Protein AF-A0A8S2FCI3-F1 (afdb_monomer_lite)

Structure (mmCIF, N/CA/C/O backbone):
data_AF-A0A8S2FCI3-F1
#
_entry.id   AF-A0A8S2FCI3-F1
#
loop_
_atom_site.group_PDB
_atom_site.id
_atom_site.type_symbol
_atom_site.label_atom_id
_atom_site.label_alt_id
_atom_site.label_comp_id
_atom_site.label_asym_id
_atom_site.label_entity_id
_atom_site.label_seq_id
_atom_site.pdbx_PDB_ins_code
_atom_site.Cartn_x
_atom_site.Cartn_y
_atom_site.Cartn_z
_atom_site.occupancy
_atom_site.B_iso_or_equiv
_atom_site.auth_seq_id
_atom_site.auth_comp_id
_atom_site.auth_asym_id
_atom_site.auth_atom_id
_atom_site.pdbx_PDB_model_num
ATOM 1 N N . MET A 1 1 ? 33.480 -2.433 -14.432 1.00 41.38 1 MET A N 1
ATOM 2 C CA . MET A 1 1 ? 32.435 -1.520 -13.928 1.00 41.38 1 MET A CA 1
ATOM 3 C C . MET A 1 1 ? 31.635 -1.046 -15.121 1.00 41.38 1 MET A C 1
ATOM 5 O O . MET A 1 1 ? 32.225 -0.446 -16.011 1.00 41.38 1 MET A O 1
ATOM 9 N N . LEU A 1 2 ? 30.346 -1.376 -15.198 1.00 46.91 2 LEU A N 1
ATOM 10 C CA . LEU A 1 2 ? 29.477 -0.756 -16.199 1.00 46.91 2 LEU A CA 1
ATOM 11 C C . LEU A 1 2 ? 29.403 0.754 -15.908 1.00 46.91 2 LEU A C 1
ATOM 13 O O . LEU A 1 2 ? 29.392 1.119 -14.729 1.00 46.91 2 LEU A O 1
ATOM 17 N N . PRO A 1 3 ? 29.380 1.620 -16.936 1.00 57.66 3 PRO A N 1
ATOM 18 C CA . PRO A 1 3 ? 29.309 3.066 -16.758 1.00 57.66 3 PRO A CA 1
ATOM 19 C C . PRO A 1 3 ? 28.140 3.471 -15.849 1.00 57.66 3 PRO A C 1
ATOM 21 O O . PRO A 1 3 ? 27.171 2.726 -15.655 1.00 57.66 3 PRO A O 1
ATOM 24 N N . ASN A 1 4 ? 28.243 4.662 -15.262 1.00 70.62 4 ASN A N 1
ATOM 25 C CA . ASN A 1 4 ? 27.159 5.270 -14.502 1.00 70.62 4 ASN A CA 1
ATOM 26 C C . ASN A 1 4 ? 26.074 5.731 -15.497 1.00 70.62 4 ASN A C 1
ATOM 28 O O . ASN A 1 4 ? 26.032 6.890 -15.895 1.00 70.62 4 ASN A O 1
ATOM 32 N N . ILE A 1 5 ? 25.298 4.774 -16.018 1.00 80.00 5 ILE A N 1
ATOM 33 C CA . ILE A 1 5 ? 24.186 5.017 -16.939 1.00 80.00 5 ILE A CA 1
ATOM 34 C C . ILE A 1 5 ? 23.138 5.829 -16.178 1.00 80.00 5 ILE A C 1
ATOM 36 O O . ILE A 1 5 ? 22.731 5.435 -15.085 1.00 80.00 5 ILE A O 1
ATOM 40 N N . ALA A 1 6 ? 22.733 6.966 -16.744 1.00 84.75 6 ALA A N 1
ATOM 41 C CA . ALA A 1 6 ? 21.693 7.801 -16.160 1.00 84.75 6 ALA A CA 1
ATOM 42 C C . ALA A 1 6 ? 20.358 7.044 -16.112 1.00 84.75 6 ALA A C 1
ATOM 44 O O . ALA A 1 6 ? 20.049 6.268 -17.016 1.00 84.75 6 ALA A O 1
ATOM 45 N N . TYR A 1 7 ? 19.541 7.315 -15.094 1.00 85.56 7 TYR A N 1
ATOM 46 C CA . TYR A 1 7 ? 18.232 6.680 -14.918 1.00 85.56 7 TYR A CA 1
ATOM 47 C C . TYR A 1 7 ? 17.320 6.815 -16.152 1.00 85.56 7 TYR A C 1
ATOM 49 O O . TYR A 1 7 ? 16.641 5.867 -16.544 1.00 85.56 7 TYR A O 1
ATOM 57 N N . SER A 1 8 ? 17.341 7.977 -16.810 1.00 85.56 8 SER A N 1
ATOM 58 C CA . SER A 1 8 ? 16.585 8.222 -18.044 1.00 85.56 8 SER A CA 1
ATOM 59 C C . SER A 1 8 ? 17.063 7.371 -19.223 1.00 85.56 8 SER A C 1
ATOM 61 O O . SER A 1 8 ? 16.242 6.926 -20.019 1.00 85.56 8 SER A O 1
ATOM 63 N N . GLU A 1 9 ? 18.368 7.111 -19.327 1.00 87.88 9 GLU A N 1
ATOM 64 C CA . GLU A 1 9 ? 18.928 6.260 -20.382 1.00 87.88 9 GLU A CA 1
ATOM 65 C C . GLU A 1 9 ? 18.662 4.776 -20.093 1.00 87.88 9 GLU A C 1
ATOM 67 O O . GLU A 1 9 ? 18.377 4.009 -21.006 1.00 87.88 9 GLU A O 1
ATOM 72 N N . LEU A 1 10 ? 18.680 4.374 -18.817 1.00 88.88 10 LEU A N 1
ATOM 73 C CA . LEU A 1 10 ? 18.365 3.009 -18.382 1.00 88.88 10 LEU A CA 1
ATOM 74 C C . LEU A 1 10 ? 16.957 2.568 -18.815 1.00 88.88 10 LEU A C 1
ATOM 76 O O . LEU A 1 10 ? 16.760 1.424 -19.233 1.00 88.88 10 LEU A O 1
ATOM 80 N N . ASN A 1 11 ? 16.000 3.494 -18.711 1.00 90.81 11 ASN A N 1
ATOM 81 C CA . ASN A 1 11 ? 14.581 3.286 -19.005 1.00 90.81 11 ASN A CA 1
ATOM 82 C C . ASN A 1 11 ? 14.173 3.809 -20.387 1.00 90.81 11 ASN A C 1
ATOM 84 O O . ASN A 1 11 ? 12.985 3.956 -20.674 1.00 90.81 11 ASN A O 1
ATOM 88 N N . ARG A 1 12 ? 15.149 4.102 -21.250 1.00 91.50 12 ARG A N 1
ATOM 89 C CA . ARG A 1 12 ? 14.889 4.562 -22.607 1.00 91.50 12 ARG A CA 1
ATOM 90 C C . ARG A 1 12 ? 14.108 3.508 -23.393 1.00 91.50 12 ARG A C 1
ATOM 92 O O . ARG A 1 12 ? 14.390 2.313 -23.310 1.00 91.50 12 ARG A O 1
ATOM 99 N N . LEU A 1 13 ? 13.134 3.988 -24.161 1.00 92.94 13 LEU A N 1
ATOM 100 C CA . LEU A 1 13 ? 12.348 3.173 -25.077 1.00 92.94 13 LEU A CA 1
ATOM 101 C C . LEU A 1 13 ? 13.070 3.044 -26.418 1.00 92.94 13 LEU A C 1
ATOM 103 O O . LEU A 1 13 ? 13.502 4.040 -27.007 1.00 92.94 13 LEU A O 1
ATOM 107 N N . GLU A 1 14 ? 13.181 1.809 -26.887 1.00 89.38 14 GLU A N 1
ATOM 108 C CA . GLU A 1 14 ? 13.618 1.467 -28.234 1.00 89.38 14 GLU A CA 1
ATOM 109 C C . GLU A 1 14 ? 12.481 1.670 -29.250 1.00 89.38 14 GLU A C 1
ATOM 111 O O . GLU A 1 14 ? 11.346 1.979 -28.900 1.00 89.38 14 GLU A O 1
ATOM 116 N N . SER A 1 15 ? 12.764 1.476 -30.541 1.00 88.88 15 SER A N 1
ATOM 117 C CA . SER A 1 15 ? 11.773 1.663 -31.625 1.00 88.88 15 SER A CA 1
ATOM 118 C C . SER A 1 15 ? 10.496 0.808 -31.513 1.00 88.88 15 SER A C 1
ATOM 120 O O . SER A 1 15 ? 9.487 1.116 -32.146 1.00 88.88 15 SER A O 1
ATOM 122 N N . ASN A 1 16 ? 10.533 -0.270 -30.728 1.00 86.00 16 ASN A N 1
ATOM 123 C CA . ASN A 1 16 ? 9.405 -1.152 -30.421 1.00 86.00 16 ASN A CA 1
ATOM 124 C C . ASN A 1 16 ? 8.749 -0.844 -29.053 1.00 86.00 16 ASN A C 1
ATOM 126 O O . ASN A 1 16 ? 8.009 -1.681 -28.529 1.00 86.00 16 ASN A O 1
ATOM 130 N N . ASP A 1 17 ? 9.052 0.312 -28.463 1.00 91.69 17 ASP A N 1
ATOM 131 C CA . ASP A 1 17 ? 8.736 0.709 -27.087 1.00 91.69 17 ASP A CA 1
ATOM 132 C C . ASP A 1 17 ? 9.229 -0.293 -26.016 1.00 91.69 17 ASP A C 1
ATOM 134 O O . ASP A 1 17 ? 8.821 -0.230 -24.857 1.00 91.69 17 ASP A O 1
ATOM 138 N N . SER A 1 18 ? 10.124 -1.229 -26.355 1.00 92.56 18 SER A N 1
ATOM 139 C CA . SER A 1 18 ? 10.790 -2.072 -25.359 1.00 92.56 18 SER A CA 1
ATOM 140 C C . SER A 1 18 ? 11.865 -1.279 -24.624 1.00 92.56 18 SER A C 1
ATOM 142 O O . SER A 1 18 ? 12.515 -0.397 -25.180 1.00 92.56 18 SER A O 1
ATOM 144 N N . THR A 1 19 ? 12.100 -1.650 -23.370 1.00 94.31 19 THR A N 1
ATOM 145 C CA . THR A 1 19 ? 13.268 -1.204 -22.597 1.00 94.31 19 THR A CA 1
ATOM 146 C C . THR A 1 19 ? 14.355 -2.275 -22.602 1.00 94.31 19 THR A C 1
ATOM 148 O O . THR A 1 19 ? 14.102 -3.440 -22.921 1.00 94.31 19 THR A O 1
ATOM 151 N N . SER A 1 20 ? 15.551 -1.911 -22.138 1.00 94.12 20 SER A N 1
ATOM 152 C CA . SER A 1 20 ? 16.642 -2.858 -21.864 1.00 94.12 20 SER A CA 1
ATOM 153 C C . SER A 1 20 ? 16.197 -4.058 -21.006 1.00 94.12 20 SER A C 1
ATOM 155 O O . SER A 1 20 ? 16.598 -5.194 -21.266 1.00 94.12 20 SER A O 1
ATOM 157 N N . LEU A 1 21 ? 15.302 -3.827 -20.038 1.00 95.62 21 LEU A N 1
ATOM 158 C CA . LEU A 1 21 ? 14.726 -4.869 -19.188 1.00 95.62 21 LEU A CA 1
ATOM 159 C C . LEU A 1 21 ? 13.860 -5.863 -19.979 1.00 95.62 21 LEU A C 1
ATOM 161 O O . LEU A 1 21 ? 13.947 -7.066 -19.730 1.00 95.62 21 LEU A O 1
ATOM 165 N N . HIS A 1 22 ? 13.061 -5.398 -20.947 1.00 96.12 22 HIS A N 1
ATOM 166 C CA . HIS A 1 22 ? 12.251 -6.281 -21.796 1.00 96.12 22 HIS A CA 1
ATOM 167 C C . HIS A 1 22 ? 13.135 -7.214 -22.624 1.00 96.12 22 HIS A C 1
ATOM 169 O O . HIS A 1 22 ? 12.920 -8.425 -22.620 1.00 96.12 22 HIS A O 1
ATOM 175 N N . GLU A 1 23 ? 14.148 -6.665 -23.296 1.00 95.00 23 GLU A N 1
ATOM 176 C CA . GLU A 1 23 ? 15.023 -7.433 -24.187 1.00 95.00 23 GLU A CA 1
ATOM 177 C C . GLU A 1 23 ? 15.883 -8.442 -23.413 1.00 95.00 23 GLU A C 1
ATOM 179 O O . GLU A 1 23 ? 16.000 -9.604 -23.817 1.00 95.00 23 GLU A O 1
ATOM 184 N N . ALA A 1 24 ? 16.416 -8.049 -22.249 1.00 95.44 24 ALA A N 1
ATOM 185 C CA . ALA A 1 24 ? 17.148 -8.955 -21.364 1.00 95.44 24 ALA A CA 1
ATOM 186 C C . ALA A 1 24 ? 16.257 -10.109 -20.869 1.00 95.44 24 ALA A C 1
ATOM 188 O O . ALA A 1 24 ? 16.680 -11.269 -20.857 1.00 95.44 24 ALA A O 1
ATOM 189 N N . THR A 1 25 ? 15.003 -9.802 -20.527 1.00 96.81 25 THR A N 1
ATOM 190 C CA . THR A 1 25 ? 14.018 -10.788 -20.065 1.00 96.81 25 THR A CA 1
ATOM 191 C C . THR A 1 25 ? 13.616 -11.753 -21.181 1.00 96.81 25 THR A C 1
ATOM 193 O O . THR A 1 25 ? 13.634 -12.971 -20.987 1.00 96.81 25 THR A O 1
ATOM 196 N N . LEU A 1 26 ? 13.320 -11.236 -22.379 1.00 94.94 26 LEU A N 1
ATOM 197 C CA . LEU A 1 26 ? 12.923 -12.027 -23.548 1.00 94.94 26 LEU A CA 1
ATOM 198 C C . LEU A 1 26 ? 14.035 -12.975 -24.026 1.00 94.94 26 LEU A C 1
ATOM 200 O O . LEU A 1 26 ? 13.745 -14.091 -24.487 1.00 94.94 26 LEU A O 1
ATOM 204 N N . SER A 1 27 ? 15.285 -12.519 -23.908 1.00 94.88 27 SER A N 1
ATOM 205 C CA . SER A 1 27 ? 16.502 -13.242 -24.297 1.00 94.88 27 SER A CA 1
ATOM 206 C C . SER A 1 27 ? 16.989 -14.233 -23.236 1.00 94.88 27 SER A C 1
ATOM 208 O O . SER A 1 27 ? 17.870 -15.042 -23.516 1.00 94.88 27 SER A O 1
ATOM 210 N N . GLY A 1 28 ? 16.415 -14.214 -22.027 1.00 95.38 28 GLY A N 1
ATOM 211 C CA . GLY A 1 28 ? 16.790 -15.140 -20.958 1.00 95.38 28 GLY A CA 1
ATOM 212 C C . GLY A 1 28 ? 18.063 -14.752 -20.194 1.00 95.38 28 GLY A C 1
ATOM 213 O O . GLY A 1 28 ? 18.654 -15.608 -19.541 1.00 95.38 28 GLY A O 1
ATOM 214 N N . HIS A 1 29 ? 18.508 -13.494 -20.264 1.00 96.19 29 HIS A N 1
ATOM 215 C CA . HIS A 1 29 ? 19.749 -13.022 -19.636 1.00 96.19 29 HIS A CA 1
ATOM 216 C C . HIS A 1 29 ? 19.550 -12.703 -18.150 1.00 96.19 29 HIS A C 1
ATOM 218 O O . HIS A 1 29 ? 19.449 -11.541 -17.754 1.00 96.19 29 HIS A O 1
ATOM 224 N N . LYS A 1 30 ? 19.488 -13.755 -17.330 1.00 95.25 30 LYS A N 1
ATOM 225 C CA . LYS A 1 30 ? 19.170 -13.693 -15.895 1.00 95.25 30 LYS A CA 1
ATOM 226 C C . LYS A 1 30 ? 20.050 -12.707 -15.124 1.00 95.25 30 LYS A C 1
ATOM 228 O O . LYS A 1 30 ? 19.537 -11.920 -14.339 1.00 95.25 30 LYS A O 1
ATOM 233 N N . GLU A 1 31 ? 21.354 -12.702 -15.379 1.00 93.38 31 GLU A N 1
ATOM 234 C CA . GLU A 1 31 ? 22.322 -11.841 -14.691 1.00 93.38 31 GLU A CA 1
ATOM 235 C C . GLU A 1 31 ? 22.095 -10.360 -15.018 1.00 93.38 31 GLU A C 1
ATOM 237 O O . GLU A 1 31 ? 22.193 -9.506 -14.140 1.00 93.38 31 GLU A O 1
ATOM 242 N N . ILE A 1 32 ? 21.743 -10.054 -16.272 1.00 94.12 32 ILE A N 1
ATOM 243 C CA . ILE A 1 32 ? 21.430 -8.687 -16.705 1.00 94.12 32 ILE A CA 1
ATOM 244 C C . ILE A 1 32 ? 20.108 -8.237 -16.084 1.00 94.12 32 ILE A C 1
ATOM 246 O O . ILE A 1 32 ? 20.032 -7.134 -15.553 1.00 94.12 32 ILE A O 1
ATOM 250 N N . VAL A 1 33 ? 19.082 -9.092 -16.102 1.00 94.75 33 VAL A N 1
ATOM 251 C CA . VAL A 1 33 ? 17.790 -8.802 -15.462 1.00 94.75 33 VAL A CA 1
ATOM 252 C C . VAL A 1 33 ? 17.979 -8.535 -13.968 1.00 94.75 33 VAL A C 1
ATOM 254 O O . VAL A 1 33 ? 17.481 -7.533 -13.461 1.00 94.75 33 VAL A O 1
ATOM 257 N N . TRP A 1 34 ? 18.758 -9.371 -13.279 1.00 91.19 34 TRP A N 1
ATOM 258 C CA . TRP A 1 34 ? 19.060 -9.189 -11.861 1.00 91.19 34 TRP A CA 1
ATOM 259 C C . TRP A 1 34 ? 19.777 -7.856 -11.593 1.00 91.19 34 TRP A C 1
ATOM 261 O O . TRP A 1 34 ? 19.354 -7.101 -10.721 1.00 91.19 34 TRP A O 1
ATOM 271 N N . LEU A 1 35 ? 20.794 -7.518 -12.393 1.00 90.25 35 LEU A N 1
ATOM 272 C CA . LEU A 1 35 ? 21.515 -6.245 -12.299 1.00 90.25 35 LEU A CA 1
ATOM 273 C C . LEU A 1 35 ? 20.580 -5.034 -12.481 1.00 90.25 35 LEU A C 1
ATOM 275 O O . LEU A 1 35 ? 20.631 -4.077 -11.709 1.00 90.25 35 LEU A O 1
ATOM 279 N N . LEU A 1 36 ? 19.722 -5.065 -13.505 1.00 91.62 36 LEU A N 1
ATOM 280 C CA . LEU A 1 36 ? 18.801 -3.970 -13.819 1.00 91.62 36 LEU A CA 1
ATOM 281 C C . LEU A 1 36 ? 17.766 -3.757 -12.707 1.00 91.62 36 LEU A C 1
ATOM 283 O O . LEU A 1 36 ? 17.480 -2.614 -12.342 1.00 91.62 36 LEU A O 1
ATOM 287 N N . LEU A 1 37 ? 17.212 -4.848 -12.172 1.00 89.56 37 LEU A N 1
ATOM 288 C CA . LEU A 1 37 ? 16.172 -4.807 -11.146 1.00 89.56 37 LEU A CA 1
ATOM 289 C C . LEU A 1 37 ? 16.716 -4.431 -9.766 1.00 89.56 37 LEU A C 1
ATOM 291 O O . LEU A 1 37 ? 16.064 -3.661 -9.071 1.00 89.56 37 LEU A O 1
ATOM 295 N N . HIS A 1 38 ? 17.874 -4.963 -9.366 1.00 83.31 38 HIS A N 1
ATOM 296 C CA . HIS A 1 38 ? 18.334 -4.886 -7.972 1.00 83.31 38 HIS A CA 1
ATOM 297 C C . HIS A 1 38 ? 19.482 -3.900 -7.747 1.00 83.31 38 HIS A C 1
ATOM 299 O O . HIS A 1 38 ? 19.592 -3.344 -6.658 1.00 83.31 38 HIS A O 1
ATOM 305 N N . GLU A 1 39 ? 20.319 -3.630 -8.755 1.00 82.62 39 GLU A N 1
ATOM 306 C CA . GLU A 1 39 ? 21.444 -2.691 -8.603 1.00 82.62 39 GLU A CA 1
ATOM 307 C C . GLU A 1 39 ? 21.180 -1.304 -9.199 1.00 82.62 39 GLU A C 1
ATOM 309 O O . GLU A 1 39 ? 21.888 -0.352 -8.870 1.00 82.62 39 GLU A O 1
ATOM 314 N N . ARG A 1 40 ? 20.196 -1.167 -10.098 1.00 83.12 40 ARG A N 1
ATOM 315 C CA . ARG A 1 40 ? 19.986 0.067 -10.879 1.00 83.12 40 ARG A CA 1
ATOM 316 C C . ARG A 1 40 ? 18.602 0.710 -10.736 1.00 83.12 40 ARG A C 1
ATOM 318 O O . ARG A 1 40 ? 18.425 1.812 -11.242 1.00 83.12 40 ARG A O 1
ATOM 325 N N . GLY A 1 41 ? 17.645 0.051 -10.078 1.00 81.56 41 GLY A N 1
ATOM 326 C CA . GLY A 1 41 ? 16.311 0.603 -9.796 1.00 81.56 41 GLY A CA 1
ATOM 327 C C . GLY A 1 41 ? 15.451 0.894 -11.033 1.00 81.56 41 GLY A C 1
ATOM 328 O O . GLY A 1 41 ? 14.697 1.866 -11.055 1.00 81.56 41 GLY A O 1
ATOM 329 N N . CYS A 1 42 ? 15.573 0.100 -12.104 1.00 89.06 42 CYS A N 1
ATOM 330 C CA . CYS A 1 42 ? 14.845 0.351 -13.356 1.00 89.06 42 CYS A CA 1
ATOM 331 C C . CYS A 1 42 ? 13.304 0.341 -13.205 1.00 89.06 42 CYS A C 1
ATOM 333 O O . CYS A 1 42 ? 12.727 -0.129 -12.217 1.00 89.06 42 CYS A O 1
ATOM 335 N N . GLN A 1 43 ? 12.603 0.877 -14.206 1.00 90.19 43 GLN A N 1
ATOM 336 C CA . GLN A 1 43 ? 11.143 0.874 -14.265 1.00 90.19 43 GLN A CA 1
ATOM 337 C C . GLN A 1 43 ? 10.620 -0.517 -14.634 1.00 90.19 43 GLN A C 1
ATOM 339 O O . GLN A 1 43 ? 10.732 -0.967 -15.775 1.00 90.19 43 GLN A O 1
ATOM 344 N N . ARG A 1 44 ? 9.983 -1.183 -13.668 1.00 92.62 44 ARG A N 1
ATOM 345 C CA . ARG A 1 44 ? 9.414 -2.526 -13.845 1.00 92.62 44 ARG A CA 1
ATOM 346 C C . ARG A 1 44 ? 8.124 -2.554 -14.660 1.00 92.62 44 ARG A C 1
ATOM 348 O O . ARG A 1 44 ? 7.889 -3.499 -15.406 1.00 92.62 44 ARG A O 1
ATOM 355 N N . HIS A 1 45 ? 7.304 -1.513 -14.523 1.00 91.12 45 HIS A N 1
ATOM 356 C CA . HIS A 1 45 ? 5.961 -1.455 -15.114 1.00 91.12 45 HIS A CA 1
ATOM 357 C C . HIS A 1 45 ? 5.905 -0.743 -16.465 1.00 91.12 45 HIS A C 1
ATOM 359 O O . HIS A 1 45 ? 4.810 -0.489 -16.976 1.00 91.12 45 HIS A O 1
ATOM 365 N N . GLN A 1 46 ? 7.057 -0.394 -17.045 1.00 91.19 46 GLN A N 1
ATOM 366 C CA . GLN A 1 46 ? 7.083 0.143 -18.397 1.00 91.19 46 GLN A CA 1
ATOM 367 C C . GLN A 1 46 ? 6.505 -0.908 -19.347 1.00 91.19 46 GLN A C 1
ATOM 369 O O . GLN A 1 46 ? 6.851 -2.084 -19.254 1.00 91.19 46 GLN A O 1
ATOM 374 N N . ARG A 1 47 ? 5.596 -0.486 -20.230 1.00 91.25 47 ARG A N 1
ATOM 375 C CA . ARG A 1 47 ? 4.956 -1.366 -21.210 1.00 91.25 47 ARG A CA 1
ATOM 376 C C . ARG A 1 47 ? 5.555 -1.143 -22.587 1.00 91.25 47 ARG A C 1
ATOM 378 O O . ARG A 1 47 ? 5.787 0.005 -22.960 1.00 91.25 47 ARG A O 1
ATOM 385 N N . ASN A 1 48 ? 5.745 -2.232 -23.323 1.00 92.94 48 ASN A N 1
ATOM 386 C CA . ASN A 1 48 ? 6.159 -2.193 -24.723 1.00 92.94 48 ASN A CA 1
ATOM 387 C C . ASN A 1 48 ? 4.983 -1.950 -25.687 1.00 92.94 48 ASN A C 1
ATOM 389 O O . ASN A 1 48 ? 3.831 -1.823 -25.264 1.00 92.94 48 ASN A O 1
ATOM 393 N N . ASN A 1 49 ? 5.252 -1.972 -26.999 1.00 92.62 49 ASN A N 1
ATOM 394 C CA . ASN A 1 49 ? 4.235 -1.814 -28.052 1.00 92.62 49 ASN A CA 1
ATOM 395 C C . ASN A 1 49 ? 3.115 -2.867 -28.030 1.00 92.62 49 ASN A C 1
ATOM 397 O O . ASN A 1 49 ? 2.075 -2.679 -28.662 1.00 92.62 49 ASN A O 1
ATOM 401 N N . HIS A 1 50 ? 3.300 -3.976 -27.312 1.00 89.69 50 HIS A N 1
ATOM 402 C CA . HIS A 1 50 ? 2.275 -4.999 -27.107 1.00 89.69 50 HIS A CA 1
ATOM 403 C C . HIS A 1 50 ? 1.450 -4.771 -25.831 1.00 89.69 50 HIS A C 1
ATOM 405 O O . HIS A 1 50 ? 0.564 -5.567 -25.523 1.00 89.69 50 HIS A O 1
ATOM 411 N N . GLY A 1 51 ? 1.724 -3.699 -25.084 1.00 90.06 51 GLY A N 1
ATOM 412 C CA . GLY A 1 51 ? 1.079 -3.403 -23.810 1.00 90.06 51 GLY A CA 1
ATOM 413 C C . GLY A 1 51 ? 1.521 -4.320 -22.667 1.00 90.06 51 GLY A C 1
ATOM 414 O O . GLY A 1 51 ? 0.825 -4.362 -21.651 1.00 90.06 51 GLY A O 1
ATOM 415 N N . LEU A 1 52 ? 2.637 -5.041 -22.832 1.00 91.19 52 LEU A N 1
ATOM 416 C CA . LEU A 1 52 ? 3.165 -6.000 -21.862 1.00 91.19 52 LEU A CA 1
ATOM 417 C C . LEU A 1 52 ? 4.306 -5.387 -21.054 1.00 91.19 52 LEU A C 1
ATOM 419 O O . LEU A 1 52 ? 5.107 -4.642 -21.616 1.00 91.19 52 LEU A O 1
ATOM 423 N N . THR A 1 53 ? 4.390 -5.722 -19.767 1.00 93.50 53 THR A N 1
ATOM 424 C CA . THR A 1 53 ? 5.569 -5.427 -18.934 1.00 93.50 53 THR A CA 1
ATOM 425 C C . THR A 1 53 ? 6.668 -6.467 -19.155 1.00 93.50 53 THR A C 1
ATOM 427 O O . THR A 1 53 ? 6.424 -7.553 -19.688 1.00 93.50 53 THR A O 1
ATOM 430 N N . ALA A 1 54 ? 7.892 -6.183 -18.703 1.00 94.75 54 ALA A N 1
ATOM 431 C CA . ALA A 1 54 ? 8.979 -7.157 -18.789 1.00 94.75 54 ALA A CA 1
ATOM 432 C C . ALA A 1 54 ? 8.652 -8.463 -18.035 1.00 94.75 54 ALA A C 1
ATOM 434 O O . ALA A 1 54 ? 8.945 -9.544 -18.543 1.00 94.75 54 ALA A O 1
ATOM 435 N N . TYR A 1 55 ? 7.962 -8.376 -16.890 1.00 94.38 55 TYR A N 1
ATOM 436 C CA . TYR A 1 55 ? 7.476 -9.543 -16.143 1.00 94.38 55 TYR A CA 1
ATOM 437 C C . TYR A 1 55 ? 6.536 -10.422 -16.986 1.00 94.38 55 TYR A C 1
ATOM 439 O O . TYR A 1 55 ? 6.672 -11.646 -17.011 1.00 94.38 55 TYR A O 1
ATOM 447 N N . GLU A 1 56 ? 5.620 -9.806 -17.737 1.00 91.56 56 GLU A N 1
ATOM 448 C CA . GLU A 1 56 ? 4.666 -10.514 -18.600 1.00 91.56 56 GLU A CA 1
ATOM 449 C C . GLU A 1 56 ? 5.332 -11.145 -19.835 1.00 91.56 56 GLU A C 1
ATOM 451 O O . GLU A 1 56 ? 4.865 -12.170 -20.333 1.00 91.56 56 GLU A O 1
ATOM 456 N N . VAL A 1 57 ? 6.443 -10.572 -20.312 1.00 94.12 57 VAL A N 1
ATOM 457 C CA . VAL A 1 57 ? 7.237 -11.100 -21.438 1.00 94.12 57 VAL A CA 1
ATOM 458 C C . VAL A 1 57 ? 8.100 -12.309 -21.036 1.00 94.12 57 VAL A C 1
ATOM 460 O O . VAL A 1 57 ? 8.523 -13.084 -21.901 1.00 94.12 57 VAL A O 1
ATOM 463 N N . ALA A 1 58 ? 8.355 -12.515 -19.740 1.00 95.12 58 ALA A N 1
ATOM 464 C CA . ALA A 1 58 ? 9.162 -13.629 -19.249 1.00 95.12 58 ALA A CA 1
ATOM 465 C C . ALA A 1 58 ? 8.591 -14.992 -19.687 1.00 95.12 58 ALA A C 1
ATOM 467 O O . ALA A 1 58 ? 7.428 -15.312 -19.439 1.00 95.12 58 ALA A O 1
ATOM 468 N N . LYS A 1 59 ? 9.430 -15.821 -20.326 1.00 93.31 59 LYS A N 1
ATOM 469 C CA . LYS A 1 59 ? 9.033 -17.138 -20.868 1.00 93.31 59 LYS A CA 1
ATOM 470 C C . LYS A 1 59 ? 9.017 -18.254 -19.823 1.00 93.31 59 LYS A C 1
ATOM 472 O O . LYS A 1 59 ? 8.266 -19.212 -19.979 1.00 93.31 59 LYS A O 1
ATOM 477 N N . THR A 1 60 ? 9.861 -18.155 -18.799 1.00 94.38 60 THR A N 1
ATOM 478 C CA . THR A 1 60 ? 10.057 -19.195 -17.780 1.00 94.38 60 THR A CA 1
ATOM 479 C C . THR A 1 60 ? 9.722 -18.664 -16.394 1.00 94.38 60 THR A C 1
ATOM 481 O O . THR A 1 60 ? 9.911 -17.479 -16.111 1.00 94.38 60 THR A O 1
ATOM 484 N N . ASP A 1 61 ? 9.273 -19.549 -15.505 1.00 91.19 61 ASP A N 1
ATOM 485 C CA . ASP A 1 61 ? 9.000 -19.180 -14.111 1.00 91.19 61 ASP A CA 1
ATOM 486 C C . ASP A 1 61 ? 10.278 -18.775 -13.373 1.00 91.19 61 ASP A C 1
ATOM 488 O O . ASP A 1 61 ? 10.263 -17.838 -12.585 1.00 91.19 61 ASP A O 1
ATOM 492 N N . GLU A 1 62 ? 11.415 -19.386 -13.713 1.00 93.19 62 GLU A N 1
ATOM 493 C CA . GLU A 1 62 ? 12.736 -18.988 -13.210 1.00 93.19 62 GLU A CA 1
ATOM 494 C C . GLU A 1 62 ? 13.066 -17.521 -13.513 1.00 93.19 62 GLU A C 1
ATOM 496 O O . GLU A 1 62 ? 13.714 -16.851 -12.717 1.00 93.19 62 GLU A O 1
ATOM 501 N N . MET A 1 63 ? 12.641 -17.013 -14.674 1.00 94.88 63 MET A N 1
ATOM 502 C CA . MET A 1 63 ? 12.836 -15.611 -15.028 1.00 94.88 63 MET A CA 1
ATOM 503 C C . MET A 1 63 ? 11.862 -14.711 -14.261 1.00 94.88 63 MET A C 1
ATOM 505 O O . MET A 1 63 ? 12.269 -13.663 -13.769 1.00 94.88 63 MET A O 1
ATOM 509 N N . ARG A 1 64 ? 10.600 -15.132 -14.094 1.00 93.25 64 ARG A N 1
ATOM 510 C CA . ARG A 1 64 ? 9.607 -14.405 -13.279 1.00 93.25 64 ARG A CA 1
ATOM 511 C C . ARG A 1 64 ? 10.049 -14.266 -11.826 1.00 93.25 64 ARG A C 1
ATOM 513 O O . ARG A 1 64 ? 9.910 -13.188 -11.261 1.00 93.25 64 ARG A O 1
ATOM 520 N N . GLN A 1 65 ? 10.675 -15.299 -11.266 1.00 91.75 65 GLN A N 1
ATOM 521 C CA . GLN A 1 65 ? 11.217 -15.275 -9.905 1.00 91.75 65 GLN A CA 1
ATOM 522 C C . GLN A 1 65 ? 12.240 -14.152 -9.675 1.00 91.75 65 GLN A C 1
ATOM 524 O O . GLN A 1 65 ? 12.355 -13.671 -8.553 1.00 91.75 65 GLN A O 1
ATOM 529 N N . LEU A 1 66 ? 12.951 -13.674 -10.707 1.00 91.94 66 LEU A N 1
ATOM 530 C CA . LEU A 1 66 ? 13.886 -12.545 -10.561 1.00 91.94 66 LEU A CA 1
ATOM 531 C C . LEU A 1 66 ? 13.185 -11.208 -10.290 1.00 91.94 66 LEU A C 1
ATOM 533 O O . LEU A 1 66 ? 13.807 -10.294 -9.742 1.00 91.94 66 LEU A O 1
ATOM 537 N N . PHE A 1 67 ? 11.911 -11.096 -10.674 1.00 92.06 67 PHE A N 1
ATOM 538 C CA . PHE A 1 67 ? 11.070 -9.933 -10.401 1.00 92.06 67 PHE A CA 1
ATOM 539 C C . PHE A 1 67 ? 10.467 -9.973 -9.002 1.00 92.06 67 PHE A C 1
ATOM 541 O O . PHE A 1 67 ? 10.050 -8.926 -8.508 1.00 92.06 67 PHE A O 1
ATOM 548 N N . HIS A 1 68 ? 10.449 -11.133 -8.348 1.00 89.00 68 HIS A N 1
ATOM 549 C CA . HIS A 1 68 ? 9.929 -11.237 -6.994 1.00 89.00 68 HIS A CA 1
ATOM 550 C C . HIS A 1 68 ? 10.802 -10.425 -6.031 1.00 89.00 68 HIS A C 1
ATOM 552 O O . HIS A 1 68 ? 11.964 -10.087 -6.304 1.00 89.00 68 HIS A O 1
ATOM 558 N N . ARG A 1 69 ? 10.223 -10.082 -4.885 1.00 84.75 69 ARG A N 1
ATOM 559 C CA . ARG A 1 69 ? 10.934 -9.365 -3.832 1.00 84.75 69 ARG A CA 1
ATOM 560 C C . ARG A 1 69 ? 12.152 -10.164 -3.347 1.00 84.75 69 ARG A C 1
ATOM 562 O O . ARG A 1 69 ? 12.020 -11.356 -3.064 1.00 84.75 69 ARG A O 1
ATOM 569 N N . PRO A 1 70 ? 13.326 -9.524 -3.183 1.00 75.25 70 PRO A N 1
ATOM 570 C CA . PRO A 1 70 ? 14.473 -10.160 -2.546 1.00 75.25 70 PRO A CA 1
ATOM 571 C C . PRO A 1 70 ? 14.129 -10.620 -1.125 1.00 75.25 70 PRO A C 1
ATOM 573 O O . PRO A 1 70 ? 13.754 -9.815 -0.273 1.00 75.25 70 PRO A O 1
ATOM 576 N N . SER A 1 71 ? 14.291 -11.913 -0.843 1.00 61.72 71 SER A N 1
ATOM 577 C CA . SER A 1 71 ? 13.904 -12.532 0.437 1.00 61.72 71 SER A CA 1
ATOM 578 C C . SER A 1 71 ? 14.697 -12.026 1.653 1.00 61.72 71 SER A C 1
ATOM 580 O O . SER A 1 71 ? 14.332 -12.306 2.790 1.00 61.72 71 SER A O 1
ATOM 582 N N . ASN A 1 72 ? 15.792 -11.292 1.435 1.00 55.34 72 ASN A N 1
ATOM 583 C CA . ASN A 1 72 ? 16.652 -10.717 2.471 1.00 55.34 72 ASN A CA 1
ATOM 584 C C . ASN A 1 72 ? 16.228 -9.306 2.923 1.00 55.34 72 ASN A C 1
ATOM 586 O O . ASN A 1 72 ? 16.789 -8.795 3.893 1.00 55.34 72 ASN A O 1
ATOM 590 N N . ILE A 1 73 ? 15.265 -8.669 2.248 1.00 55.31 73 ILE A N 1
ATOM 591 C CA . ILE A 1 73 ? 14.814 -7.309 2.568 1.00 55.31 73 ILE A CA 1
ATOM 592 C C . ILE A 1 73 ? 13.465 -7.394 3.272 1.00 55.31 73 ILE A C 1
ATOM 594 O O . ILE A 1 73 ? 12.411 -7.578 2.664 1.00 55.31 73 ILE A O 1
ATOM 598 N N . ASN A 1 74 ? 13.502 -7.264 4.595 1.00 54.75 74 ASN A N 1
ATOM 599 C CA . ASN A 1 74 ? 12.322 -7.449 5.421 1.00 54.75 74 ASN A CA 1
ATOM 600 C C . ASN A 1 74 ? 11.612 -6.114 5.686 1.00 54.75 74 ASN A C 1
ATOM 602 O O . ASN A 1 74 ? 11.692 -5.538 6.770 1.00 54.75 74 ASN A O 1
ATOM 606 N N . ARG A 1 75 ? 10.909 -5.605 4.669 1.00 58.38 75 ARG A N 1
ATOM 607 C CA . ARG A 1 75 ? 10.139 -4.349 4.726 1.00 58.38 75 ARG A CA 1
ATOM 608 C C . ARG A 1 75 ? 9.055 -4.323 5.817 1.00 58.38 75 ARG A C 1
ATOM 610 O O . ARG A 1 75 ? 8.682 -3.262 6.338 1.00 58.38 75 ARG A O 1
ATOM 617 N N . PHE A 1 76 ? 8.519 -5.490 6.166 1.00 54.47 76 PHE A N 1
ATOM 618 C CA . PHE A 1 76 ? 7.398 -5.627 7.098 1.00 54.47 76 PHE A CA 1
ATOM 619 C C . PHE A 1 76 ? 7.761 -6.274 8.437 1.00 54.47 76 PHE A C 1
ATOM 621 O O . PHE A 1 76 ? 6.864 -6.424 9.263 1.00 54.47 76 PHE A O 1
ATOM 628 N N . CYS A 1 77 ? 9.037 -6.596 8.685 1.00 47.28 77 CYS A N 1
ATOM 629 C CA . CYS A 1 77 ? 9.460 -7.110 9.985 1.00 47.28 77 CYS A CA 1
ATOM 630 C C . CYS A 1 77 ? 9.896 -5.985 10.919 1.00 47.28 77 CYS A C 1
ATOM 632 O O . CYS A 1 77 ? 10.818 -5.219 10.635 1.00 47.28 77 CYS A O 1
ATOM 634 N N . ASP A 1 78 ? 9.221 -5.927 12.062 1.00 47.06 78 ASP A N 1
ATOM 635 C CA . ASP A 1 78 ? 9.429 -4.993 13.166 1.00 47.06 78 ASP A CA 1
ATOM 636 C C . ASP A 1 78 ? 10.730 -5.328 13.912 1.00 47.06 78 ASP A C 1
ATOM 638 O O . ASP A 1 78 ? 10.717 -5.823 15.037 1.00 47.06 78 ASP A O 1
ATOM 642 N N . ASN A 1 79 ? 11.882 -5.172 13.256 1.00 39.94 79 ASN A N 1
ATOM 643 C CA . ASN A 1 79 ? 13.171 -5.654 13.756 1.00 39.94 79 ASN A CA 1
ATOM 644 C C . ASN A 1 79 ? 13.969 -4.676 14.623 1.00 39.94 79 ASN A C 1
ATOM 646 O O . ASN A 1 79 ? 15.159 -4.897 14.823 1.00 39.94 79 ASN A O 1
ATOM 650 N N . LEU A 1 80 ? 13.358 -3.640 15.197 1.00 42.22 80 LEU A N 1
ATOM 651 C CA . LEU A 1 80 ? 14.092 -2.725 16.070 1.00 42.22 80 LEU A CA 1
ATOM 652 C C . LEU A 1 80 ? 13.335 -2.466 17.372 1.00 42.22 80 LEU A C 1
ATOM 654 O O . LEU A 1 80 ? 12.292 -1.820 17.387 1.00 42.22 80 LEU A O 1
ATOM 658 N N . ASP A 1 81 ? 13.935 -2.904 18.481 1.00 40.91 81 ASP A N 1
ATOM 659 C CA . ASP A 1 81 ? 13.499 -2.658 19.866 1.00 40.91 81 ASP A CA 1
ATOM 660 C C . ASP A 1 81 ? 13.383 -1.155 20.222 1.00 40.91 81 ASP A C 1
ATOM 662 O O . ASP A 1 81 ? 12.872 -0.792 21.279 1.00 40.91 81 ASP A O 1
ATOM 666 N N . GLN A 1 82 ? 13.808 -0.252 19.331 1.00 39.16 82 GLN A N 1
ATOM 667 C CA . GLN A 1 82 ? 13.654 1.202 19.463 1.00 39.16 82 GLN A CA 1
ATOM 668 C C . GLN A 1 82 ? 12.381 1.762 18.795 1.00 39.16 82 GLN A C 1
ATOM 670 O O . GLN A 1 82 ? 11.978 2.884 19.114 1.00 39.16 82 GLN A O 1
ATOM 675 N N . ASP A 1 83 ? 11.698 0.992 17.938 1.00 44.09 83 ASP A N 1
ATOM 676 C CA . ASP A 1 83 ? 10.498 1.437 17.202 1.00 44.09 83 ASP A CA 1
ATOM 677 C C . ASP A 1 83 ? 9.266 1.591 18.123 1.00 44.09 83 ASP A C 1
ATOM 679 O O . ASP A 1 83 ? 8.287 2.268 17.789 1.00 44.09 83 ASP A O 1
ATOM 683 N N . MET A 1 84 ? 9.332 1.031 19.336 1.00 37.75 84 MET A N 1
ATOM 684 C CA . MET A 1 84 ? 8.239 1.072 20.302 1.00 37.75 84 MET A CA 1
ATOM 685 C C . MET A 1 84 ? 8.052 2.475 20.894 1.00 37.75 84 MET A C 1
ATOM 687 O O . MET A 1 84 ? 6.921 2.933 21.000 1.00 37.75 84 MET A O 1
ATOM 691 N N . GLN A 1 85 ? 9.133 3.217 21.179 1.00 35.22 85 GLN A N 1
ATOM 692 C CA . GLN A 1 85 ? 9.054 4.544 21.818 1.00 35.22 85 GLN A CA 1
ATOM 693 C C . GLN A 1 85 ? 8.548 5.672 20.904 1.00 35.22 85 GLN A C 1
ATOM 695 O O . GLN A 1 85 ? 8.139 6.728 21.388 1.00 35.22 85 GLN A O 1
ATOM 700 N N . LEU A 1 86 ? 8.551 5.478 19.586 1.00 39.41 86 LEU A N 1
ATOM 701 C CA . LEU A 1 86 ? 8.291 6.553 18.620 1.00 39.41 86 LEU A CA 1
ATOM 702 C C . LEU A 1 86 ? 6.845 6.557 18.097 1.00 39.41 86 LEU A C 1
ATOM 704 O O . LEU A 1 86 ? 6.428 7.521 17.463 1.00 39.41 86 LEU A O 1
ATOM 708 N N . THR A 1 87 ? 6.062 5.537 18.464 1.00 32.78 87 THR A N 1
ATOM 709 C CA . THR A 1 87 ? 4.624 5.391 18.167 1.00 32.78 87 THR A CA 1
ATOM 710 C C . THR A 1 87 ? 3.732 6.147 19.177 1.00 32.78 87 THR A C 1
ATOM 712 O O . THR A 1 87 ? 2.501 6.178 19.055 1.00 32.78 87 THR A O 1
ATOM 715 N N . PHE A 1 88 ? 4.335 6.787 20.187 1.00 32.84 88 PHE A N 1
ATOM 716 C CA . PHE A 1 88 ? 3.629 7.413 21.301 1.00 32.84 88 PHE A CA 1
ATOM 717 C C . PHE A 1 88 ? 3.420 8.921 21.114 1.00 32.84 88 PHE A C 1
ATOM 719 O O . PHE A 1 88 ? 4.342 9.726 21.201 1.00 32.84 88 PHE A O 1
ATOM 726 N N . GLU A 1 89 ? 2.156 9.322 21.011 1.00 25.06 89 GLU A N 1
ATOM 727 C CA . GLU A 1 89 ? 1.700 10.552 21.656 1.00 25.06 89 GLU A CA 1
ATOM 728 C C . GLU A 1 89 ? 0.516 10.184 22.550 1.00 25.06 89 GLU A C 1
ATOM 730 O O . GLU A 1 89 ? -0.633 10.082 22.123 1.00 25.06 89 GLU A O 1
ATOM 735 N N . ILE A 1 90 ? 0.831 9.907 23.814 1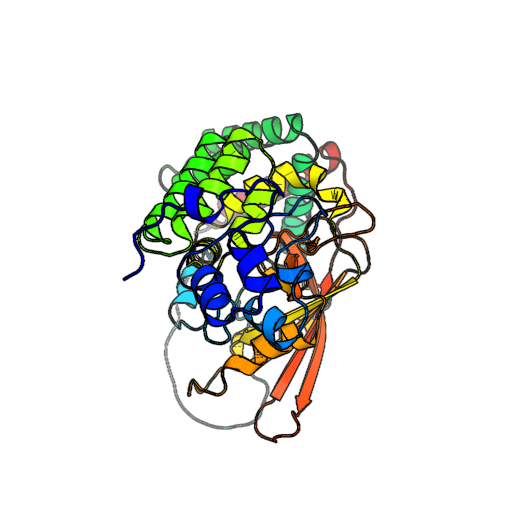.00 24.66 90 ILE A N 1
ATOM 736 C CA . ILE A 1 90 ? -0.153 9.801 24.881 1.00 24.66 90 ILE A CA 1
ATOM 737 C C . ILE A 1 90 ? -0.498 11.233 25.300 1.00 24.66 90 ILE A C 1
ATOM 739 O O . ILE A 1 90 ? 0.300 11.923 25.931 1.00 24.66 90 ILE A O 1
ATOM 743 N N . ILE A 1 91 ? -1.715 11.682 24.991 1.00 23.61 91 ILE A N 1
ATOM 744 C CA . ILE A 1 91 ? -2.374 12.690 25.826 1.00 23.61 91 ILE A CA 1
ATOM 745 C C . ILE A 1 91 ? -2.979 11.912 26.994 1.00 23.61 91 ILE A C 1
ATOM 747 O O . ILE A 1 91 ? -4.144 11.524 26.950 1.00 23.61 91 ILE A O 1
ATOM 751 N N . SER A 1 92 ? -2.169 11.647 28.018 1.00 23.52 92 SER A N 1
ATOM 752 C CA . SER A 1 92 ? -2.680 11.237 29.321 1.00 23.52 92 SER A CA 1
ATOM 753 C C . SER A 1 92 ? -3.058 12.512 30.054 1.00 23.52 92 SER A C 1
ATOM 755 O O . SER A 1 92 ? -2.224 13.384 30.300 1.00 23.52 92 SER A O 1
ATOM 757 N N . LEU A 1 93 ? -4.340 12.636 30.365 1.00 29.58 93 LEU A N 1
ATOM 758 C CA . LEU A 1 93 ? -4.773 13.393 31.523 1.00 29.58 93 LEU A CA 1
ATOM 759 C C . LEU A 1 93 ? -4.969 12.362 32.617 1.00 29.58 93 LEU A C 1
ATOM 761 O O . LEU A 1 93 ? -6.018 11.730 32.665 1.00 29.58 93 LEU A O 1
ATOM 765 N N . THR A 1 94 ? -3.937 12.134 33.419 1.00 27.11 94 THR A N 1
ATOM 766 C CA . THR A 1 94 ? -4.001 12.088 34.886 1.00 27.11 94 THR A CA 1
ATOM 767 C C . THR A 1 94 ? -2.671 11.617 35.464 1.00 27.11 94 THR A C 1
ATOM 769 O O . THR A 1 94 ? -1.881 10.913 34.840 1.00 27.11 94 THR A O 1
ATOM 772 N N . THR A 1 95 ? -2.423 12.150 36.647 1.00 28.72 95 THR A N 1
ATOM 773 C CA . THR A 1 95 ? -1.193 12.213 37.420 1.00 28.72 95 THR A CA 1
ATOM 774 C C . THR A 1 95 ? -1.021 11.038 38.384 1.00 28.72 95 THR A C 1
ATOM 776 O O . THR A 1 95 ? -1.997 10.587 38.977 1.00 28.72 95 THR A O 1
ATOM 779 N N . ASN A 1 96 ? 0.258 10.746 38.642 1.00 29.86 96 ASN A N 1
ATOM 780 C CA . ASN A 1 96 ? 0.881 10.327 39.905 1.00 29.86 96 ASN A CA 1
ATOM 781 C C . ASN A 1 96 ? 1.017 8.838 40.256 1.00 29.86 96 ASN A C 1
ATOM 783 O O . ASN A 1 96 ? 0.060 8.143 40.578 1.00 29.86 96 ASN A O 1
ATOM 787 N N . ASP A 1 97 ? 2.295 8.447 40.317 1.00 28.50 97 ASP A N 1
ATOM 788 C CA . ASP A 1 97 ? 3.001 7.942 41.497 1.00 28.50 97 ASP A CA 1
ATOM 789 C C . ASP A 1 97 ? 2.254 6.981 42.423 1.00 28.50 97 ASP A C 1
ATOM 791 O O . ASP A 1 97 ? 1.448 7.386 43.263 1.00 28.50 97 ASP A O 1
ATOM 795 N N . LYS A 1 98 ? 2.702 5.722 42.381 1.00 28.64 98 LYS A N 1
ATOM 796 C CA . LYS A 1 98 ? 3.285 5.021 43.538 1.00 28.64 98 LYS A CA 1
ATOM 797 C C . LYS A 1 98 ? 3.980 3.742 43.068 1.00 28.64 98 LYS A C 1
ATOM 799 O O . LYS A 1 98 ? 3.369 2.689 42.945 1.00 28.64 98 LYS A O 1
ATOM 804 N N . ALA A 1 99 ? 5.284 3.846 42.837 1.00 27.05 99 ALA A N 1
ATOM 805 C CA . ALA A 1 99 ? 6.184 2.702 42.884 1.00 27.05 99 ALA A CA 1
ATOM 806 C C . ALA A 1 99 ? 6.648 2.512 44.334 1.00 27.05 99 ALA A C 1
ATOM 808 O O . ALA A 1 99 ? 7.125 3.481 44.925 1.00 27.05 99 ALA A O 1
ATOM 809 N N . SER A 1 100 ? 6.515 1.301 44.891 1.00 27.61 100 SER A N 1
ATOM 810 C CA . SER A 1 100 ? 7.420 0.697 45.894 1.00 27.61 100 SER A CA 1
ATOM 811 C C . SER A 1 100 ? 6.960 -0.715 46.306 1.00 27.61 100 SER A C 1
ATOM 813 O O . SER A 1 100 ? 5.943 -0.829 46.979 1.00 27.61 100 SER A O 1
ATOM 815 N N . GLN A 1 101 ? 7.816 -1.710 46.002 1.00 28.14 101 GLN A N 1
ATOM 816 C CA . GLN A 1 101 ? 8.068 -2.983 46.730 1.00 28.14 101 GLN A CA 1
ATOM 817 C C . GLN A 1 101 ? 6.979 -4.085 46.653 1.00 28.14 101 GLN A C 1
ATOM 819 O O . GLN A 1 101 ? 5.803 -3.786 46.758 1.00 28.14 101 GLN A O 1
ATOM 824 N N . SER A 1 102 ? 7.249 -5.394 46.523 1.00 26.52 102 SER A N 1
ATOM 825 C CA . SER A 1 102 ? 8.468 -6.220 46.406 1.00 26.52 102 SER A CA 1
ATOM 826 C C . SER A 1 102 ? 8.074 -7.695 46.154 1.00 26.52 102 SER A C 1
ATOM 828 O O . SER A 1 102 ? 7.085 -8.139 46.720 1.00 26.52 102 SER A O 1
ATOM 830 N N . HIS A 1 103 ? 8.913 -8.415 45.399 1.00 26.52 103 HIS A N 1
ATOM 831 C CA . HIS A 1 103 ? 9.332 -9.830 45.509 1.00 26.52 103 HIS A CA 1
ATOM 832 C C . HIS A 1 103 ? 8.357 -11.027 45.693 1.00 26.52 103 HIS A C 1
ATOM 834 O O . HIS A 1 103 ? 7.628 -11.135 46.671 1.00 26.52 103 HIS A O 1
ATOM 840 N N . ASP A 1 104 ? 8.604 -12.005 44.807 1.00 24.72 104 ASP A N 1
ATOM 841 C CA . ASP A 1 104 ? 8.590 -13.473 44.959 1.00 24.72 104 ASP A CA 1
ATOM 842 C C . ASP A 1 104 ? 7.305 -14.304 44.712 1.00 24.72 104 ASP A C 1
ATOM 844 O O . ASP A 1 104 ? 6.430 -14.444 45.558 1.00 24.72 104 ASP A O 1
ATOM 848 N N . ALA A 1 105 ? 7.386 -15.035 43.587 1.00 28.14 105 ALA A N 1
ATOM 849 C CA . ALA A 1 105 ? 7.070 -16.457 43.385 1.00 28.14 105 ALA A CA 1
ATOM 850 C C . ALA A 1 105 ? 5.647 -16.917 42.969 1.00 28.14 105 ALA A C 1
ATOM 852 O O . ALA A 1 105 ? 4.681 -16.787 43.712 1.00 28.14 105 ALA A O 1
ATOM 853 N N . LYS A 1 106 ? 5.672 -17.692 41.865 1.00 27.38 106 LYS A N 1
ATOM 854 C CA . LYS A 1 106 ? 4.835 -18.839 41.439 1.00 27.38 106 LYS A CA 1
ATOM 855 C C . LYS A 1 106 ? 3.723 -18.630 40.403 1.00 27.38 106 LYS A C 1
ATOM 857 O O . LYS A 1 106 ? 2.778 -17.881 40.600 1.00 27.38 106 LYS A O 1
ATOM 862 N N . ASP A 1 107 ? 3.912 -19.424 39.347 1.00 37.88 107 ASP A N 1
ATOM 863 C CA . ASP A 1 107 ? 2.982 -20.063 38.416 1.00 37.88 107 ASP A CA 1
ATOM 864 C C . ASP A 1 107 ? 1.508 -20.163 38.851 1.00 37.88 107 ASP A C 1
ATOM 866 O O . ASP A 1 107 ? 1.197 -20.459 40.005 1.00 37.88 107 ASP A O 1
ATOM 870 N N . ASP A 1 108 ? 0.647 -20.039 37.836 1.00 38.88 108 ASP A N 1
ATOM 871 C CA . ASP A 1 108 ? -0.787 -20.349 37.786 1.00 38.88 108 ASP A CA 1
ATOM 872 C C . ASP A 1 108 ? -1.741 -19.472 38.622 1.00 38.88 108 ASP A C 1
ATOM 874 O O . ASP A 1 108 ? -2.135 -19.847 39.722 1.00 38.88 108 ASP A O 1
ATOM 878 N N . ALA A 1 109 ? -2.208 -18.353 38.042 1.00 33.03 109 ALA A N 1
ATOM 879 C CA . ALA A 1 109 ? -3.611 -17.885 38.057 1.00 33.03 109 ALA A CA 1
ATOM 880 C C . ALA A 1 109 ? -3.732 -16.424 37.576 1.00 33.03 109 ALA A C 1
ATOM 882 O O . ALA A 1 109 ? -2.963 -15.571 38.000 1.00 33.03 109 ALA A O 1
ATOM 883 N N . ASP A 1 110 ? -4.742 -16.158 36.736 1.00 43.28 110 ASP A N 1
ATOM 884 C CA . ASP A 1 110 ? -5.437 -14.867 36.573 1.00 43.28 110 ASP A CA 1
ATOM 885 C C . ASP A 1 110 ? -4.594 -13.591 36.787 1.00 43.28 110 ASP A C 1
ATOM 887 O O . ASP A 1 110 ? -4.770 -12.848 37.755 1.00 43.28 110 ASP A O 1
ATOM 891 N N . GLU A 1 111 ? -3.705 -13.279 35.842 1.00 41.19 111 GLU A N 1
ATOM 892 C CA . GLU A 1 111 ? -3.083 -11.955 35.797 1.00 41.19 111 GLU A CA 1
ATOM 893 C C . GLU A 1 111 ? -4.071 -10.944 35.208 1.00 41.19 111 GLU A C 1
ATOM 895 O O . GLU A 1 111 ? -4.481 -11.053 34.052 1.00 41.19 111 GLU A O 1
ATOM 900 N N . ASN A 1 112 ? -4.456 -9.976 36.042 1.00 42.56 112 ASN A N 1
ATOM 901 C CA . ASN A 1 112 ? -5.249 -8.791 35.726 1.00 42.56 112 ASN A CA 1
ATOM 902 C C . ASN A 1 112 ? -5.126 -8.365 34.250 1.00 42.56 112 ASN A C 1
ATOM 904 O O . ASN A 1 112 ? -4.058 -7.934 33.818 1.00 42.56 112 ASN A O 1
ATOM 908 N N . ASP A 1 113 ? -6.239 -8.433 33.504 1.00 44.66 113 ASP A N 1
ATOM 909 C CA . ASP A 1 113 ? -6.417 -7.889 32.142 1.00 44.66 113 ASP A CA 1
ATOM 910 C C . ASP A 1 113 ? -6.345 -6.330 32.164 1.00 44.66 113 ASP A C 1
ATOM 912 O O . ASP A 1 113 ? -7.210 -5.631 31.625 1.00 44.66 113 ASP A O 1
ATOM 916 N N . GLU A 1 114 ? -5.346 -5.749 32.836 1.00 49.50 114 GLU A N 1
ATOM 917 C CA . GLU A 1 114 ? -5.031 -4.329 32.751 1.00 49.50 114 GLU A CA 1
ATOM 918 C C . GLU A 1 114 ? -4.411 -4.023 31.382 1.00 49.50 114 GLU A C 1
ATOM 920 O O . GLU A 1 114 ? -3.617 -4.768 30.807 1.00 49.50 114 GLU A O 1
ATOM 925 N N . ILE A 1 115 ? -4.884 -2.926 30.806 1.00 51.16 115 ILE A N 1
ATOM 926 C CA . ILE A 1 115 ? -4.745 -2.587 29.394 1.00 51.16 115 ILE A CA 1
ATOM 927 C C . ILE A 1 115 ? -3.297 -2.195 29.094 1.00 51.16 115 ILE A C 1
ATOM 929 O O . ILE A 1 115 ? -2.838 -1.148 29.542 1.00 51.16 115 ILE A O 1
ATOM 933 N N . MET A 1 116 ? -2.636 -2.943 28.211 1.00 48.19 116 MET A N 1
ATOM 934 C CA . MET A 1 116 ? -1.389 -2.512 27.575 1.00 48.19 116 MET A CA 1
ATOM 935 C C . MET A 1 116 ? -1.686 -2.067 26.134 1.00 48.19 116 MET A C 1
ATOM 937 O O . MET A 1 116 ? -1.936 -2.914 25.271 1.00 48.19 116 MET A O 1
ATOM 941 N N . PRO A 1 117 ? -1.745 -0.754 25.835 1.00 43.69 117 PRO A N 1
ATOM 942 C CA . PRO A 1 117 ? -1.803 -0.285 24.455 1.00 43.69 117 PRO A CA 1
ATOM 943 C C . PRO A 1 117 ? -0.436 -0.487 23.771 1.00 43.69 117 PRO A C 1
ATOM 945 O O . PRO A 1 117 ? 0.511 0.229 24.084 1.00 43.69 117 PRO A O 1
ATOM 948 N N . GLY A 1 118 ? -0.350 -1.421 22.813 1.00 39.69 118 GLY A N 1
ATOM 949 C CA . GLY A 1 118 ? 0.845 -1.683 21.991 1.00 39.69 118 GLY A CA 1
ATOM 950 C C . GLY A 1 118 ? 0.542 -1.834 20.487 1.00 39.69 118 GLY A C 1
ATOM 951 O O . GLY A 1 118 ? -0.563 -2.226 20.107 1.00 39.69 118 GLY A O 1
ATOM 952 N N . GLY A 1 119 ? 1.504 -1.470 19.624 1.00 46.66 119 GLY A N 1
ATOM 953 C CA . GLY A 1 119 ? 1.524 -1.791 18.182 1.00 46.66 119 GLY A CA 1
ATOM 954 C C . GLY A 1 119 ? 0.868 -0.801 17.187 1.00 46.66 119 GLY A C 1
ATOM 955 O O . GLY A 1 119 ? 0.502 0.330 17.516 1.00 46.66 119 GLY A O 1
ATOM 956 N N . PHE A 1 120 ? 0.696 -1.242 15.924 1.00 44.69 120 PHE A N 1
ATOM 957 C CA . PHE A 1 120 ? 0.090 -0.495 14.786 1.00 44.69 120 PHE A CA 1
ATOM 958 C C . PHE A 1 120 ? -1.387 -0.102 14.968 1.00 44.69 120 PHE A C 1
ATOM 960 O O . PHE A 1 120 ? -1.991 0.551 14.107 1.00 44.69 120 PHE A O 1
ATOM 967 N N . VAL A 1 121 ? -1.982 -0.532 16.074 1.00 46.84 121 VAL A N 1
ATOM 968 C CA . VAL A 1 121 ? -3.414 -0.529 16.320 1.00 46.84 121 VAL A CA 1
ATOM 969 C C . VAL A 1 121 ? -3.745 0.322 17.542 1.00 46.84 121 VAL A C 1
ATOM 971 O O . VAL A 1 121 ? -3.008 0.343 18.522 1.00 46.84 121 VAL A O 1
ATOM 974 N N . GLN A 1 122 ? -4.871 1.040 17.509 1.00 57.03 122 GLN A N 1
ATOM 975 C CA . GLN A 1 122 ? -5.470 1.610 18.721 1.00 57.03 122 GLN A CA 1
ATOM 976 C C . GLN A 1 122 ? -6.719 0.834 19.122 1.00 57.03 122 GLN A C 1
ATOM 978 O O . GLN A 1 122 ? -7.650 0.730 18.323 1.00 57.03 122 GLN A O 1
ATOM 983 N N . GLY A 1 123 ? -6.750 0.346 20.365 1.00 56.16 123 GLY A N 1
ATOM 984 C CA . GLY A 1 123 ? -7.973 -0.118 21.014 1.00 56.16 123 GLY A CA 1
ATOM 985 C C . GLY A 1 123 ? -8.769 1.069 21.557 1.00 56.16 123 GLY A C 1
ATOM 986 O O . GLY A 1 123 ? -8.253 1.839 22.364 1.00 56.16 123 GLY A O 1
ATOM 987 N N . LEU A 1 124 ? -10.015 1.233 21.114 1.00 62.03 124 LEU A N 1
ATOM 988 C CA . LEU A 1 124 ? -10.919 2.283 21.608 1.00 62.03 124 LEU A CA 1
ATOM 989 C C . LEU A 1 124 ? -11.818 1.728 22.724 1.00 62.03 124 LEU A C 1
ATOM 991 O O . LEU A 1 124 ? -12.482 0.708 22.527 1.00 62.03 124 LEU A O 1
ATOM 995 N N . GLN A 1 125 ? -11.827 2.377 23.897 1.00 64.75 125 GLN A N 1
ATOM 996 C CA . GLN A 1 125 ? -12.275 1.779 25.166 1.00 64.75 125 GLN A CA 1
ATOM 997 C C . GLN A 1 125 ? -13.596 2.330 25.708 1.00 64.75 125 GLN A C 1
ATOM 999 O O . GLN A 1 125 ? -14.302 1.660 26.461 1.00 64.75 125 GLN A O 1
ATOM 1004 N N . THR A 1 126 ? -13.963 3.556 25.377 1.00 69.69 126 THR A N 1
ATOM 1005 C CA . THR A 1 126 ? -15.251 4.110 25.810 1.00 69.69 126 THR A CA 1
ATOM 1006 C C . THR A 1 126 ? -16.194 4.210 24.627 1.00 69.69 126 THR A C 1
ATOM 1008 O O . THR A 1 126 ? -15.760 4.395 23.487 1.00 69.69 126 THR A O 1
ATOM 1011 N N . LYS A 1 127 ? -17.506 4.100 24.875 1.00 70.62 127 LYS A N 1
ATOM 1012 C CA . LYS A 1 127 ? -18.501 4.366 23.825 1.00 70.62 127 LYS A CA 1
ATOM 1013 C C . LYS A 1 127 ? -18.268 5.756 23.234 1.00 70.62 127 LYS A C 1
ATOM 1015 O O . LYS A 1 127 ? -18.385 5.929 22.028 1.00 70.62 127 LYS A O 1
ATOM 1020 N N . GLU A 1 128 ? -17.840 6.713 24.054 1.00 71.44 128 GLU A N 1
ATOM 1021 C CA . GLU A 1 128 ? -17.465 8.063 23.651 1.00 71.44 128 GLU A CA 1
ATOM 1022 C C . GLU A 1 128 ? -16.201 8.116 22.780 1.00 71.44 128 GLU A C 1
ATOM 1024 O O . GLU A 1 128 ? -16.164 8.880 21.823 1.00 71.44 128 GLU A O 1
ATOM 1029 N N . GLU A 1 129 ? -15.145 7.359 23.083 1.00 69.81 129 GLU A N 1
ATOM 1030 C CA . GLU A 1 129 ? -13.948 7.263 22.228 1.00 69.81 129 GLU A CA 1
ATOM 1031 C C . GLU A 1 129 ? -14.256 6.639 20.881 1.00 69.81 129 GLU A C 1
ATOM 1033 O O . GLU A 1 129 ? -13.849 7.175 19.854 1.00 69.81 129 GLU A O 1
ATOM 1038 N N . ILE A 1 130 ? -15.016 5.547 20.889 1.00 71.19 130 ILE A N 1
ATOM 1039 C CA . ILE A 1 130 ? -15.454 4.868 19.675 1.00 71.19 130 ILE A CA 1
ATOM 1040 C C . ILE A 1 130 ? -16.299 5.823 18.839 1.00 71.19 130 ILE A C 1
ATOM 1042 O O . ILE A 1 130 ? -16.003 6.043 17.670 1.00 71.19 130 ILE A O 1
ATOM 1046 N N . GLN A 1 131 ? -17.296 6.471 19.445 1.00 73.44 131 GLN A N 1
ATOM 1047 C CA . GLN A 1 131 ? -18.116 7.469 18.762 1.00 73.44 131 GLN A CA 1
ATOM 1048 C C . GLN A 1 131 ? -17.282 8.637 18.235 1.00 73.44 131 GLN A C 1
ATOM 1050 O O . GLN A 1 131 ? -17.536 9.089 17.125 1.00 73.44 131 GLN A O 1
ATOM 1055 N N . ARG A 1 132 ? -16.272 9.110 18.975 1.00 72.88 132 ARG A N 1
ATOM 1056 C CA . ARG A 1 132 ? -15.366 10.177 18.522 1.00 72.88 132 ARG A CA 1
ATOM 1057 C C . ARG A 1 132 ? -14.522 9.762 17.332 1.00 72.88 132 ARG A C 1
ATOM 1059 O O . ARG A 1 132 ? -14.498 10.492 16.348 1.00 72.88 132 ARG A O 1
ATOM 1066 N N . ALA A 1 133 ? -13.854 8.618 17.407 1.00 71.38 133 ALA A N 1
ATOM 1067 C CA . ALA A 1 133 ? -13.002 8.135 16.329 1.00 71.38 133 ALA A CA 1
ATOM 1068 C C . ALA A 1 133 ? -13.823 7.836 15.069 1.00 71.38 133 ALA A C 1
ATOM 1070 O O . ALA A 1 133 ? -13.450 8.253 13.975 1.00 71.38 133 ALA A O 1
ATOM 1071 N N . LEU A 1 134 ? -14.988 7.200 15.231 1.00 74.38 134 LEU A N 1
ATOM 1072 C CA . LEU A 1 134 ? -15.913 6.940 14.131 1.00 74.38 134 LEU A CA 1
ATOM 1073 C C . LEU A 1 134 ? -16.482 8.238 13.546 1.00 74.38 134 LEU A C 1
ATOM 1075 O O . LEU A 1 134 ? -16.518 8.380 12.327 1.00 74.38 134 LEU A O 1
ATOM 1079 N N . ALA A 1 135 ? -16.887 9.203 14.379 1.00 72.62 135 ALA A N 1
ATOM 1080 C CA . ALA A 1 135 ? -17.387 10.497 13.913 1.00 72.62 135 ALA A CA 1
ATOM 1081 C C . ALA A 1 135 ? -16.298 11.304 13.198 1.00 72.62 135 ALA A C 1
ATOM 1083 O O . ALA A 1 135 ? -16.575 11.914 12.170 1.00 72.62 135 ALA A O 1
ATOM 1084 N N . PHE A 1 136 ? -15.064 11.280 13.706 1.00 75.50 136 PHE A N 1
ATOM 1085 C CA . PHE A 1 136 ? -13.915 11.913 13.068 1.00 75.50 136 PHE A CA 1
ATOM 1086 C C . PHE A 1 136 ? -13.626 11.286 11.706 1.00 75.50 136 PHE A C 1
ATOM 1088 O O . PHE A 1 136 ? -13.576 12.000 10.710 1.00 75.50 136 PHE A O 1
ATOM 1095 N N . ALA A 1 137 ? -13.521 9.959 11.630 1.00 74.88 137 ALA A N 1
ATOM 1096 C CA . ALA A 1 137 ? -13.273 9.265 10.372 1.00 74.88 137 ALA A CA 1
ATOM 1097 C C . ALA A 1 137 ? -14.408 9.483 9.359 1.00 74.88 137 ALA A C 1
ATOM 1099 O O . ALA A 1 137 ? -14.142 9.775 8.193 1.00 74.88 137 ALA A O 1
ATOM 1100 N N . ALA A 1 138 ? -15.670 9.435 9.800 1.00 75.12 138 ALA A N 1
ATOM 1101 C CA . ALA A 1 138 ? -16.825 9.753 8.963 1.00 75.12 138 ALA A CA 1
ATOM 1102 C C . ALA A 1 138 ? -16.810 11.213 8.484 1.00 75.12 138 ALA A C 1
ATOM 1104 O O . ALA A 1 138 ? -17.123 11.479 7.324 1.00 75.12 138 ALA A O 1
ATOM 1105 N N . HIS A 1 139 ? -16.419 12.158 9.343 1.00 74.06 139 HIS A N 1
ATOM 1106 C CA . HIS A 1 139 ? -16.272 13.563 8.980 1.00 74.06 139 HIS A CA 1
ATOM 1107 C C . HIS A 1 139 ? -15.151 13.765 7.956 1.00 74.06 139 HIS A C 1
ATOM 1109 O O . HIS A 1 139 ? -15.405 14.329 6.895 1.00 74.06 139 HIS A O 1
ATOM 1115 N N . CYS A 1 140 ? -13.950 13.232 8.209 1.00 72.56 140 CYS A N 1
ATOM 1116 C CA . CYS A 1 140 ? -12.836 13.255 7.263 1.00 72.56 140 CYS A CA 1
ATOM 1117 C C . CYS A 1 140 ? -13.260 12.675 5.913 1.00 72.56 140 CYS A C 1
ATOM 1119 O O . CYS A 1 140 ? -13.118 13.337 4.890 1.00 72.56 140 CYS A O 1
ATOM 1121 N N . ARG A 1 141 ? -13.866 11.483 5.906 1.00 75.19 141 ARG A N 1
ATOM 1122 C CA . ARG A 1 141 ? -14.363 10.827 4.692 1.00 75.19 141 ARG A CA 1
ATOM 1123 C C . ARG A 1 141 ? -15.373 11.692 3.938 1.00 75.19 141 ARG A C 1
ATOM 1125 O O . ARG A 1 141 ? -15.267 11.823 2.723 1.00 75.19 141 ARG A O 1
ATOM 1132 N N . ALA A 1 142 ? -16.332 12.293 4.641 1.00 73.38 142 ALA A N 1
ATOM 1133 C CA . ALA A 1 142 ? -17.339 13.153 4.030 1.00 73.38 142 ALA A CA 1
ATOM 1134 C C . ALA A 1 142 ? -16.713 14.437 3.449 1.00 73.38 142 ALA A C 1
ATOM 1136 O O . ALA A 1 142 ? -17.068 14.856 2.348 1.00 73.38 142 ALA A O 1
ATOM 1137 N N . CYS A 1 143 ? -15.749 15.043 4.147 1.00 69.62 143 CYS A N 1
ATOM 1138 C CA . CYS A 1 143 ? -15.055 16.243 3.682 1.00 69.62 143 CYS A CA 1
ATOM 1139 C C . CYS A 1 143 ? -14.181 15.961 2.460 1.00 69.62 143 CYS A C 1
ATOM 1141 O O . CYS A 1 143 ? -14.247 16.706 1.486 1.00 69.62 143 CYS A O 1
ATOM 1143 N N . LEU A 1 144 ? -13.436 14.854 2.460 1.00 70.50 144 LEU A N 1
ATOM 1144 C CA . LEU A 1 144 ? -12.549 14.449 1.362 1.00 70.50 144 LEU A CA 1
ATOM 1145 C C . LEU A 1 144 ? -13.291 14.153 0.047 1.00 70.50 144 LEU A C 1
ATOM 1147 O O . LEU A 1 144 ? -12.680 14.120 -1.018 1.00 70.50 144 LEU A O 1
ATOM 1151 N N . GLN A 1 145 ? -14.616 13.991 0.088 1.00 67.88 145 GLN A N 1
ATOM 1152 C CA . GLN A 1 145 ? -15.452 13.824 -1.102 1.00 67.88 145 GLN A CA 1
ATOM 1153 C C . GLN A 1 145 ? -15.817 15.153 -1.793 1.00 67.88 145 GLN A C 1
ATOM 1155 O O . GLN A 1 145 ? -16.373 15.121 -2.891 1.00 67.88 145 GLN A O 1
ATOM 1160 N N . SER A 1 146 ? -15.502 16.318 -1.205 1.00 68.69 146 SER A N 1
ATOM 1161 C CA . SER A 1 146 ? -15.778 17.637 -1.792 1.00 68.69 146 SER A CA 1
ATOM 1162 C C . SER A 1 146 ? -14.631 18.630 -1.580 1.00 68.69 146 SER A C 1
ATOM 1164 O O . SER A 1 146 ? -14.305 19.001 -0.454 1.00 68.69 146 SER A 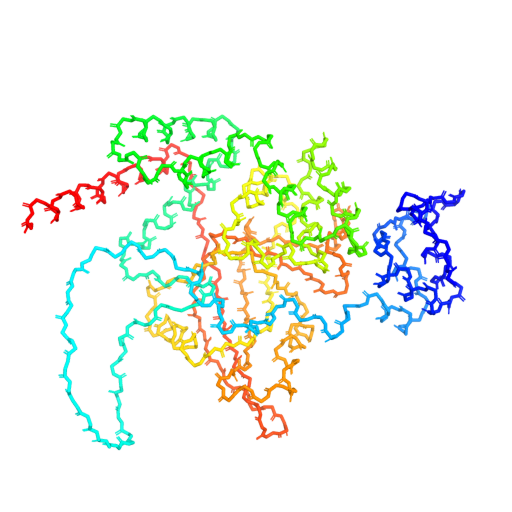O 1
ATOM 1166 N N . LYS A 1 147 ? -14.077 19.158 -2.683 1.00 63.53 147 LYS A N 1
ATOM 1167 C CA . LYS A 1 147 ? -13.017 20.188 -2.663 1.00 63.53 147 LYS A CA 1
ATOM 1168 C C . LYS A 1 147 ? -13.411 21.435 -1.859 1.00 63.53 147 LYS A C 1
ATOM 1170 O O . LYS A 1 147 ? -12.589 21.969 -1.122 1.00 63.53 147 LYS A O 1
ATOM 1175 N N . GLY A 1 148 ? -14.670 21.871 -1.959 1.00 64.50 148 GLY A N 1
ATOM 1176 C CA . GLY A 1 148 ? -15.177 23.012 -1.188 1.00 64.50 148 GLY A CA 1
ATOM 1177 C C . GLY A 1 148 ? -15.256 22.721 0.313 1.00 64.50 148 GLY A C 1
ATOM 1178 O O . GLY A 1 148 ? -14.929 23.579 1.128 1.00 64.50 148 GLY A O 1
ATOM 1179 N N . MET A 1 149 ? -15.609 21.488 0.689 1.00 66.69 149 MET A N 1
ATOM 1180 C CA . MET A 1 149 ? -15.697 21.095 2.099 1.00 66.69 149 MET A CA 1
ATOM 1181 C C . MET A 1 149 ? -14.334 20.860 2.739 1.00 66.69 149 MET A C 1
ATOM 1183 O O . MET A 1 149 ? -14.192 21.144 3.927 1.00 66.69 149 MET A O 1
ATOM 1187 N N . ILE A 1 150 ? -13.327 20.420 1.977 1.00 66.69 150 ILE A N 1
ATOM 1188 C CA . ILE A 1 150 ? -11.928 20.423 2.432 1.00 66.69 150 ILE A CA 1
ATOM 1189 C C . ILE A 1 150 ? -11.533 21.846 2.829 1.00 66.69 150 ILE A C 1
ATOM 1191 O O . ILE A 1 150 ? -11.113 22.065 3.961 1.00 66.69 150 ILE A O 1
ATOM 1195 N N . TYR A 1 151 ? -11.766 22.827 1.949 1.00 65.94 151 TYR A N 1
ATOM 1196 C CA . TYR A 1 151 ? -11.420 24.223 2.220 1.00 65.94 151 TYR A CA 1
ATOM 1197 C C . TYR A 1 151 ? -12.136 24.778 3.460 1.00 65.94 151 TYR A C 1
ATOM 1199 O O . TYR A 1 151 ? -11.493 25.347 4.339 1.00 65.94 151 TYR A O 1
ATOM 1207 N N . ILE A 1 152 ? -13.450 24.557 3.575 1.00 66.75 152 ILE A N 1
ATOM 1208 C CA . ILE A 1 152 ? -14.248 25.011 4.724 1.00 66.75 152 ILE A CA 1
ATOM 1209 C C . ILE A 1 152 ? -13.783 24.346 6.024 1.00 66.75 152 ILE A C 1
ATOM 1211 O O . ILE A 1 152 ? -13.589 25.033 7.022 1.00 66.75 152 ILE A O 1
ATOM 1215 N N . SER A 1 153 ? -13.562 23.031 6.026 1.00 63.25 153 SER A N 1
ATOM 1216 C CA . SER A 1 153 ? -13.154 22.292 7.233 1.00 63.25 153 SER A CA 1
ATOM 1217 C C . SER A 1 153 ? -11.767 22.717 7.705 1.00 63.25 153 SER A C 1
ATOM 1219 O O . SER A 1 153 ? -11.533 22.909 8.896 1.00 63.25 153 SER A O 1
ATOM 1221 N N . CYS A 1 154 ? -10.862 22.942 6.759 1.00 64.12 154 CYS A N 1
ATOM 1222 C CA . CYS A 1 154 ? -9.540 23.483 7.012 1.00 64.12 154 CYS A CA 1
ATOM 1223 C C . CYS A 1 154 ? -9.577 24.931 7.524 1.00 64.12 154 CYS A C 1
ATOM 1225 O O . CYS A 1 154 ? -8.836 25.273 8.445 1.00 64.12 154 CYS A O 1
ATOM 1227 N N . PHE A 1 155 ? -10.453 25.773 6.970 1.00 66.50 155 PHE A N 1
ATOM 1228 C CA . PHE A 1 155 ? -10.651 27.148 7.427 1.00 66.50 155 PHE A CA 1
ATOM 1229 C C . PHE A 1 155 ? -11.233 27.195 8.844 1.00 66.50 155 PHE A C 1
ATOM 1231 O O . PHE A 1 155 ? -10.715 27.919 9.689 1.00 66.50 155 PHE A O 1
ATOM 1238 N N . ILE A 1 156 ? -12.253 26.379 9.129 1.00 64.50 156 ILE A N 1
ATOM 1239 C CA . ILE A 1 156 ? -12.845 26.232 10.466 1.00 64.50 156 ILE A CA 1
ATOM 1240 C C . ILE A 1 156 ? -11.794 25.726 11.455 1.00 64.50 156 ILE A C 1
ATOM 1242 O O . ILE A 1 156 ? -11.646 26.304 12.527 1.00 64.50 156 ILE A O 1
ATOM 1246 N N . GLY A 1 157 ? -11.022 24.701 11.089 1.00 62.56 157 GLY A N 1
ATOM 1247 C CA . GLY A 1 157 ? -9.936 24.187 11.921 1.00 62.56 157 GLY A CA 1
ATOM 1248 C C . GLY A 1 157 ? -8.888 25.254 12.242 1.00 62.56 157 GLY A C 1
ATOM 1249 O O . GLY A 1 157 ? -8.539 25.445 13.406 1.00 62.56 157 GLY A O 1
ATOM 1250 N N . LYS A 1 158 ? -8.464 26.031 11.236 1.00 63.88 158 LYS A N 1
ATOM 1251 C CA . LYS A 1 158 ? -7.546 27.167 11.408 1.00 63.88 158 LYS A CA 1
ATOM 1252 C C . LYS A 1 158 ? -8.149 28.286 12.264 1.00 63.88 158 LYS A C 1
ATOM 1254 O O . LYS A 1 158 ? -7.435 28.878 13.064 1.00 63.88 158 LYS A O 1
ATOM 1259 N N . TYR A 1 159 ? -9.443 28.572 12.122 1.00 64.31 159 TYR A N 1
ATOM 1260 C CA . TYR A 1 159 ? -10.151 29.584 12.912 1.00 64.31 159 TYR A CA 1
ATOM 1261 C C . TYR A 1 159 ? -10.282 29.178 14.385 1.00 64.31 159 TYR A C 1
ATOM 1263 O O . TYR A 1 159 ? -9.946 29.967 15.263 1.00 64.31 159 TYR A O 1
ATOM 1271 N N . ILE A 1 160 ? -10.714 27.944 14.668 1.00 58.00 160 ILE A N 1
ATOM 1272 C CA . ILE A 1 160 ? -10.787 27.397 16.034 1.00 58.00 160 ILE A CA 1
ATOM 1273 C C . ILE A 1 160 ? -9.399 27.429 16.680 1.00 58.00 160 ILE A C 1
ATOM 1275 O O . ILE A 1 160 ? -9.256 27.856 17.819 1.00 58.00 160 ILE A O 1
ATOM 1279 N N . TYR A 1 161 ? -8.371 27.036 15.929 1.00 57.69 161 TYR A N 1
ATOM 1280 C CA . TYR A 1 161 ? -6.983 27.050 16.376 1.00 57.69 161 TYR A CA 1
ATOM 1281 C C . TYR A 1 161 ? -6.460 28.465 16.674 1.00 57.69 161 TYR A C 1
ATOM 1283 O O . TYR A 1 161 ? -5.912 28.707 17.745 1.00 57.69 161 TYR A O 1
ATOM 1291 N N . ASN A 1 162 ? -6.669 29.423 15.766 1.00 61.38 162 ASN A N 1
ATOM 1292 C CA . ASN A 1 162 ? -6.204 30.801 15.944 1.00 61.38 162 ASN A CA 1
ATOM 1293 C C . ASN A 1 162 ? -6.867 31.506 17.139 1.00 61.38 162 ASN A C 1
ATOM 1295 O O . ASN A 1 162 ? -6.283 32.433 17.691 1.00 61.38 162 ASN A O 1
ATOM 1299 N N . ASN A 1 163 ? -8.066 31.073 17.534 1.00 58.12 163 ASN A N 1
ATOM 1300 C CA . ASN A 1 163 ? -8.821 31.666 18.636 1.00 58.12 163 ASN A CA 1
ATOM 1301 C C . ASN A 1 163 ? -8.617 30.960 19.992 1.00 58.12 163 ASN A C 1
ATOM 1303 O O . ASN A 1 163 ? -9.168 31.423 20.990 1.00 58.12 163 ASN A O 1
ATOM 1307 N N . HIS A 1 164 ? -7.830 29.877 20.072 1.00 54.41 164 HIS A N 1
ATOM 1308 C CA . HIS A 1 164 ? -7.591 29.143 21.323 1.00 54.41 164 HIS A CA 1
ATOM 1309 C C . HIS A 1 164 ? -6.082 28.948 21.603 1.00 54.41 164 HIS A C 1
ATOM 1311 O O . HIS A 1 164 ? -5.372 28.240 20.895 1.00 54.41 164 HIS A O 1
ATOM 1317 N N . HIS A 1 165 ? -5.590 29.624 22.651 1.00 44.75 165 HIS A N 1
ATOM 1318 C CA . HIS A 1 165 ? -4.174 29.794 23.011 1.00 44.75 165 HIS A CA 1
ATOM 1319 C C . HIS A 1 165 ? -3.476 28.546 23.590 1.00 44.75 165 HIS A C 1
ATOM 1321 O O . HIS A 1 165 ? -3.886 28.063 24.643 1.00 44.75 165 HIS A O 1
ATOM 1327 N N . ASP A 1 166 ? -2.342 28.148 22.986 1.00 49.47 166 ASP A N 1
ATOM 1328 C CA . ASP A 1 166 ? -1.123 27.663 23.680 1.00 49.47 166 ASP A CA 1
ATOM 1329 C C . ASP A 1 166 ? 0.111 27.648 22.735 1.00 49.47 166 ASP A C 1
ATOM 1331 O O . ASP A 1 166 ? 0.274 26.731 21.934 1.00 49.47 166 ASP A O 1
ATOM 1335 N N . HIS A 1 167 ? 0.984 28.668 22.796 1.00 48.28 167 HIS A N 1
ATOM 1336 C CA . HIS A 1 167 ? 1.959 29.005 21.737 1.00 48.28 167 HIS A CA 1
ATOM 1337 C C . HIS A 1 167 ? 2.984 27.915 21.333 1.00 48.28 167 HIS A C 1
ATOM 1339 O O . HIS A 1 167 ? 3.503 27.978 20.218 1.00 48.28 167 HIS A O 1
ATOM 1345 N N . ASN A 1 168 ? 3.241 26.904 22.174 1.00 44.91 168 ASN A N 1
ATOM 1346 C CA . ASN A 1 168 ? 4.283 25.886 21.953 1.00 44.91 168 ASN A CA 1
ATOM 1347 C C . ASN A 1 168 ? 3.768 24.497 21.511 1.00 44.91 168 ASN A C 1
ATOM 1349 O O . ASN A 1 168 ? 4.572 23.649 21.129 1.00 44.91 168 ASN A O 1
ATOM 1353 N N . LYS A 1 169 ? 2.447 24.253 21.470 1.00 48.88 169 LYS A N 1
ATOM 1354 C CA . LYS A 1 169 ? 1.838 23.010 20.920 1.00 48.88 169 LYS A CA 1
ATOM 1355 C C . LYS A 1 169 ? 1.527 23.079 19.414 1.00 48.88 169 LYS A C 1
ATOM 1357 O O . LYS A 1 169 ? 0.865 22.210 18.847 1.00 48.88 169 LYS A O 1
ATOM 1362 N N . HIS A 1 170 ? 2.037 24.119 18.766 1.00 52.12 170 HIS A N 1
ATOM 1363 C CA . HIS A 1 170 ? 1.469 24.727 17.564 1.00 52.12 170 HIS A CA 1
ATOM 1364 C C . HIS A 1 170 ? 2.058 24.263 16.232 1.00 52.12 170 HIS A C 1
ATOM 1366 O O . HIS A 1 170 ? 1.441 24.439 15.183 1.00 52.12 170 HIS A O 1
ATOM 1372 N N . VAL A 1 171 ? 3.228 23.628 16.254 1.00 55.00 171 VAL A N 1
ATOM 1373 C CA . VAL A 1 171 ? 3.907 23.183 15.027 1.00 55.00 171 VAL A CA 1
ATOM 1374 C C . VAL A 1 171 ? 3.182 21.981 14.407 1.00 55.00 171 VAL A C 1
ATOM 1376 O O . VAL A 1 171 ? 2.697 22.084 13.283 1.00 55.00 171 VAL A O 1
ATOM 1379 N N . LYS A 1 172 ? 2.956 20.908 15.179 1.00 56.00 172 LYS A N 1
ATOM 1380 C CA . LYS A 1 172 ? 2.289 19.679 14.698 1.00 56.00 172 LYS A CA 1
ATOM 1381 C C . LYS A 1 172 ? 0.859 19.907 14.189 1.00 56.00 172 LYS A C 1
ATOM 1383 O O . LYS A 1 172 ? 0.415 19.273 13.236 1.00 56.00 172 LYS A O 1
ATOM 1388 N N . GLN A 1 173 ? 0.109 20.815 14.817 1.00 59.06 173 GLN A N 1
ATOM 1389 C CA . GLN A 1 173 ? -1.266 21.119 14.400 1.00 59.06 173 GLN A CA 1
ATOM 1390 C C . GLN A 1 173 ? -1.297 21.963 13.122 1.00 59.06 173 GLN A C 1
ATOM 1392 O O . GLN A 1 173 ? -2.119 21.720 12.239 1.00 59.06 173 GLN A O 1
ATOM 1397 N N . LYS A 1 174 ? -0.369 22.914 12.976 1.00 63.47 174 LYS A N 1
ATOM 1398 C CA . LYS A 1 174 ? -0.191 23.672 11.734 1.00 63.47 174 LYS A CA 1
ATOM 1399 C C . LYS A 1 174 ? 0.237 22.760 10.578 1.00 63.47 174 LYS A C 1
ATOM 1401 O O . LYS A 1 174 ? -0.313 22.889 9.488 1.00 63.47 174 LYS A O 1
ATOM 1406 N N . GLU A 1 175 ? 1.145 21.817 10.825 1.00 64.12 175 GLU A N 1
ATOM 1407 C CA . GLU A 1 175 ? 1.538 20.773 9.866 1.00 64.12 175 GLU A CA 1
ATOM 1408 C C . GLU A 1 175 ? 0.345 19.903 9.453 1.00 64.12 175 GLU A C 1
ATOM 1410 O O . GLU A 1 175 ? 0.131 19.684 8.261 1.00 64.12 175 GLU A O 1
ATOM 1415 N N . PHE A 1 176 ? -0.496 19.486 10.408 1.00 67.06 176 PHE A N 1
ATOM 1416 C CA . PHE A 1 176 ? -1.729 18.753 10.115 1.00 67.06 176 PHE A CA 1
ATOM 1417 C C . PHE A 1 176 ? -2.634 19.529 9.149 1.00 67.06 176 PHE A C 1
ATOM 1419 O O . PHE A 1 176 ? -3.033 18.987 8.120 1.00 67.06 176 PHE A O 1
ATOM 1426 N N . TYR A 1 177 ? -2.924 20.806 9.410 1.00 66.69 177 TYR A N 1
ATOM 1427 C CA . TYR A 1 177 ? -3.770 21.599 8.509 1.00 66.69 177 TYR A CA 1
ATOM 1428 C C . TYR A 1 177 ? -3.126 21.822 7.142 1.00 66.69 177 TYR A C 1
ATOM 1430 O O . TYR A 1 177 ? -3.786 21.640 6.115 1.00 66.69 177 TYR A O 1
ATOM 1438 N N . ASN A 1 178 ? -1.842 22.177 7.116 1.00 69.12 178 ASN A N 1
ATOM 1439 C CA . ASN A 1 178 ? -1.112 22.388 5.872 1.00 69.12 178 ASN A CA 1
ATOM 1440 C C . ASN A 1 178 ? -1.074 21.115 5.023 1.00 69.12 178 ASN A C 1
ATOM 1442 O O . ASN A 1 178 ? -1.220 21.209 3.805 1.00 69.12 178 ASN A O 1
ATOM 1446 N N . SER A 1 179 ? -1.006 19.932 5.648 1.00 70.38 179 SER A N 1
ATOM 1447 C CA . SER A 1 179 ? -1.072 18.660 4.929 1.00 70.38 179 SER A CA 1
ATOM 1448 C C . SER A 1 179 ? -2.355 18.531 4.101 1.00 70.38 179 SER A C 1
ATOM 1450 O O . SER A 1 179 ? -2.297 18.060 2.979 1.00 70.38 179 SER A O 1
ATOM 1452 N N . PHE A 1 180 ? -3.508 19.055 4.522 1.00 69.62 180 PHE A N 1
ATOM 1453 C CA . PHE A 1 180 ? -4.738 18.955 3.718 1.00 69.62 180 PHE A CA 1
ATOM 1454 C C . PHE A 1 180 ? -4.955 20.124 2.745 1.00 69.62 180 PHE A C 1
ATOM 1456 O O . PHE A 1 180 ? -5.588 19.942 1.704 1.00 69.62 180 PHE A O 1
ATOM 1463 N N . ILE A 1 181 ? -4.409 21.309 3.028 1.00 70.69 181 ILE A N 1
ATOM 1464 C CA . ILE A 1 181 ? -4.694 22.532 2.253 1.00 70.69 181 ILE A CA 1
ATOM 1465 C C . ILE A 1 181 ? -3.653 22.772 1.165 1.00 70.69 181 ILE A C 1
ATOM 1467 O O . ILE A 1 181 ? -3.998 23.117 0.036 1.00 70.69 181 ILE A O 1
ATOM 1471 N N . ASP A 1 182 ? -2.379 22.593 1.496 1.00 78.62 182 ASP A N 1
ATOM 1472 C CA . ASP A 1 182 ? -1.273 23.104 0.701 1.00 78.62 182 ASP A CA 1
ATOM 1473 C C . ASP A 1 182 ? -0.572 21.958 -0.039 1.00 78.62 182 ASP A C 1
ATOM 1475 O O . ASP A 1 182 ? 0.086 21.097 0.547 1.00 78.62 182 ASP A O 1
ATOM 1479 N N . LYS A 1 183 ? -0.753 21.931 -1.365 1.00 84.19 183 LYS A N 1
ATOM 1480 C CA . LYS A 1 183 ? -0.116 20.935 -2.235 1.00 84.19 183 LYS A CA 1
ATOM 1481 C C . LYS A 1 183 ? 1.403 21.078 -2.228 1.00 84.19 183 LYS A C 1
ATOM 1483 O O . LYS A 1 183 ? 2.080 20.055 -2.217 1.00 84.19 183 LYS A O 1
ATOM 1488 N N . THR A 1 184 ? 1.913 22.306 -2.217 1.00 87.19 184 THR A N 1
ATOM 1489 C CA . THR A 1 184 ? 3.350 22.580 -2.201 1.00 87.19 184 THR A CA 1
ATOM 1490 C C . THR A 1 184 ?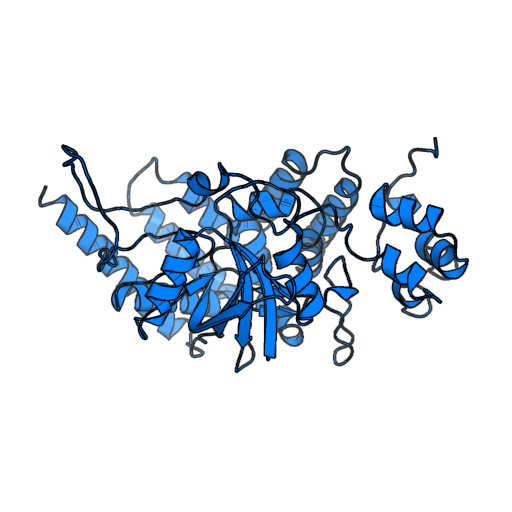 3.951 22.068 -0.904 1.00 87.19 184 THR A C 1
ATOM 1492 O O . THR A 1 184 ? 4.905 21.305 -0.956 1.00 87.19 184 THR A O 1
ATOM 1495 N N . PHE A 1 185 ? 3.320 22.365 0.237 1.00 86.44 185 PHE A N 1
ATOM 1496 C CA . PHE A 1 185 ? 3.742 21.836 1.535 1.00 86.44 185 PHE A CA 1
ATOM 1497 C C . PHE A 1 185 ? 3.836 20.304 1.533 1.00 86.44 185 PHE A C 1
ATOM 1499 O O . PHE A 1 185 ? 4.867 19.757 1.905 1.00 86.44 185 PHE A O 1
ATOM 1506 N N . ARG A 1 186 ? 2.795 19.599 1.059 1.00 87.38 186 ARG A N 1
ATOM 1507 C CA . ARG A 1 186 ? 2.824 18.126 0.986 1.00 87.38 186 ARG A CA 1
ATOM 1508 C C . ARG A 1 186 ? 3.986 17.606 0.141 1.00 87.38 186 ARG A C 1
ATOM 1510 O O . ARG A 1 186 ? 4.629 16.644 0.537 1.00 87.38 186 ARG A O 1
ATOM 1517 N N . ILE A 1 187 ? 4.222 18.210 -1.024 1.00 91.75 187 ILE A N 1
ATOM 1518 C CA . ILE A 1 187 ? 5.297 17.791 -1.933 1.00 91.75 187 ILE A CA 1
ATOM 1519 C C . ILE A 1 187 ? 6.661 18.059 -1.303 1.00 91.75 187 ILE A C 1
ATOM 1521 O O . ILE A 1 187 ? 7.506 17.175 -1.333 1.00 91.75 187 ILE A O 1
ATOM 1525 N N . THR A 1 188 ? 6.859 19.229 -0.693 1.00 92.19 188 THR A N 1
ATOM 1526 C CA . THR A 1 188 ? 8.102 19.574 0.005 1.00 92.19 188 THR A CA 1
ATOM 1527 C C . THR A 1 188 ? 8.389 18.609 1.149 1.00 92.19 188 THR A C 1
ATOM 1529 O O . THR A 1 188 ? 9.509 18.131 1.258 1.00 92.19 188 THR A O 1
ATOM 1532 N N . GLU A 1 189 ? 7.389 18.251 1.956 1.00 89.94 189 GLU A N 1
ATOM 1533 C CA . GLU A 1 189 ? 7.583 17.278 3.035 1.00 89.94 189 GLU A CA 1
ATOM 1534 C C . GLU A 1 189 ? 7.922 15.883 2.502 1.00 89.94 189 GLU A C 1
ATOM 1536 O O . GLU A 1 189 ? 8.835 15.238 3.006 1.00 89.94 189 GLU A O 1
ATOM 1541 N N . LEU A 1 190 ? 7.244 15.420 1.446 1.00 92.19 190 LEU A N 1
ATOM 1542 C CA . LEU A 1 190 ? 7.578 14.137 0.819 1.00 92.19 190 LEU A CA 1
ATOM 1543 C C . LEU A 1 190 ? 8.992 14.140 0.227 1.00 92.19 190 LEU A C 1
ATOM 1545 O O . LEU A 1 190 ? 9.714 13.162 0.403 1.00 92.19 190 LEU A O 1
ATOM 1549 N N . GLN A 1 191 ? 9.393 15.238 -0.419 1.00 94.25 191 GLN A N 1
ATOM 1550 C CA . GLN A 1 191 ? 10.743 15.422 -0.947 1.00 94.25 191 GLN A CA 1
ATOM 1551 C C . GLN A 1 191 ? 11.781 15.393 0.180 1.00 94.25 191 GLN A C 1
ATOM 1553 O O . GLN A 1 191 ? 12.760 14.666 0.081 1.00 94.25 191 GLN A O 1
ATOM 1558 N N . ASN A 1 192 ? 11.525 16.094 1.290 1.00 91.69 192 ASN A N 1
ATOM 1559 C CA . ASN A 1 192 ? 12.398 16.078 2.463 1.00 91.69 192 ASN A CA 1
ATOM 1560 C C . ASN A 1 192 ? 12.581 14.652 3.004 1.00 91.69 192 ASN A C 1
ATOM 1562 O O . ASN A 1 192 ? 13.703 14.256 3.312 1.00 91.69 192 ASN A O 1
ATOM 1566 N N . ILE A 1 193 ? 11.508 13.857 3.105 1.00 90.50 193 ILE A N 1
ATOM 1567 C CA . ILE A 1 193 ? 11.624 12.452 3.528 1.00 90.50 193 ILE A CA 1
ATOM 1568 C C . ILE A 1 193 ? 12.493 11.666 2.537 1.00 90.50 193 ILE A C 1
ATOM 1570 O O . ILE A 1 193 ? 13.378 10.936 2.972 1.00 90.50 193 ILE A O 1
ATOM 1574 N N . ILE A 1 194 ? 12.268 11.811 1.226 1.00 92.25 194 ILE A N 1
ATOM 1575 C CA . ILE A 1 194 ? 13.077 11.130 0.202 1.00 92.25 194 ILE A CA 1
ATOM 1576 C C . ILE A 1 194 ? 14.553 11.509 0.351 1.00 92.25 194 ILE A C 1
ATOM 1578 O O . ILE A 1 194 ? 15.375 10.619 0.516 1.00 92.25 194 ILE A O 1
ATOM 1582 N N . ASP A 1 195 ? 14.888 12.797 0.379 1.00 91.12 195 ASP A N 1
ATOM 1583 C CA . ASP A 1 195 ? 16.280 13.265 0.395 1.00 91.12 195 ASP A CA 1
ATOM 1584 C C . ASP A 1 195 ? 17.033 12.907 1.683 1.00 91.12 195 ASP A C 1
ATOM 1586 O O . ASP A 1 195 ? 18.253 12.734 1.669 1.00 91.12 195 ASP A O 1
ATOM 1590 N N . THR A 1 196 ? 16.320 12.802 2.806 1.00 89.38 196 THR A N 1
ATOM 1591 C CA . THR A 1 196 ? 16.915 12.449 4.103 1.00 89.38 196 THR A CA 1
ATOM 1592 C C . THR A 1 196 ? 17.044 10.944 4.330 1.00 89.38 196 THR A C 1
ATOM 1594 O O . THR A 1 196 ? 18.034 10.510 4.915 1.00 89.38 196 THR A O 1
ATOM 1597 N N . GLU A 1 197 ? 16.067 10.147 3.894 1.00 88.69 197 GLU A N 1
ATOM 1598 C CA . GLU A 1 197 ? 15.982 8.715 4.219 1.00 88.69 197 GLU A CA 1
ATOM 1599 C C . GLU A 1 197 ? 16.424 7.818 3.054 1.00 88.69 197 GLU A C 1
ATOM 1601 O O . GLU A 1 197 ? 16.953 6.725 3.262 1.00 88.69 197 GLU A O 1
ATOM 1606 N N . VAL A 1 198 ? 16.219 8.265 1.815 1.00 88.81 198 VAL A N 1
ATOM 1607 C CA . VAL A 1 198 ? 16.662 7.586 0.597 1.00 88.81 198 VAL A CA 1
ATOM 1608 C C . VAL A 1 198 ? 17.872 8.352 0.082 1.00 88.81 198 VAL A C 1
ATOM 1610 O O . VAL A 1 198 ? 17.751 9.329 -0.644 1.00 88.81 198 VAL A O 1
ATOM 1613 N N . LEU A 1 199 ? 19.067 7.939 0.503 1.00 85.56 199 LEU A N 1
ATOM 1614 C CA . LEU A 1 199 ? 20.305 8.602 0.089 1.00 85.56 199 LEU A CA 1
ATOM 1615 C C . LEU A 1 199 ? 20.423 8.626 -1.442 1.00 85.56 199 LEU A C 1
ATOM 1617 O O . LEU A 1 199 ? 20.041 7.664 -2.102 1.00 85.56 199 LEU A O 1
ATOM 1621 N N . PHE A 1 200 ? 21.042 9.667 -2.004 1.00 86.19 200 PHE A N 1
ATOM 1622 C CA . PHE A 1 200 ? 21.254 9.797 -3.457 1.00 86.19 200 PHE A CA 1
ATOM 1623 C C . PHE A 1 200 ? 22.035 8.628 -4.091 1.00 86.19 200 PHE A C 1
ATOM 1625 O O . PHE A 1 200 ? 22.031 8.453 -5.305 1.00 86.19 200 PHE A O 1
ATOM 1632 N N . THR A 1 201 ? 22.738 7.836 -3.277 1.00 85.94 201 THR A N 1
ATOM 1633 C CA . THR A 1 201 ? 23.457 6.624 -3.689 1.00 85.94 201 THR A CA 1
ATOM 1634 C C . THR A 1 201 ? 22.566 5.385 -3.770 1.00 85.94 201 THR A C 1
ATOM 1636 O O . THR A 1 201 ? 23.013 4.348 -4.257 1.00 85.94 201 THR A O 1
ATOM 1639 N N . HIS A 1 202 ? 21.333 5.457 -3.266 1.00 87.50 202 HIS A N 1
ATOM 1640 C CA . HIS A 1 202 ? 20.385 4.355 -3.291 1.00 87.50 202 HIS A CA 1
ATOM 1641 C C . HIS A 1 202 ? 19.910 4.100 -4.734 1.00 87.50 202 HIS A C 1
ATOM 1643 O O . HIS A 1 202 ? 19.521 5.060 -5.403 1.00 87.50 202 HIS A O 1
ATOM 1649 N N . PRO A 1 203 ? 19.857 2.840 -5.215 1.00 85.88 203 PRO A N 1
ATOM 1650 C CA . PRO A 1 203 ? 19.460 2.527 -6.596 1.00 85.88 203 PRO A CA 1
ATOM 1651 C C . PRO A 1 203 ? 18.100 3.108 -7.013 1.00 85.88 203 PRO A C 1
ATOM 1653 O O . PRO A 1 203 ? 17.921 3.546 -8.142 1.00 85.88 203 PRO A O 1
ATOM 1656 N N . GLU A 1 204 ? 17.151 3.145 -6.078 1.00 89.69 204 GLU A N 1
ATOM 1657 C CA . GLU A 1 204 ? 15.786 3.651 -6.299 1.00 89.69 204 GLU A CA 1
ATOM 1658 C C . GLU A 1 204 ? 15.626 5.177 -6.110 1.00 89.69 204 GLU A C 1
ATOM 1660 O O . GLU A 1 204 ? 14.520 5.689 -6.265 1.00 89.69 204 GLU A O 1
ATOM 1665 N N . TYR A 1 205 ? 16.679 5.931 -5.756 1.00 91.50 205 TYR A N 1
ATOM 1666 C CA . TYR A 1 205 ? 16.549 7.364 -5.433 1.00 91.50 205 TYR A CA 1
ATOM 1667 C C . TYR A 1 205 ? 15.962 8.189 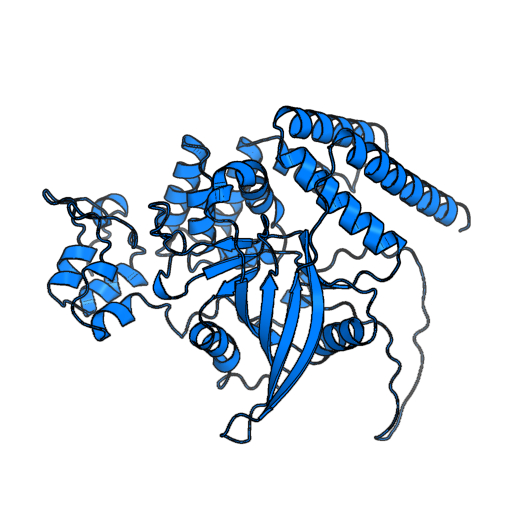-6.590 1.00 91.50 205 TYR A C 1
ATOM 1669 O O . TYR A 1 205 ? 15.004 8.941 -6.410 1.00 91.50 205 TYR A O 1
ATOM 1677 N N . GLU A 1 206 ? 16.498 8.011 -7.798 1.00 91.62 206 GLU A N 1
ATOM 1678 C CA . GLU A 1 206 ? 16.023 8.716 -8.996 1.00 91.62 206 GLU A CA 1
ATOM 1679 C C . GLU A 1 206 ? 14.562 8.371 -9.317 1.00 91.62 206 GLU A C 1
ATOM 1681 O O . GLU A 1 206 ? 13.758 9.252 -9.627 1.00 91.62 206 GLU A O 1
ATOM 1686 N N . LYS A 1 207 ? 14.177 7.103 -9.140 1.00 92.19 207 LYS A N 1
ATOM 1687 C CA . LYS A 1 207 ? 12.792 6.651 -9.310 1.00 92.19 207 LYS A CA 1
ATOM 1688 C C . LYS A 1 207 ? 11.849 7.285 -8.293 1.00 92.19 207 LYS A C 1
ATOM 1690 O O . LYS A 1 207 ? 10.744 7.689 -8.654 1.00 92.19 207 LYS A O 1
ATOM 1695 N N . CYS A 1 208 ? 12.273 7.417 -7.033 1.00 94.00 208 CYS A N 1
ATOM 1696 C CA . CYS A 1 208 ? 11.493 8.119 -6.015 1.00 94.00 208 CYS A CA 1
ATOM 1697 C C . CYS A 1 208 ? 11.171 9.557 -6.452 1.00 94.00 208 CYS A C 1
ATOM 1699 O O . CYS A 1 208 ? 10.015 9.989 -6.379 1.00 94.00 208 CYS A O 1
ATOM 1701 N N . ASN A 1 209 ? 12.181 10.275 -6.951 1.00 94.38 209 ASN A N 1
ATOM 1702 C CA . ASN A 1 209 ? 12.038 11.647 -7.437 1.00 94.38 209 ASN A CA 1
ATOM 1703 C C . ASN A 1 209 ? 11.143 11.739 -8.677 1.00 94.38 209 ASN A C 1
ATOM 1705 O O . ASN A 1 209 ? 10.291 12.628 -8.761 1.00 94.38 209 ASN A O 1
ATOM 1709 N N . GLU A 1 210 ? 11.272 10.804 -9.620 1.00 93.44 210 GLU A N 1
ATOM 1710 C CA . GLU A 1 210 ? 10.401 10.743 -10.794 1.00 93.44 210 GLU A CA 1
ATOM 1711 C C . GLU A 1 210 ? 8.931 10.537 -10.394 1.00 93.44 210 GLU A C 1
ATOM 1713 O O . GLU A 1 210 ? 8.055 11.289 -10.828 1.00 93.44 210 GLU A O 1
ATOM 1718 N N . LEU A 1 211 ? 8.645 9.580 -9.506 1.00 94.56 211 LEU A N 1
ATOM 1719 C CA . LEU A 1 211 ? 7.284 9.293 -9.042 1.00 94.56 211 LEU A CA 1
ATOM 1720 C C . LEU A 1 211 ? 6.657 10.478 -8.297 1.00 94.56 211 LEU A C 1
ATOM 1722 O O . LEU A 1 211 ? 5.470 10.783 -8.495 1.00 94.56 211 LEU A O 1
ATOM 1726 N N . LEU A 1 212 ? 7.439 11.185 -7.475 1.00 95.75 212 LEU A N 1
ATOM 1727 C CA . LEU A 1 212 ? 6.985 12.405 -6.812 1.00 95.75 212 LEU A CA 1
ATOM 1728 C C . LEU A 1 212 ? 6.753 13.544 -7.819 1.00 95.75 212 LEU A C 1
ATOM 1730 O O . LEU A 1 212 ? 5.742 14.247 -7.728 1.00 95.75 212 LEU A O 1
ATOM 1734 N N . SER A 1 213 ? 7.621 13.690 -8.822 1.00 95.31 213 SER A N 1
ATOM 1735 C CA . SER A 1 213 ? 7.472 14.664 -9.911 1.00 95.31 213 SER A CA 1
ATOM 1736 C C . SER A 1 213 ? 6.208 14.410 -10.741 1.00 95.31 213 SER A C 1
ATOM 1738 O O . SER A 1 213 ? 5.444 15.343 -11.013 1.00 95.31 213 SER A O 1
ATOM 1740 N N . ILE A 1 214 ? 5.894 13.147 -11.058 1.00 94.12 214 ILE A N 1
ATOM 1741 C CA . ILE A 1 214 ? 4.647 12.764 -11.739 1.00 94.12 214 ILE A CA 1
ATOM 1742 C C . ILE A 1 214 ? 3.429 13.246 -10.944 1.00 94.12 214 ILE A C 1
ATOM 1744 O O . ILE A 1 214 ? 2.512 13.840 -11.524 1.00 94.12 214 ILE A O 1
ATOM 1748 N N . TYR A 1 215 ? 3.412 13.055 -9.622 1.00 94.75 215 TYR A N 1
ATOM 1749 C CA . TYR A 1 215 ? 2.328 13.554 -8.773 1.00 94.75 215 TYR A CA 1
ATOM 1750 C C . TYR A 1 215 ? 2.302 15.086 -8.711 1.00 94.75 215 TYR A C 1
ATOM 1752 O O . TYR A 1 215 ? 1.232 15.699 -8.803 1.00 94.75 215 TYR A O 1
ATOM 1760 N N . SER A 1 216 ? 3.467 15.724 -8.592 1.00 94.19 216 SER A N 1
ATOM 1761 C CA . SER A 1 216 ? 3.594 17.182 -8.582 1.00 94.19 216 SER A CA 1
ATOM 1762 C C . SER A 1 216 ? 2.959 17.800 -9.829 1.00 94.19 216 SER A C 1
ATOM 1764 O O . SER A 1 216 ? 2.095 18.676 -9.716 1.00 94.19 216 SER A O 1
ATOM 1766 N N . ASN A 1 217 ? 3.262 17.245 -11.002 1.00 94.38 217 ASN A N 1
ATOM 1767 C CA . ASN A 1 217 ? 2.808 17.762 -12.290 1.00 94.38 217 ASN A CA 1
ATOM 1768 C C . ASN A 1 217 ? 1.355 17.384 -12.608 1.00 94.38 217 ASN A C 1
ATOM 1770 O O . ASN A 1 217 ? 0.558 18.235 -12.997 1.00 94.38 217 ASN A O 1
ATOM 1774 N N . SER A 1 218 ? 0.979 16.116 -12.422 1.00 92.56 218 SER A N 1
ATOM 1775 C CA . SER A 1 218 ? -0.330 15.605 -12.859 1.00 92.56 218 SER A CA 1
ATOM 1776 C C . SER A 1 218 ? -1.410 15.618 -11.773 1.00 92.56 218 SER A C 1
ATOM 1778 O O . SER A 1 218 ? -2.600 15.586 -12.081 1.00 92.56 218 SER A O 1
ATOM 1780 N N . GLY A 1 219 ? -1.017 15.629 -10.496 1.00 86.44 219 GLY A N 1
ATOM 1781 C CA . GLY A 1 219 ? -1.911 15.416 -9.355 1.00 86.44 219 GLY A CA 1
ATOM 1782 C C . GLY A 1 219 ? -2.411 13.976 -9.189 1.00 86.44 219 GLY A C 1
ATOM 1783 O O . GLY A 1 219 ? -3.193 13.726 -8.273 1.00 86.44 219 GLY A O 1
ATOM 1784 N N . LYS A 1 220 ? -1.982 13.034 -10.039 1.00 87.94 220 LYS A N 1
ATOM 1785 C CA . LYS A 1 220 ? -2.372 11.619 -9.975 1.00 87.94 220 LYS A CA 1
ATOM 1786 C C . LYS A 1 220 ? -1.662 10.924 -8.817 1.00 87.94 220 LYS A C 1
ATOM 1788 O O . LYS A 1 220 ? -0.441 10.817 -8.815 1.00 87.94 220 LYS A O 1
ATOM 1793 N N . CYS A 1 221 ? -2.417 10.475 -7.818 1.00 92.81 221 CYS A N 1
ATOM 1794 C CA . CYS A 1 221 ? -1.860 9.852 -6.613 1.00 92.81 221 CYS A CA 1
ATOM 1795 C C . CYS A 1 221 ? -1.330 8.428 -6.836 1.00 92.81 221 CYS A C 1
ATOM 1797 O O . CYS A 1 221 ? -0.675 7.884 -5.954 1.00 92.81 221 CYS A O 1
ATOM 1799 N N . GLU A 1 222 ? -1.594 7.826 -7.994 1.00 94.94 222 GLU A N 1
ATOM 1800 C CA . GLU A 1 222 ? -1.119 6.495 -8.363 1.00 94.94 222 GLU A CA 1
ATOM 1801 C C . GLU A 1 222 ? 0.408 6.386 -8.295 1.00 94.94 222 GLU A C 1
ATOM 1803 O O . GLU A 1 222 ? 0.909 5.384 -7.793 1.0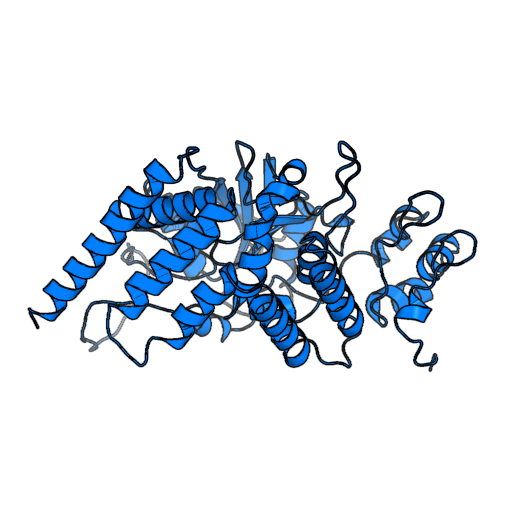0 94.94 222 GLU A O 1
ATOM 1808 N N . SER A 1 223 ? 1.148 7.429 -8.695 1.00 94.56 223 SER A N 1
ATOM 1809 C CA . SER A 1 223 ? 2.612 7.426 -8.582 1.00 94.56 223 SER A CA 1
ATOM 1810 C C . SER A 1 223 ? 3.086 7.467 -7.127 1.00 94.56 223 SER A C 1
ATOM 1812 O O . SER A 1 223 ? 4.119 6.893 -6.806 1.00 94.56 223 SER A O 1
ATOM 1814 N N . LEU A 1 224 ? 2.315 8.073 -6.216 1.00 95.38 224 LEU A N 1
ATOM 1815 C CA . LEU A 1 224 ? 2.618 8.050 -4.782 1.00 95.38 224 LEU A CA 1
ATOM 1816 C C . LEU A 1 224 ? 2.321 6.691 -4.141 1.00 95.38 224 LEU A C 1
ATOM 1818 O O . LEU A 1 224 ? 3.000 6.300 -3.193 1.00 95.38 224 LEU A O 1
ATOM 1822 N N . LEU A 1 225 ? 1.309 5.975 -4.641 1.00 95.62 225 LEU A N 1
ATOM 1823 C CA . LEU A 1 225 ? 1.054 4.593 -4.234 1.00 95.62 225 LEU A CA 1
ATOM 1824 C C . LEU A 1 225 ? 2.213 3.694 -4.673 1.00 95.62 225 LEU A C 1
ATOM 1826 O O . LEU A 1 225 ? 2.693 2.913 -3.862 1.00 95.62 225 LEU A O 1
ATOM 1830 N N . GLN A 1 226 ? 2.718 3.870 -5.896 1.00 94.44 226 GLN A N 1
ATOM 1831 C CA . GLN A 1 226 ? 3.907 3.153 -6.357 1.00 94.44 226 GLN A CA 1
ATOM 1832 C C . GLN A 1 226 ? 5.157 3.523 -5.548 1.00 94.44 226 GLN A C 1
ATOM 1834 O O . GLN A 1 226 ? 5.869 2.631 -5.092 1.00 94.44 226 GLN A O 1
ATOM 1839 N N . LEU A 1 227 ? 5.380 4.819 -5.288 1.00 94.12 227 LEU A N 1
ATOM 1840 C CA . LEU A 1 227 ? 6.481 5.315 -4.450 1.00 94.12 227 LEU A CA 1
ATOM 1841 C C . LEU A 1 227 ? 6.482 4.629 -3.085 1.00 94.12 227 LEU A C 1
ATOM 1843 O O . LEU A 1 227 ? 7.529 4.212 -2.598 1.00 94.12 227 LEU A O 1
ATOM 1847 N N . TYR A 1 228 ? 5.298 4.486 -2.480 1.00 92.38 228 TYR A N 1
ATOM 1848 C CA . TYR A 1 228 ? 5.166 3.771 -1.222 1.00 92.38 228 TYR A CA 1
ATOM 1849 C C . TYR A 1 228 ? 5.695 2.341 -1.351 1.00 92.38 228 TYR A C 1
ATOM 1851 O O . TYR A 1 228 ? 6.420 1.919 -0.462 1.00 92.38 228 TYR A O 1
ATOM 1859 N N . THR A 1 229 ? 5.396 1.611 -2.429 1.00 91.88 229 THR A N 1
ATOM 1860 C CA . THR A 1 229 ? 5.763 0.190 -2.619 1.00 91.88 229 THR A CA 1
ATOM 1861 C C . THR A 1 229 ? 7.228 -0.084 -2.978 1.00 91.88 229 THR A C 1
ATOM 1863 O O . THR A 1 229 ? 7.631 -1.244 -2.967 1.00 91.88 229 THR A O 1
ATOM 1866 N N . LEU A 1 230 ? 8.048 0.949 -3.200 1.00 90.00 230 LEU A N 1
ATOM 1867 C CA . LEU A 1 230 ? 9.485 0.784 -3.456 1.00 90.00 230 LEU A CA 1
ATOM 1868 C C . LEU A 1 230 ? 10.255 0.281 -2.227 1.00 90.00 230 LEU A C 1
ATOM 1870 O O . LEU A 1 230 ? 9.953 0.671 -1.094 1.00 90.00 230 LEU A O 1
ATOM 1874 N N . GLU A 1 231 ? 11.322 -0.489 -2.456 1.00 85.94 231 GLU A N 1
ATOM 1875 C CA . GLU A 1 231 ? 12.237 -0.953 -1.403 1.00 85.94 231 GLU A CA 1
ATOM 1876 C C . GLU A 1 231 ? 13.212 0.121 -0.970 1.00 85.94 231 GLU A C 1
ATOM 1878 O O . GLU A 1 231 ? 14.397 0.100 -1.285 1.00 85.94 231 GLU A O 1
ATOM 1883 N N . THR A 1 232 ? 12.690 1.084 -0.222 1.00 87.19 232 THR A N 1
ATOM 1884 C CA . THR A 1 232 ? 13.470 2.193 0.316 1.00 87.19 232 THR A CA 1
ATOM 1885 C C . THR A 1 232 ? 13.113 2.448 1.780 1.00 87.19 232 THR A C 1
ATOM 1887 O O . THR A 1 232 ? 11.998 2.138 2.201 1.00 87.19 232 THR A O 1
ATOM 1890 N N . PRO A 1 233 ? 13.988 3.077 2.583 1.00 84.81 233 PRO A N 1
ATOM 1891 C CA . PRO A 1 233 ? 13.655 3.469 3.958 1.00 84.81 233 PRO A CA 1
ATOM 1892 C C . PRO A 1 233 ? 12.468 4.444 4.086 1.00 84.81 233 PRO A C 1
ATOM 1894 O O . PRO A 1 233 ? 11.939 4.629 5.185 1.00 84.81 233 PRO A O 1
ATOM 1897 N N . PHE A 1 234 ? 11.995 5.022 2.975 1.00 85.88 234 PHE A N 1
ATOM 1898 C CA . PHE A 1 234 ? 10.854 5.937 2.907 1.00 85.88 234 PHE A CA 1
ATOM 1899 C C . PHE A 1 234 ? 9.621 5.421 3.664 1.00 85.88 234 PHE A C 1
ATOM 1901 O O . PHE A 1 234 ? 9.029 6.146 4.469 1.00 85.88 234 PHE A O 1
ATOM 1908 N N . TYR A 1 235 ? 9.251 4.146 3.479 1.00 78.25 235 TYR A N 1
ATOM 1909 C CA . TYR A 1 235 ? 8.086 3.581 4.166 1.00 78.25 235 TYR A CA 1
ATOM 1910 C C . TYR A 1 235 ? 8.278 3.561 5.690 1.00 78.25 235 TYR A C 1
ATOM 1912 O O . TYR A 1 235 ? 7.306 3.752 6.425 1.00 78.25 235 TYR A O 1
ATOM 1920 N N . LYS A 1 236 ? 9.507 3.338 6.182 1.00 74.81 236 LYS A N 1
ATOM 1921 C CA . LYS A 1 236 ? 9.800 3.234 7.616 1.00 74.81 236 LYS A CA 1
ATOM 1922 C C . LYS A 1 236 ? 9.528 4.573 8.292 1.00 74.81 236 LYS A C 1
ATOM 1924 O O . LYS A 1 236 ? 8.802 4.632 9.284 1.00 74.81 236 LYS A O 1
ATOM 1929 N N . LYS A 1 237 ? 9.977 5.666 7.673 1.00 80.06 237 LYS A N 1
ATOM 1930 C CA . LYS A 1 237 ? 9.767 7.016 8.200 1.00 80.06 237 LYS A CA 1
ATOM 1931 C C . LYS A 1 237 ? 8.302 7.447 8.221 1.00 80.06 237 LYS A C 1
ATOM 1933 O O . LYS A 1 237 ? 7.850 8.095 9.174 1.00 80.06 237 LYS A O 1
ATOM 1938 N N . LEU A 1 238 ? 7.536 7.038 7.209 1.00 74.69 238 LEU A N 1
ATOM 1939 C CA . LEU A 1 238 ? 6.088 7.247 7.183 1.00 74.69 238 LEU A CA 1
ATOM 1940 C C . LEU A 1 238 ? 5.377 6.538 8.342 1.00 74.69 238 LEU A C 1
ATOM 1942 O O . LEU A 1 238 ? 4.365 7.050 8.822 1.00 74.69 238 LEU A O 1
ATOM 1946 N N . ARG A 1 239 ? 5.891 5.387 8.803 1.00 68.38 239 ARG A N 1
ATOM 1947 C CA . ARG A 1 239 ? 5.355 4.690 9.985 1.00 68.38 239 ARG A CA 1
ATOM 1948 C C . ARG A 1 239 ? 5.716 5.405 11.286 1.00 68.38 239 ARG A C 1
ATOM 1950 O O . ARG A 1 239 ? 4.869 5.480 12.166 1.00 68.38 239 ARG A O 1
ATOM 1957 N N . GLU A 1 240 ? 6.930 5.942 11.391 1.00 64.31 240 GLU A N 1
ATOM 1958 C CA . GLU A 1 240 ? 7.446 6.515 12.638 1.00 64.31 240 GLU A CA 1
ATOM 1959 C C . GLU A 1 240 ? 6.823 7.873 13.000 1.00 64.31 240 GLU A C 1
ATOM 1961 O O . GLU A 1 240 ? 6.416 8.060 14.143 1.00 64.31 240 GLU A O 1
ATOM 1966 N N . LYS A 1 241 ? 6.794 8.860 12.085 1.00 60.66 241 LYS A N 1
ATOM 1967 C CA . LYS A 1 241 ? 6.478 10.259 12.478 1.00 60.66 241 LYS A CA 1
ATOM 1968 C C . LYS A 1 241 ? 5.760 11.127 11.444 1.00 60.66 241 LYS A C 1
ATOM 1970 O O . LYS A 1 241 ? 5.272 12.192 11.812 1.00 60.66 241 LYS A O 1
ATOM 1975 N N . GLN A 1 242 ? 5.686 10.722 10.175 1.00 69.81 242 GLN A N 1
ATOM 1976 C CA . GLN A 1 242 ? 5.219 11.601 9.090 1.00 69.81 242 GLN A CA 1
ATOM 1977 C C . GLN A 1 242 ? 4.221 10.915 8.149 1.00 69.81 242 GLN A C 1
ATOM 1979 O O . GLN A 1 242 ? 4.312 11.020 6.932 1.00 69.81 242 GLN A O 1
ATOM 1984 N N . VAL A 1 243 ? 3.221 10.216 8.690 1.00 75.50 243 VAL A N 1
ATOM 1985 C CA . VAL A 1 243 ? 2.183 9.579 7.856 1.00 75.50 243 VAL A CA 1
ATOM 1986 C C . VAL A 1 243 ? 1.336 10.606 7.083 1.00 75.50 243 VAL A C 1
ATOM 1988 O O . VAL A 1 243 ? 0.822 10.314 6.004 1.00 75.50 243 VAL A O 1
ATOM 1991 N N . LEU A 1 244 ? 1.187 11.820 7.629 1.00 79.38 244 LEU A N 1
ATOM 1992 C CA . LEU A 1 244 ? 0.218 12.816 7.165 1.00 79.38 244 LEU A CA 1
ATOM 1993 C C . LEU A 1 244 ? 0.471 13.343 5.742 1.00 79.38 244 LEU A C 1
ATOM 1995 O O . LEU A 1 244 ? -0.504 13.398 4.993 1.00 79.38 244 LEU A O 1
ATOM 1999 N N . PRO A 1 245 ? 1.696 13.706 5.310 1.00 83.56 245 PRO A N 1
ATOM 2000 C CA . PRO A 1 245 ? 1.928 14.190 3.947 1.00 83.56 245 PRO A CA 1
ATOM 2001 C C . PRO A 1 245 ? 1.513 13.185 2.864 1.00 83.56 245 PRO A C 1
ATOM 2003 O O . PRO A 1 245 ? 0.785 13.553 1.938 1.00 83.56 245 PRO A O 1
ATOM 2006 N N . LEU A 1 246 ? 1.877 11.903 3.006 1.00 89.56 246 LEU A N 1
ATOM 2007 C CA . LEU A 1 246 ? 1.460 10.873 2.049 1.00 89.56 246 LEU A CA 1
ATOM 2008 C C . LEU A 1 246 ? -0.034 10.557 2.187 1.00 89.56 246 LEU A C 1
ATOM 2010 O O . LEU A 1 246 ? -0.756 10.506 1.189 1.00 89.56 246 LEU A O 1
ATOM 2014 N N . PHE A 1 247 ? -0.515 10.374 3.422 1.00 87.50 247 PHE A N 1
ATOM 2015 C CA . PHE A 1 247 ? -1.917 10.049 3.677 1.00 87.50 247 PHE A CA 1
ATOM 2016 C C . PHE A 1 247 ? -2.849 11.120 3.127 1.00 87.50 247 PHE A C 1
ATOM 2018 O O . PHE A 1 247 ? -3.786 10.782 2.418 1.00 87.50 247 PHE A O 1
ATOM 2025 N N . SER A 1 248 ? -2.577 12.398 3.381 1.00 84.50 248 SER A N 1
ATOM 2026 C CA . SER A 1 248 ? -3.382 13.506 2.860 1.00 84.50 248 SER A CA 1
ATOM 2027 C C . SER A 1 248 ? -3.378 13.549 1.328 1.00 84.50 248 SER A C 1
ATOM 2029 O O . SER A 1 248 ? -4.445 13.727 0.741 1.00 84.50 248 SER A O 1
ATOM 2031 N N . CYS A 1 249 ? -2.241 13.302 0.660 1.00 89.12 249 CYS A N 1
ATOM 2032 C CA . CYS A 1 249 ? -2.198 13.193 -0.804 1.00 89.12 249 CYS A CA 1
ATOM 2033 C C . CYS A 1 249 ? -3.141 12.102 -1.333 1.00 89.12 249 CYS A C 1
ATOM 2035 O O . CYS A 1 249 ? -3.911 12.353 -2.262 1.00 89.12 249 CYS A O 1
ATOM 2037 N N . ILE A 1 250 ? -3.097 10.903 -0.748 1.00 91.06 250 ILE A N 1
ATOM 2038 C CA . ILE A 1 250 ? -3.933 9.771 -1.171 1.00 91.06 250 ILE A CA 1
ATOM 2039 C C . ILE A 1 250 ? -5.399 10.028 -0.804 1.00 91.06 250 ILE A C 1
ATOM 2041 O O . ILE A 1 250 ? -6.286 9.892 -1.644 1.00 91.06 250 ILE A O 1
ATOM 2045 N N . ALA A 1 251 ? -5.657 10.474 0.425 1.00 85.75 251 ALA A N 1
ATOM 2046 C CA . ALA A 1 251 ? -6.980 10.744 0.973 1.00 85.75 251 ALA A CA 1
ATOM 2047 C C . ALA A 1 251 ? -7.759 11.774 0.137 1.00 85.75 251 ALA A C 1
ATOM 2049 O O . ALA A 1 251 ? -8.932 11.561 -0.169 1.00 85.75 251 ALA A O 1
ATOM 2050 N N . LEU A 1 252 ? -7.101 12.856 -0.298 1.00 83.25 252 LEU A N 1
ATOM 2051 C CA . LEU A 1 252 ? -7.688 13.889 -1.163 1.00 83.25 252 LEU A CA 1
ATOM 2052 C C . LEU A 1 252 ? -8.018 13.382 -2.577 1.00 83.25 252 LEU A C 1
ATOM 2054 O O . LEU A 1 252 ? -8.839 13.984 -3.270 1.00 83.25 252 LEU A O 1
ATOM 2058 N N . ASN A 1 253 ? -7.392 12.284 -3.004 1.00 87.50 253 ASN A N 1
ATOM 2059 C CA . ASN A 1 253 ? -7.570 11.688 -4.326 1.00 87.50 253 ASN A CA 1
ATOM 2060 C C . ASN A 1 253 ? -8.347 10.362 -4.303 1.00 87.50 253 ASN A C 1
ATOM 2062 O O . ASN A 1 253 ? -8.605 9.787 -5.362 1.00 87.50 253 ASN A O 1
ATOM 2066 N N . LEU A 1 254 ? -8.819 9.914 -3.132 1.00 88.38 254 LEU A N 1
ATOM 2067 C CA . LEU A 1 254 ? -9.637 8.708 -2.985 1.00 88.38 254 LEU A CA 1
ATOM 2068 C C . LEU A 1 254 ? -10.802 8.620 -3.981 1.00 88.38 254 LEU A C 1
ATOM 2070 O O . LEU A 1 254 ? -11.011 7.528 -4.514 1.00 88.38 254 LEU A O 1
ATOM 2074 N N . PRO A 1 255 ? -11.556 9.697 -4.297 1.00 86.31 255 PRO A N 1
ATOM 2075 C CA . PRO A 1 255 ? -12.646 9.616 -5.269 1.00 86.31 255 PRO A CA 1
ATOM 2076 C C . PRO A 1 255 ? -12.223 9.168 -6.677 1.00 86.31 255 PRO A C 1
ATOM 2078 O O . PRO A 1 255 ? -13.055 8.605 -7.392 1.00 86.31 255 PRO A O 1
ATOM 2081 N N . TYR A 1 256 ? -10.963 9.387 -7.071 1.00 89.62 256 TYR A N 1
ATOM 2082 C CA . TYR A 1 256 ? -10.415 8.932 -8.356 1.00 89.62 256 TYR A CA 1
ATOM 2083 C C . TYR A 1 256 ? -10.009 7.452 -8.322 1.00 89.62 256 TYR A C 1
ATOM 2085 O O . TYR A 1 256 ? -10.027 6.781 -9.349 1.00 89.62 256 TYR A O 1
ATOM 2093 N N . LEU A 1 257 ? -9.769 6.901 -7.129 1.00 93.19 257 LEU A N 1
ATOM 2094 C CA . LEU A 1 257 ? -9.395 5.503 -6.910 1.00 93.19 257 LEU A CA 1
ATOM 2095 C C . LEU A 1 257 ? -10.596 4.555 -6.749 1.00 93.19 257 LEU A C 1
ATOM 2097 O O . LEU A 1 257 ? -10.408 3.389 -6.418 1.00 93.19 257 LEU A O 1
ATOM 2101 N N . LYS A 1 258 ? -11.837 4.993 -7.015 1.00 93.44 258 LYS A N 1
ATOM 2102 C CA . LYS A 1 258 ? -13.063 4.177 -6.831 1.00 93.44 258 LYS A CA 1
ATOM 2103 C C . LYS A 1 258 ? -13.010 2.791 -7.471 1.00 93.44 258 LYS A C 1
ATOM 2105 O O . LYS A 1 258 ? -13.554 1.838 -6.924 1.00 93.44 258 LYS A O 1
ATOM 2110 N N . ARG A 1 259 ? -12.374 2.678 -8.639 1.00 96.44 259 ARG A N 1
ATOM 2111 C CA . ARG A 1 259 ? -12.227 1.406 -9.368 1.00 96.44 259 ARG A CA 1
ATOM 2112 C C . ARG A 1 259 ? -11.198 0.458 -8.737 1.00 96.44 259 ARG A C 1
ATOM 2114 O O . ARG A 1 259 ? -11.160 -0.706 -9.116 1.00 96.44 259 ARG A O 1
ATOM 2121 N N . ARG A 1 260 ? -10.405 0.951 -7.782 1.00 96.75 260 ARG A N 1
ATOM 2122 C CA . ARG A 1 260 ? -9.417 0.202 -6.996 1.00 96.75 260 ARG A CA 1
ATOM 2123 C C . ARG A 1 260 ? -9.876 -0.102 -5.571 1.00 96.75 260 ARG A C 1
ATOM 2125 O O . ARG A 1 260 ? -9.140 -0.759 -4.849 1.00 96.75 260 ARG A O 1
ATOM 2132 N N . TYR A 1 261 ? -11.053 0.356 -5.143 1.00 96.19 261 TYR A N 1
ATOM 2133 C CA . TYR A 1 261 ? -11.557 0.017 -3.811 1.00 96.19 261 TYR A CA 1
ATOM 2134 C C . TYR A 1 261 ? -11.727 -1.492 -3.665 1.00 96.19 261 TYR A C 1
ATOM 2136 O O . TYR A 1 261 ? -12.212 -2.168 -4.576 1.00 96.19 261 TYR A O 1
ATOM 2144 N N . PHE A 1 262 ? -11.341 -2.008 -2.507 1.00 97.00 262 PHE A N 1
ATOM 2145 C CA . PHE A 1 262 ? -11.235 -3.437 -2.284 1.00 97.00 262 PHE A CA 1
ATOM 2146 C C . PHE A 1 262 ? -12.457 -4.012 -1.560 1.00 97.00 262 PHE A C 1
ATOM 2148 O O . PHE A 1 262 ? -13.082 -3.372 -0.713 1.00 97.00 262 PHE A O 1
ATOM 2155 N N . ARG A 1 263 ? -12.793 -5.255 -1.908 1.00 96.88 263 ARG A N 1
ATOM 2156 C CA . ARG A 1 263 ? -13.754 -6.123 -1.224 1.00 96.88 263 ARG A CA 1
ATOM 2157 C C . ARG A 1 263 ? -13.204 -7.541 -1.294 1.00 96.88 263 ARG A C 1
ATOM 2159 O O . ARG A 1 263 ? -12.783 -7.958 -2.368 1.00 96.88 263 ARG A O 1
ATOM 2166 N N . GLY A 1 264 ? -13.299 -8.284 -0.199 1.00 97.19 264 GLY A N 1
ATOM 2167 C CA . GLY A 1 264 ? -12.796 -9.652 -0.121 1.00 97.19 264 GLY A CA 1
ATOM 2168 C C . GLY A 1 264 ? -11.968 -9.867 1.133 1.00 97.19 264 GLY A C 1
ATOM 2169 O O . GLY A 1 264 ? -12.220 -9.232 2.157 1.00 97.19 264 GLY A O 1
ATOM 2170 N N . GLU A 1 265 ? -10.999 -10.766 1.043 1.00 97.81 265 GLU A N 1
ATOM 2171 C CA . GLU A 1 265 ? -10.046 -11.049 2.110 1.00 97.81 265 GLU A CA 1
ATOM 2172 C C . GLU A 1 265 ? -8.635 -10.694 1.649 1.00 97.81 265 GLU A C 1
ATOM 2174 O O . GLU A 1 265 ? -8.289 -10.887 0.484 1.00 97.81 265 GLU A O 1
ATOM 2179 N N . SER A 1 266 ? -7.845 -10.145 2.564 1.00 97.25 266 SER A N 1
ATOM 2180 C CA . SER A 1 266 ? -6.408 -9.975 2.392 1.00 97.25 266 SER A CA 1
ATOM 2181 C C . SER A 1 266 ? -5.671 -10.416 3.653 1.00 97.25 266 SER A C 1
ATOM 2183 O O . SER A 1 266 ? -6.243 -10.492 4.743 1.00 97.25 266 SER A O 1
ATOM 2185 N N . TYR A 1 267 ? -4.395 -10.734 3.503 1.00 94.06 267 TYR A N 1
ATOM 2186 C CA . TYR A 1 267 ? -3.568 -11.393 4.497 1.00 94.06 267 TYR A CA 1
ATOM 2187 C C . TYR A 1 267 ? -2.291 -10.593 4.732 1.00 94.06 267 TYR A C 1
ATOM 2189 O O . TYR A 1 267 ? -1.776 -9.927 3.834 1.00 94.06 267 TYR A O 1
ATOM 2197 N N . ARG A 1 268 ? -1.762 -10.644 5.950 1.00 90.00 268 ARG A N 1
ATOM 2198 C CA . ARG A 1 268 ? -0.474 -10.034 6.282 1.00 90.00 268 ARG A CA 1
ATOM 2199 C C . ARG A 1 268 ? 0.261 -10.912 7.273 1.00 90.00 268 ARG A C 1
ATOM 2201 O O . ARG A 1 268 ? -0.237 -11.120 8.379 1.00 90.00 268 ARG A O 1
ATOM 2208 N N . GLY A 1 269 ? 1.433 -11.393 6.885 1.00 84.88 269 GLY A N 1
ATOM 2209 C CA . GLY A 1 269 ? 2.381 -11.965 7.826 1.00 84.88 269 GLY A CA 1
ATOM 2210 C C . GLY A 1 269 ? 3.082 -10.863 8.598 1.00 84.88 269 GLY A C 1
ATOM 2211 O O . GLY A 1 269 ? 3.541 -9.882 8.013 1.00 84.88 269 GLY A O 1
ATOM 2212 N N . VAL A 1 270 ? 3.118 -11.005 9.915 1.00 80.75 270 VAL A N 1
ATOM 2213 C CA . VAL A 1 270 ? 3.845 -10.117 10.818 1.00 80.75 270 VAL A CA 1
ATOM 2214 C C . VAL A 1 270 ? 4.472 -10.938 11.932 1.00 80.75 270 VAL A C 1
ATOM 2216 O O . VAL A 1 270 ? 4.022 -12.041 12.250 1.00 80.75 270 VAL A O 1
ATOM 2219 N N . THR A 1 271 ? 5.473 -10.362 12.580 1.00 76.94 271 THR A N 1
ATOM 2220 C CA . THR A 1 271 ? 5.914 -10.826 13.892 1.00 76.94 271 THR A CA 1
ATOM 2221 C C . THR A 1 271 ? 5.554 -9.801 14.937 1.00 76.94 271 THR A C 1
ATOM 2223 O O . THR A 1 271 ? 5.787 -8.619 14.721 1.00 76.94 271 THR A O 1
ATOM 2226 N N . MET A 1 272 ? 5.023 -10.245 16.067 1.00 76.19 272 MET A N 1
ATOM 2227 C CA . MET A 1 272 ? 4.636 -9.350 17.154 1.00 76.19 272 MET A CA 1
ATOM 2228 C C . MET A 1 272 ? 5.052 -9.919 18.505 1.00 76.19 272 MET A C 1
ATOM 2230 O O . MET A 1 272 ? 5.387 -11.099 18.618 1.00 76.19 272 MET A O 1
ATOM 2234 N N . THR A 1 273 ? 5.055 -9.082 19.532 1.00 77.56 273 THR A N 1
ATOM 2235 C CA . THR A 1 273 ? 5.355 -9.513 20.898 1.00 77.56 273 THR A CA 1
ATOM 2236 C C . THR A 1 273 ? 4.151 -10.212 21.537 1.00 77.56 273 THR A C 1
ATOM 2238 O O . THR A 1 273 ? 3.018 -10.134 21.049 1.00 77.56 273 THR A O 1
ATOM 2241 N N . ASN A 1 274 ? 4.372 -10.876 22.674 1.00 77.06 274 ASN A N 1
ATOM 2242 C CA . ASN A 1 274 ? 3.266 -11.360 23.507 1.00 77.06 274 ASN A CA 1
ATOM 2243 C C . ASN A 1 274 ? 2.323 -10.222 23.939 1.00 77.06 274 ASN A C 1
ATOM 2245 O O . ASN A 1 274 ? 1.112 -10.437 24.019 1.00 77.06 274 ASN A O 1
ATOM 2249 N N . ASP A 1 275 ? 2.851 -9.019 24.174 1.00 73.69 275 ASP A N 1
ATOM 2250 C CA . ASP A 1 275 ? 2.054 -7.861 24.587 1.00 73.69 275 ASP A CA 1
ATOM 2251 C C . ASP A 1 275 ? 1.142 -7.357 23.466 1.00 73.69 275 ASP A C 1
ATOM 2253 O O . ASP A 1 275 ? -0.043 -7.111 23.702 1.00 73.69 275 ASP A O 1
ATOM 2257 N N . ASP A 1 276 ? 1.634 -7.316 22.226 1.00 76.81 276 ASP A N 1
ATOM 2258 C CA . ASP A 1 276 ? 0.797 -6.999 21.064 1.00 76.81 276 ASP A CA 1
ATOM 2259 C C . ASP A 1 276 ? -0.356 -8.007 20.929 1.00 76.81 276 ASP A C 1
ATOM 2261 O O . ASP A 1 276 ? -1.519 -7.634 20.749 1.00 76.81 276 ASP A O 1
ATOM 2265 N N . LEU A 1 277 ? -0.060 -9.304 21.080 1.00 80.00 277 LEU A N 1
ATOM 2266 C CA . LEU A 1 277 ? -1.063 -10.368 21.018 1.00 80.00 277 LEU A CA 1
ATOM 2267 C C . LEU A 1 277 ? -2.107 -10.250 22.144 1.00 80.00 277 LEU A C 1
ATOM 2269 O O . LEU A 1 277 ? -3.295 -10.511 21.912 1.00 80.00 277 LEU A O 1
ATOM 2273 N N . ARG A 1 278 ? -1.702 -9.827 23.352 1.00 79.50 278 ARG A N 1
ATOM 2274 C CA . ARG A 1 278 ? -2.625 -9.535 24.464 1.00 79.50 278 ARG A CA 1
ATOM 2275 C C . ARG A 1 278 ? -3.633 -8.453 24.074 1.00 79.50 278 ARG A C 1
ATOM 2277 O O . ARG A 1 278 ? -4.819 -8.634 24.351 1.00 79.50 278 ARG A O 1
ATOM 2284 N N . SER A 1 279 ? -3.229 -7.401 23.352 1.00 76.44 279 SER A N 1
ATOM 2285 C CA . SER A 1 279 ? -4.160 -6.364 22.877 1.00 76.44 279 SER A CA 1
ATOM 2286 C C . SER A 1 279 ? -5.259 -6.931 21.962 1.00 76.44 279 SER A C 1
ATOM 2288 O O . SER A 1 279 ? -6.431 -6.567 22.097 1.00 76.44 279 SER A O 1
ATOM 2290 N N . TYR A 1 280 ? -4.923 -7.865 21.063 1.00 84.06 280 TYR A N 1
ATOM 2291 C CA . TYR A 1 280 ? -5.917 -8.523 20.202 1.00 84.06 280 TYR A CA 1
ATOM 2292 C C . TYR A 1 280 ? -6.840 -9.460 20.987 1.00 84.06 280 TYR A C 1
ATOM 2294 O O . TYR A 1 280 ? -8.051 -9.458 20.753 1.00 84.06 280 TYR A O 1
ATOM 2302 N N . ARG A 1 281 ? -6.302 -10.233 21.941 1.00 85.38 281 ARG A N 1
ATOM 2303 C CA . ARG A 1 281 ? -7.104 -11.099 22.827 1.00 85.38 281 ARG A CA 1
ATOM 2304 C C . ARG A 1 281 ? -8.080 -10.285 23.673 1.00 85.38 281 ARG A C 1
ATOM 2306 O O . ARG A 1 281 ? -9.250 -10.644 23.779 1.00 85.38 281 ARG A O 1
ATOM 2313 N N . TRP A 1 282 ? -7.623 -9.161 24.215 1.00 78.19 282 TRP A N 1
ATOM 2314 C CA . TRP A 1 282 ? -8.465 -8.218 24.942 1.00 78.19 282 TRP A CA 1
ATOM 2315 C C . TRP A 1 282 ? -9.593 -7.664 24.060 1.00 78.19 282 TRP A C 1
ATOM 2317 O O . TRP A 1 282 ? -10.754 -7.651 24.476 1.00 78.19 282 TRP A O 1
ATOM 2327 N N . ALA A 1 283 ? -9.283 -7.258 22.824 1.00 80.75 283 ALA A N 1
ATOM 2328 C CA . ALA A 1 283 ? -10.288 -6.762 21.886 1.00 80.75 283 ALA A CA 1
ATOM 2329 C C . ALA A 1 283 ? -11.298 -7.851 21.482 1.00 80.75 283 ALA A C 1
ATOM 2331 O O . ALA A 1 283 ? -12.471 -7.542 21.299 1.00 80.75 283 ALA A O 1
ATOM 2332 N N . LEU A 1 284 ? -10.873 -9.117 21.396 1.00 84.56 284 LEU A N 1
ATOM 2333 C CA . LEU A 1 284 ? -11.755 -10.257 21.125 1.00 84.56 284 LEU A CA 1
ATOM 2334 C C . LEU A 1 284 ? -12.728 -10.536 22.282 1.00 84.56 284 LEU A C 1
ATOM 2336 O O . LEU A 1 284 ? -13.905 -10.780 22.037 1.00 84.56 284 LEU A O 1
ATOM 2340 N N . LYS A 1 285 ? -12.262 -10.472 23.539 1.00 81.19 285 LYS A N 1
ATOM 2341 C CA . LYS A 1 285 ? -13.114 -10.663 24.733 1.00 81.19 285 LYS A CA 1
ATOM 2342 C C . LYS A 1 285 ? -14.219 -9.600 24.844 1.00 81.19 285 LYS A C 1
ATOM 2344 O O . LYS A 1 285 ? -15.251 -9.840 25.464 1.00 81.19 285 LYS A O 1
ATOM 2349 N N . ASN A 1 286 ? -14.011 -8.423 24.253 1.00 72.81 286 ASN A N 1
ATOM 2350 C CA . ASN A 1 286 ? -14.886 -7.266 24.395 1.00 72.81 286 ASN A CA 1
ATOM 2351 C C . ASN A 1 286 ? -15.503 -6.876 23.037 1.00 72.81 286 ASN A C 1
ATOM 2353 O O . ASN A 1 286 ? -14.948 -6.059 22.305 1.00 72.81 286 ASN A O 1
ATOM 2357 N N . ASN A 1 287 ? -16.695 -7.397 22.721 1.00 62.97 287 ASN A N 1
ATOM 2358 C CA . ASN A 1 287 ? -17.376 -7.191 21.424 1.00 62.97 287 ASN A CA 1
ATOM 2359 C C . ASN A 1 287 ? -17.623 -5.718 21.022 1.00 62.97 287 ASN A C 1
ATOM 2361 O O . ASN A 1 287 ? -17.846 -5.426 19.843 1.00 62.97 287 ASN A O 1
ATOM 2365 N N . ASP A 1 288 ? -17.554 -4.789 21.976 1.00 68.25 288 ASP A N 1
ATOM 2366 C CA . ASP A 1 288 ? -17.693 -3.348 21.755 1.00 68.25 288 ASP A CA 1
ATOM 2367 C C . ASP A 1 288 ? -16.363 -2.654 21.404 1.00 68.25 288 ASP A C 1
ATOM 2369 O O . ASP A 1 288 ? -16.305 -1.429 21.381 1.00 68.25 288 ASP A O 1
ATOM 2373 N N . ARG A 1 289 ? -15.271 -3.386 21.151 1.00 74.75 289 ARG A N 1
ATOM 2374 C CA . ARG A 1 289 ? -13.954 -2.801 20.848 1.00 74.75 289 ARG A CA 1
ATOM 2375 C C . ARG A 1 289 ? -13.664 -2.760 19.359 1.00 74.75 289 ARG A C 1
ATOM 2377 O O . ARG A 1 289 ? -14.053 -3.641 18.595 1.00 74.75 289 ARG A O 1
ATOM 2384 N N . LEU A 1 290 ? -12.936 -1.719 18.965 1.00 79.75 290 LEU A N 1
ATOM 2385 C CA . LEU A 1 290 ? -12.428 -1.540 17.612 1.00 79.75 290 LEU A CA 1
ATOM 2386 C C . LEU A 1 290 ? -10.913 -1.417 17.627 1.00 79.75 290 LEU A C 1
ATOM 2388 O O . LEU A 1 290 ? -10.338 -0.804 18.525 1.00 79.75 290 LEU A O 1
ATOM 2392 N N . ILE A 1 291 ? -10.323 -1.967 16.577 1.00 82.00 291 ILE A N 1
ATOM 2393 C CA . ILE A 1 291 ? -8.927 -1.859 16.192 1.00 82.00 291 ILE A CA 1
ATOM 2394 C C . ILE A 1 291 ? -8.835 -0.844 15.061 1.00 82.00 291 ILE A C 1
ATOM 2396 O O . ILE A 1 291 ? -9.431 -1.043 14.006 1.00 82.00 291 ILE A O 1
ATOM 2400 N N . GLN A 1 292 ? -8.106 0.248 15.277 1.00 83.00 292 GLN A N 1
ATOM 2401 C CA . GLN A 1 292 ? -7.855 1.259 14.251 1.00 83.00 292 GLN A CA 1
ATOM 2402 C C . GLN A 1 292 ? -6.461 1.106 13.648 1.00 83.00 292 GLN A C 1
ATOM 2404 O O . GLN A 1 292 ? -5.478 1.133 14.381 1.00 83.00 292 GLN A O 1
ATOM 2409 N N . ILE A 1 293 ? -6.372 1.072 12.321 1.00 82.31 293 ILE A N 1
ATOM 2410 C CA . ILE A 1 293 ? -5.120 1.184 11.572 1.00 82.31 293 ILE A CA 1
ATOM 2411 C C . ILE A 1 293 ? -4.612 2.635 11.635 1.00 82.31 293 ILE A C 1
ATOM 2413 O O . ILE A 1 293 ? -5.289 3.560 11.172 1.00 82.31 293 ILE A O 1
ATOM 2417 N N . LYS A 1 294 ? -3.441 2.852 12.251 1.00 75.50 294 LYS A N 1
ATOM 2418 C CA . LYS A 1 294 ? -2.846 4.194 12.437 1.00 75.50 294 LYS A CA 1
ATOM 2419 C C . LYS A 1 294 ? -1.977 4.651 11.267 1.00 75.50 294 LYS A C 1
ATOM 2421 O O . LYS A 1 294 ? -1.926 5.840 10.966 1.00 75.50 294 LYS A O 1
ATOM 2426 N N . THR A 1 295 ? -1.293 3.712 10.629 1.00 81.56 295 THR A N 1
ATOM 2427 C CA . THR A 1 295 ? -0.364 3.942 9.517 1.00 81.56 295 THR A CA 1
ATOM 2428 C C . THR A 1 295 ? -0.796 3.112 8.310 1.00 81.56 295 THR A C 1
ATOM 2430 O O . THR A 1 295 ? -1.835 2.463 8.340 1.00 81.56 295 THR A O 1
ATOM 2433 N N . PHE A 1 296 ? -0.051 3.155 7.213 1.00 86.56 296 PHE A N 1
ATOM 2434 C CA . PHE A 1 296 ? -0.334 2.297 6.066 1.00 86.56 296 PHE A CA 1
ATOM 2435 C C . PHE A 1 296 ? -0.035 0.830 6.385 1.00 86.56 296 PHE A C 1
ATOM 2437 O O . PHE A 1 296 ? 1.041 0.518 6.900 1.00 86.56 296 PHE A O 1
ATOM 2444 N N . ALA A 1 297 ? -0.955 -0.065 6.030 1.00 87.69 297 ALA A N 1
ATOM 2445 C CA . ALA A 1 297 ? -0.773 -1.503 6.167 1.00 87.69 297 ALA A CA 1
ATOM 2446 C C . ALA A 1 297 ? -0.901 -2.193 4.804 1.00 87.69 297 ALA A C 1
ATOM 2448 O O . ALA A 1 297 ? -2.002 -2.378 4.288 1.00 87.69 297 ALA A O 1
ATOM 2449 N N . SER A 1 298 ? 0.238 -2.586 4.234 1.00 90.62 298 SER A N 1
ATOM 2450 C CA . SER A 1 298 ? 0.297 -3.501 3.089 1.00 90.62 298 SER A CA 1
ATOM 2451 C C . SER A 1 298 ? -0.177 -4.894 3.486 1.00 90.62 298 SER A C 1
ATOM 2453 O O . SER A 1 298 ? 0.221 -5.432 4.521 1.00 90.62 298 SER A O 1
ATOM 2455 N N . THR A 1 299 ? -1.024 -5.478 2.660 1.00 93.75 299 THR A N 1
ATOM 2456 C CA . THR A 1 299 ? -1.545 -6.841 2.791 1.00 93.75 299 THR A CA 1
ATOM 2457 C C . THR A 1 299 ? -1.551 -7.475 1.401 1.00 93.75 299 THR A C 1
ATOM 2459 O O . THR A 1 299 ? -1.438 -6.753 0.418 1.00 93.75 299 THR A O 1
ATOM 2462 N N . SER A 1 300 ? -1.688 -8.788 1.288 1.00 94.69 300 SER A N 1
ATOM 2463 C CA . SER A 1 300 ? -1.765 -9.496 0.006 1.00 94.69 300 SER A CA 1
ATOM 2464 C C . SER A 1 300 ? -3.083 -10.251 -0.101 1.00 94.69 300 SER A C 1
ATOM 2466 O O . SER A 1 300 ? -3.585 -10.753 0.901 1.00 94.69 300 SER A O 1
ATOM 2468 N N . THR A 1 301 ? -3.673 -10.354 -1.291 1.00 96.38 301 THR A N 1
ATOM 2469 C CA . THR A 1 301 ? -4.754 -11.337 -1.500 1.00 96.38 301 THR A CA 1
ATOM 2470 C C . THR A 1 301 ? -4.234 -12.769 -1.592 1.00 96.38 301 THR A C 1
ATOM 2472 O O . THR A 1 301 ? -5.021 -13.702 -1.455 1.00 96.38 301 THR A O 1
ATOM 2475 N N . ASP A 1 302 ? -2.934 -12.944 -1.824 1.00 93.88 302 ASP A N 1
ATOM 2476 C CA . ASP A 1 302 ? -2.265 -14.234 -1.812 1.00 93.88 302 ASP A CA 1
ATOM 2477 C C . ASP A 1 302 ? -1.813 -14.572 -0.386 1.00 93.88 302 ASP A C 1
ATOM 2479 O O . ASP A 1 302 ? -1.044 -13.856 0.267 1.00 93.88 302 ASP A O 1
ATOM 2483 N N . ARG A 1 303 ? -2.345 -15.681 0.123 1.00 91.50 303 ARG A N 1
ATOM 2484 C CA . ARG A 1 303 ? -2.064 -16.142 1.474 1.00 91.50 303 ARG A CA 1
ATOM 2485 C C . ARG A 1 303 ? -0.646 -16.689 1.614 1.00 91.50 303 ARG A C 1
ATOM 2487 O O . ARG A 1 303 ? -0.045 -16.460 2.658 1.00 91.50 303 ARG A O 1
ATOM 2494 N N . GLU A 1 304 ? -0.120 -17.383 0.609 1.00 88.75 304 GLU A N 1
ATOM 2495 C CA . GLU A 1 304 ? 1.213 -17.996 0.665 1.00 88.75 304 GLU A CA 1
ATOM 2496 C C . GLU A 1 304 ? 2.285 -16.905 0.712 1.00 88.75 304 GLU A C 1
ATOM 2498 O O . GLU A 1 304 ? 3.191 -16.941 1.549 1.00 88.75 304 GLU A O 1
ATOM 2503 N N . ILE A 1 305 ? 2.102 -15.857 -0.098 1.00 87.62 305 ILE A N 1
ATOM 2504 C CA . ILE A 1 305 ? 2.942 -14.658 -0.062 1.00 87.62 305 ILE A CA 1
ATOM 2505 C C . ILE A 1 305 ? 2.888 -14.009 1.322 1.00 87.62 305 ILE A C 1
ATOM 2507 O O . ILE A 1 305 ? 3.932 -13.741 1.918 1.00 87.62 305 ILE A O 1
ATOM 2511 N N . ALA A 1 306 ? 1.692 -13.803 1.885 1.00 86.38 306 ALA A N 1
ATOM 2512 C CA . ALA A 1 306 ? 1.552 -13.237 3.224 1.00 86.38 306 ALA A CA 1
ATOM 2513 C C . ALA A 1 306 ? 2.205 -14.106 4.313 1.00 86.38 306 ALA A C 1
ATOM 2515 O O . ALA A 1 306 ? 2.844 -13.564 5.211 1.00 86.38 306 ALA A O 1
ATOM 2516 N N . GLU A 1 307 ? 2.068 -15.431 4.246 1.00 85.44 307 GLU A N 1
ATOM 2517 C CA . GLU A 1 307 ? 2.678 -16.367 5.196 1.00 85.44 307 GLU A CA 1
ATOM 2518 C C . GLU A 1 307 ? 4.212 -16.347 5.123 1.00 85.44 307 GLU A C 1
ATOM 2520 O O . GLU A 1 307 ? 4.857 -16.412 6.173 1.00 85.44 307 GLU A O 1
ATOM 2525 N N . SER A 1 308 ? 4.801 -16.143 3.938 1.00 81.06 308 SER A N 1
ATOM 2526 C CA . SER A 1 308 ? 6.257 -15.992 3.791 1.00 81.06 308 SER A CA 1
ATOM 2527 C C . SER A 1 308 ? 6.823 -14.839 4.641 1.00 81.06 308 SER A C 1
ATOM 2529 O O . SER A 1 308 ? 7.888 -14.977 5.248 1.00 81.06 308 SER A O 1
ATOM 2531 N N . PHE A 1 309 ? 6.070 -13.740 4.802 1.00 77.81 309 PHE A N 1
ATOM 2532 C CA . PHE A 1 309 ? 6.455 -12.608 5.656 1.00 77.81 309 PHE A CA 1
ATOM 2533 C C . PHE A 1 309 ? 6.317 -12.900 7.158 1.00 77.81 309 PHE A C 1
ATOM 2535 O O . PHE A 1 309 ? 6.954 -12.235 7.969 1.00 77.81 309 PHE A O 1
ATOM 2542 N N . ALA A 1 310 ? 5.501 -13.884 7.549 1.00 74.19 310 ALA A N 1
ATOM 2543 C CA . ALA A 1 310 ? 5.381 -14.319 8.941 1.00 74.19 310 ALA A CA 1
ATOM 2544 C C . ALA A 1 310 ? 6.514 -15.283 9.344 1.00 74.19 310 ALA A C 1
ATOM 2546 O O . ALA A 1 310 ? 6.890 -15.338 10.517 1.00 74.19 310 ALA A O 1
ATOM 2547 N N . GLN A 1 311 ? 7.028 -16.065 8.387 1.00 63.47 311 GLN A N 1
ATOM 2548 C CA . GLN A 1 311 ? 8.000 -17.146 8.603 1.00 63.47 311 GLN A CA 1
ATOM 2549 C C . GLN A 1 311 ? 9.466 -16.697 8.479 1.00 63.47 311 GLN A C 1
ATOM 2551 O O . GLN A 1 311 ? 10.348 -17.346 9.031 1.00 63.47 311 GLN A O 1
ATOM 2556 N N . SER A 1 312 ? 9.747 -15.569 7.819 1.00 54.78 312 SER A N 1
ATOM 2557 C CA . SER A 1 312 ? 11.099 -15.110 7.437 1.00 54.78 312 SER A CA 1
ATOM 2558 C C . SER A 1 312 ? 12.091 -14.782 8.576 1.00 54.78 312 SER A C 1
ATOM 2560 O O . SER A 1 312 ? 13.185 -14.288 8.307 1.00 54.78 312 SER A O 1
ATOM 2562 N N . LEU A 1 313 ? 11.763 -15.059 9.844 1.00 53.00 313 LEU A N 1
ATOM 2563 C CA . LEU A 1 313 ? 12.603 -14.774 11.019 1.00 53.00 313 LEU A CA 1
ATOM 2564 C C . LEU A 1 313 ? 13.173 -16.025 11.711 1.00 53.00 313 LEU A C 1
ATOM 2566 O O . LEU A 1 313 ? 13.640 -15.929 12.846 1.00 53.00 313 LEU A O 1
ATOM 2570 N N . GLU A 1 314 ? 13.223 -17.175 11.026 1.00 49.44 314 GLU A N 1
ATOM 2571 C CA . GLU A 1 314 ? 13.903 -18.397 11.510 1.00 49.44 314 GLU A CA 1
ATOM 2572 C C . GLU A 1 314 ? 15.375 -18.170 11.937 1.00 49.44 314 GLU A C 1
ATOM 2574 O O . GLU A 1 314 ? 15.943 -18.985 12.661 1.00 49.44 314 GLU A O 1
ATOM 2579 N N . THR A 1 315 ? 16.000 -17.057 11.537 1.00 43.69 315 THR A N 1
ATOM 2580 C CA . THR A 1 315 ? 17.429 -16.768 11.742 1.00 43.69 315 THR A CA 1
ATOM 2581 C C . THR A 1 315 ? 17.770 -15.778 12.855 1.00 43.69 315 THR A C 1
ATOM 2583 O O . THR A 1 315 ? 18.956 -15.596 13.132 1.00 43.69 315 THR A O 1
ATOM 2586 N N . SER A 1 316 ? 16.802 -15.147 13.526 1.00 44.59 316 SER A N 1
ATOM 2587 C CA . SER A 1 316 ? 17.108 -14.233 14.635 1.00 44.59 316 SER A CA 1
ATOM 2588 C C . SER A 1 316 ? 16.648 -14.820 15.961 1.00 44.59 316 SER A C 1
ATOM 2590 O O . SER A 1 316 ? 15.453 -14.901 16.236 1.00 44.59 316 SER A O 1
ATOM 2592 N N . SER A 1 317 ? 17.619 -15.191 16.788 1.00 44.09 317 SER A N 1
ATOM 2593 C CA . SER A 1 317 ? 17.521 -15.556 18.203 1.00 44.09 317 SER A CA 1
ATOM 2594 C C . SER A 1 317 ? 16.980 -14.406 19.072 1.00 44.09 317 SER A C 1
ATOM 2596 O O . SER A 1 317 ? 17.656 -13.938 19.984 1.00 44.09 317 SER A O 1
ATOM 2598 N N . ILE A 1 318 ? 15.796 -13.884 18.755 1.00 52.91 318 ILE A N 1
ATOM 2599 C CA . ILE A 1 318 ? 15.116 -12.854 19.539 1.00 52.91 318 ILE A CA 1
ATOM 2600 C C . ILE A 1 318 ? 14.031 -13.579 20.332 1.00 52.91 318 ILE A C 1
ATOM 2602 O O . ILE A 1 318 ? 12.957 -13.868 19.809 1.00 52.91 318 ILE A O 1
ATOM 2606 N N . GLU A 1 319 ? 14.342 -13.902 21.586 1.00 55.25 319 GLU A N 1
ATOM 2607 C CA . GLU A 1 319 ? 13.622 -14.837 22.469 1.00 55.25 319 GLU A CA 1
ATOM 2608 C C . GLU A 1 319 ? 12.141 -14.508 22.784 1.00 55.25 319 GLU A C 1
ATOM 2610 O O . GLU A 1 319 ? 11.541 -15.205 23.588 1.00 55.25 319 GLU A O 1
ATOM 2615 N N . ASN A 1 320 ? 11.492 -13.519 22.152 1.00 66.69 320 ASN A N 1
ATOM 2616 C CA . ASN A 1 320 ? 10.137 -13.073 22.528 1.00 66.69 320 ASN A CA 1
ATOM 2617 C C . ASN A 1 320 ? 9.199 -12.672 21.368 1.00 66.69 320 ASN A C 1
ATOM 2619 O O . ASN A 1 320 ? 8.173 -12.026 21.606 1.00 66.69 320 ASN A O 1
ATOM 2623 N N . LYS A 1 321 ? 9.511 -13.029 20.114 1.00 74.06 321 LYS A N 1
ATOM 2624 C CA . LYS A 1 321 ? 8.645 -12.713 18.960 1.00 74.06 321 LYS A CA 1
ATOM 2625 C C . LYS A 1 321 ? 7.801 -13.903 18.515 1.00 74.06 321 LYS A C 1
ATOM 2627 O O . LYS A 1 321 ? 8.272 -15.032 18.428 1.00 74.06 321 LYS A O 1
ATOM 2632 N N . ILE A 1 322 ? 6.546 -13.618 18.190 1.00 77.88 322 ILE A N 1
ATOM 2633 C CA . ILE A 1 322 ? 5.535 -14.578 17.753 1.00 77.88 322 ILE A CA 1
ATOM 2634 C C . ILE A 1 322 ? 5.234 -14.340 16.281 1.00 77.88 322 ILE A C 1
ATOM 2636 O O . ILE A 1 322 ? 5.005 -13.202 15.874 1.00 77.88 322 ILE A O 1
ATOM 2640 N N . SER A 1 323 ? 5.185 -15.418 15.500 1.00 82.19 323 SER A N 1
ATOM 2641 C CA . SER A 1 323 ? 4.741 -15.378 14.108 1.00 82.19 323 SER A CA 1
ATOM 2642 C C . SER A 1 323 ? 3.216 -15.338 14.035 1.00 82.19 323 SER A C 1
ATOM 2644 O O . SER A 1 323 ? 2.525 -16.160 14.649 1.00 82.19 323 SER A O 1
ATOM 2646 N N . VAL A 1 324 ? 2.681 -14.363 13.301 1.00 83.88 324 VAL A N 1
ATOM 2647 C CA . VAL A 1 324 ? 1.242 -14.128 13.199 1.00 83.88 324 VAL A CA 1
ATOM 2648 C C . VAL A 1 324 ? 0.834 -13.881 11.755 1.00 83.88 324 VAL A C 1
ATOM 2650 O O . VAL A 1 324 ? 1.378 -13.018 11.069 1.00 83.88 324 VAL A O 1
ATOM 2653 N N . LEU A 1 325 ? -0.205 -14.586 11.320 1.00 89.19 325 LEU A N 1
ATOM 2654 C CA . LEU A 1 325 ? -0.938 -14.296 10.100 1.00 89.19 325 LEU A CA 1
ATOM 2655 C C . LEU A 1 325 ? -2.205 -13.509 10.441 1.00 89.19 325 LEU A C 1
ATOM 2657 O O . LEU A 1 325 ? -3.154 -14.019 11.041 1.00 89.19 325 LEU A O 1
ATOM 2661 N N . MET A 1 326 ? -2.251 -12.251 10.025 1.00 91.06 326 MET A N 1
ATOM 2662 C CA . MET A 1 326 ? -3.453 -11.433 10.128 1.00 91.06 326 MET A CA 1
ATOM 2663 C C . MET A 1 326 ? -4.333 -11.651 8.897 1.00 91.06 326 MET A C 1
ATOM 2665 O O . MET A 1 326 ? -3.862 -11.532 7.770 1.00 91.06 326 MET A O 1
ATOM 2669 N N . THR A 1 327 ? -5.618 -11.935 9.108 1.00 95.31 327 THR A N 1
ATOM 2670 C CA . THR A 1 327 ? -6.636 -12.038 8.052 1.00 95.31 327 THR A CA 1
ATOM 2671 C C . THR A 1 327 ? -7.577 -10.844 8.138 1.00 95.31 327 THR A C 1
ATOM 2673 O O . THR A 1 327 ? -8.301 -10.700 9.122 1.00 95.31 327 THR A O 1
ATOM 2676 N N . PHE A 1 328 ? -7.601 -10.002 7.110 1.00 96.50 328 PHE A N 1
ATOM 2677 C CA . PHE A 1 328 ? -8.462 -8.829 7.004 1.00 96.50 328 PHE A CA 1
ATOM 2678 C C . PHE A 1 328 ? -9.634 -9.126 6.074 1.00 96.50 328 PHE A C 1
ATOM 2680 O O . PHE A 1 328 ? -9.473 -9.259 4.864 1.00 96.50 328 PHE A O 1
ATOM 2687 N N . ARG A 1 329 ? -10.841 -9.193 6.632 1.00 97.94 329 ARG A N 1
ATOM 2688 C CA . ARG A 1 329 ? -12.075 -9.398 5.876 1.00 97.94 329 ARG A CA 1
ATOM 2689 C C . ARG A 1 329 ? -12.794 -8.077 5.639 1.00 97.94 329 ARG A C 1
ATOM 2691 O O . ARG A 1 329 ? -13.115 -7.357 6.583 1.00 97.94 329 ARG A O 1
ATOM 2698 N N . PHE A 1 330 ? -13.143 -7.819 4.384 1.00 97.25 330 PHE A N 1
ATOM 2699 C CA . PHE A 1 330 ? -13.927 -6.675 3.921 1.00 97.25 330 PHE A CA 1
ATOM 2700 C C . PHE A 1 330 ? -15.262 -7.166 3.338 1.00 97.25 330 PHE A C 1
ATOM 2702 O O . PHE A 1 330 ? -15.343 -7.470 2.143 1.00 97.25 330 PHE A O 1
ATOM 2709 N N . PRO A 1 331 ? -16.332 -7.276 4.157 1.00 95.62 331 PRO A N 1
ATOM 2710 C CA . PRO A 1 331 ? -17.618 -7.822 3.708 1.00 95.62 331 PRO A CA 1
ATOM 2711 C C . PRO A 1 331 ? -18.255 -7.026 2.558 1.00 95.62 331 PRO A C 1
ATOM 2713 O O . PRO A 1 331 ? -18.926 -7.593 1.688 1.00 95.62 331 PRO A O 1
ATOM 2716 N N . GLN A 1 332 ? -18.019 -5.713 2.538 1.00 94.44 332 GLN A N 1
ATOM 2717 C CA . GLN A 1 332 ? -18.434 -4.801 1.476 1.00 94.44 332 GLN A CA 1
ATOM 2718 C C . GLN A 1 332 ? -17.220 -4.035 0.938 1.00 94.44 332 GLN A C 1
ATOM 2720 O O . GLN A 1 332 ? -16.121 -4.135 1.480 1.00 94.44 332 GLN A O 1
ATOM 2725 N N . VAL A 1 333 ? -17.436 -3.271 -0.134 1.00 94.44 333 VAL A N 1
ATOM 2726 C CA . VAL A 1 333 ? -16.404 -2.413 -0.729 1.00 94.44 333 VAL A CA 1
ATOM 2727 C C . VAL A 1 333 ? -15.950 -1.367 0.289 1.00 94.44 333 VAL A C 1
ATOM 2729 O O . VAL A 1 333 ? -16.761 -0.571 0.767 1.00 94.44 333 VAL A O 1
ATOM 2732 N N . CYS A 1 334 ? -14.655 -1.364 0.588 1.00 92.81 334 CYS A N 1
ATOM 2733 C CA . CYS A 1 334 ? -14.009 -0.446 1.511 1.00 92.81 334 CYS A CA 1
ATOM 2734 C C . CYS A 1 334 ? -13.159 0.554 0.720 1.00 92.81 334 CYS A C 1
ATOM 2736 O O . CYS A 1 334 ? -12.288 0.166 -0.052 1.00 92.81 334 CYS A O 1
ATOM 2738 N N . ASP A 1 335 ? -13.428 1.848 0.882 1.00 90.69 335 ASP A N 1
ATOM 2739 C CA . ASP A 1 335 ? -12.723 2.912 0.158 1.00 90.69 335 ASP A CA 1
ATOM 2740 C C . ASP A 1 335 ? -11.388 3.307 0.787 1.00 90.69 335 ASP A C 1
ATOM 2742 O O . ASP A 1 335 ? -10.626 4.053 0.182 1.00 90.69 335 ASP A O 1
ATOM 2746 N N . THR A 1 336 ? -11.085 2.781 1.972 1.00 91.88 336 THR A N 1
ATOM 2747 C CA . THR A 1 336 ? -9.775 2.895 2.617 1.00 91.88 336 THR A CA 1
ATOM 2748 C C . THR A 1 336 ? -8.930 1.629 2.462 1.00 91.88 336 THR A C 1
ATOM 2750 O O . THR A 1 336 ? -7.863 1.540 3.058 1.00 91.88 336 THR A O 1
ATOM 2753 N N . ALA A 1 337 ? -9.371 0.664 1.651 1.00 96.00 337 ALA A N 1
ATOM 2754 C CA . ALA A 1 337 ? -8.569 -0.472 1.209 1.00 96.00 337 ALA A CA 1
ATOM 2755 C C . ALA A 1 337 ? -8.420 -0.403 -0.316 1.00 96.00 337 ALA A C 1
ATOM 2757 O O . ALA A 1 337 ? -9.410 -0.459 -1.048 1.00 96.00 337 ALA A O 1
ATOM 2758 N N . ILE A 1 338 ? -7.190 -0.229 -0.796 1.00 97.50 338 IL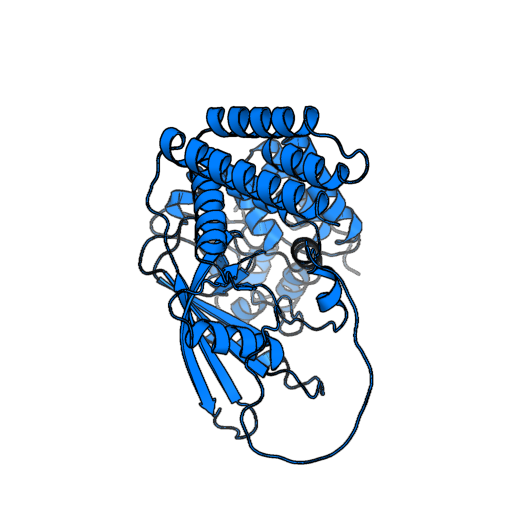E A N 1
ATOM 2759 C CA . ILE A 1 338 ? -6.883 0.057 -2.200 1.00 97.50 338 ILE A CA 1
ATOM 2760 C C . ILE A 1 338 ? -6.133 -1.124 -2.808 1.00 97.50 338 ILE A C 1
ATOM 2762 O O . ILE A 1 338 ? -5.070 -1.499 -2.328 1.00 97.50 338 ILE A O 1
ATOM 2766 N N . ASN A 1 339 ? -6.673 -1.687 -3.886 1.00 97.94 339 ASN A N 1
ATOM 2767 C CA . ASN A 1 339 ? -6.009 -2.713 -4.678 1.00 97.94 339 ASN A CA 1
ATOM 2768 C C . ASN A 1 339 ? -4.917 -2.080 -5.558 1.00 97.94 339 ASN A C 1
ATOM 2770 O O . ASN A 1 339 ? -5.211 -1.282 -6.462 1.00 97.94 339 ASN A O 1
ATOM 2774 N N . LEU A 1 340 ? -3.665 -2.431 -5.258 1.00 97.38 340 LEU A N 1
ATOM 2775 C CA . LEU A 1 340 ? -2.478 -1.980 -5.977 1.00 97.38 340 LEU A CA 1
ATOM 2776 C C . LEU A 1 340 ? -2.075 -2.932 -7.105 1.00 97.38 340 LEU A C 1
ATOM 2778 O O . LEU A 1 340 ? -1.258 -2.553 -7.932 1.00 97.38 340 LEU A O 1
ATOM 2782 N N . GLY A 1 341 ? -2.665 -4.120 -7.195 1.00 94.94 341 GLY A N 1
ATOM 2783 C CA . GLY A 1 341 ? -2.459 -5.036 -8.309 1.00 94.94 341 GLY A CA 1
ATOM 2784 C C . GLY A 1 341 ? -3.064 -4.541 -9.630 1.00 94.94 341 GLY A C 1
ATOM 2785 O O . GLY A 1 341 ? -3.782 -3.531 -9.710 1.00 94.94 341 GLY A O 1
ATOM 2786 N N . LYS A 1 342 ? -2.783 -5.290 -10.700 1.00 92.56 342 LYS A N 1
ATOM 2787 C CA . LYS A 1 342 ? -3.425 -5.117 -12.010 1.00 92.56 342 LYS A CA 1
ATOM 2788 C C . LYS A 1 342 ? -4.914 -5.463 -11.903 1.00 92.56 342 LYS A C 1
ATOM 2790 O O . LYS A 1 342 ? -5.280 -6.491 -11.339 1.00 92.56 342 LYS A O 1
ATOM 2795 N N . ILE A 1 343 ? -5.789 -4.635 -12.482 1.00 94.62 343 ILE A N 1
ATOM 2796 C CA . ILE A 1 343 ? -7.242 -4.888 -12.500 1.00 94.62 343 ILE A CA 1
ATOM 2797 C C . ILE A 1 343 ? -7.730 -4.934 -13.955 1.00 94.62 343 ILE A C 1
ATOM 2799 O O . ILE A 1 343 ? -8.150 -3.903 -14.493 1.00 94.62 343 ILE A O 1
ATOM 2803 N N . PRO A 1 344 ? -7.729 -6.122 -14.598 1.00 91.12 344 PRO A N 1
ATOM 2804 C CA . PRO A 1 344 ? -8.051 -6.269 -16.021 1.00 91.12 344 PRO A CA 1
ATOM 2805 C C . PRO A 1 344 ? -9.438 -5.743 -16.393 1.00 91.12 344 PRO A C 1
ATOM 2807 O O . PRO A 1 344 ? -9.607 -5.100 -17.422 1.00 91.12 344 PRO A O 1
ATOM 2810 N N . LYS A 1 345 ? -10.429 -5.939 -15.512 1.00 94.38 345 LYS A N 1
ATOM 2811 C CA . LYS A 1 345 ? -11.816 -5.493 -15.726 1.00 94.38 345 LYS A CA 1
ATOM 2812 C C . LYS A 1 345 ? -11.933 -3.999 -16.059 1.00 94.38 345 LYS A C 1
ATOM 2814 O O . LYS A 1 345 ? -12.873 -3.599 -16.740 1.00 94.38 345 LYS A O 1
ATOM 2819 N N . TYR A 1 346 ? -11.032 -3.176 -15.531 1.00 93.25 346 TYR A N 1
ATOM 2820 C CA . TYR A 1 346 ? -11.051 -1.725 -15.710 1.00 93.25 346 TYR A CA 1
ATOM 2821 C C . TYR A 1 346 ? -9.858 -1.208 -16.517 1.00 93.25 346 TYR A C 1
ATOM 2823 O O . TYR A 1 346 ? -9.676 0.007 -16.557 1.00 93.25 346 TYR A O 1
ATOM 2831 N N . ASP A 1 347 ? -9.063 -2.112 -17.099 1.00 91.62 347 ASP A N 1
ATOM 2832 C CA . ASP A 1 347 ? -7.777 -1.815 -17.738 1.00 91.62 347 ASP A CA 1
ATOM 2833 C C . ASP A 1 347 ? -6.864 -0.945 -16.856 1.00 91.62 347 ASP A C 1
ATOM 2835 O O . ASP A 1 347 ? -6.285 0.055 -17.273 1.00 91.62 347 ASP A O 1
ATOM 2839 N N . LEU A 1 348 ? -6.793 -1.289 -15.567 1.00 93.38 348 LEU A N 1
ATOM 2840 C CA . LEU A 1 348 ? -5.943 -0.574 -14.622 1.00 93.38 348 LEU A CA 1
ATOM 2841 C C . LEU A 1 348 ? -4.605 -1.304 -14.463 1.00 93.38 348 LEU A C 1
ATOM 2843 O O . LEU A 1 348 ? -4.613 -2.513 -14.198 1.00 93.38 348 LEU A O 1
ATOM 2847 N N . PRO A 1 349 ? -3.465 -0.595 -14.579 1.00 92.50 349 PRO A N 1
ATOM 2848 C CA . PRO A 1 349 ? -2.145 -1.197 -14.424 1.00 92.50 349 PRO A CA 1
ATOM 2849 C C . PRO A 1 349 ? -1.878 -1.597 -12.968 1.00 92.50 349 PRO A C 1
ATOM 2851 O O . PRO A 1 349 ? -2.565 -1.125 -12.052 1.00 92.50 349 PRO A O 1
ATOM 2854 N N . CYS A 1 350 ? -0.868 -2.445 -12.762 1.00 93.75 350 CYS A N 1
ATOM 2855 C CA . CYS A 1 350 ? -0.291 -2.636 -11.436 1.00 93.75 350 CYS A CA 1
ATOM 2856 C C . CYS A 1 350 ? 0.335 -1.317 -10.960 1.00 93.75 350 CYS A C 1
ATOM 2858 O O . CYS A 1 350 ? 0.891 -0.566 -11.760 1.00 93.75 350 CYS A O 1
ATOM 2860 N N . LEU A 1 351 ? 0.164 -1.016 -9.679 1.00 95.19 351 LEU A N 1
ATOM 2861 C CA . LEU A 1 351 ? 0.795 0.095 -8.973 1.00 95.19 351 LEU A CA 1
ATOM 2862 C C . LEU A 1 351 ? 1.845 -0.388 -7.978 1.00 95.19 351 LEU A C 1
ATOM 2864 O O . LEU A 1 351 ? 2.710 0.402 -7.627 1.00 95.19 351 LEU A O 1
ATOM 2868 N N . SER A 1 352 ? 1.732 -1.624 -7.480 1.00 94.06 352 SER A N 1
ATOM 2869 C CA . SER A 1 352 ? 2.757 -2.190 -6.608 1.00 94.06 352 SER A CA 1
ATOM 2870 C C . SER A 1 352 ? 3.978 -2.571 -7.427 1.00 94.06 352 SER A C 1
ATOM 2872 O O . SER A 1 352 ? 3.835 -3.237 -8.451 1.00 94.06 352 SER A O 1
ATOM 2874 N N . GLU A 1 353 ? 5.151 -2.184 -6.930 1.00 92.25 353 GLU A N 1
ATOM 2875 C CA . GLU A 1 353 ? 6.464 -2.481 -7.510 1.00 92.25 353 GLU A CA 1
ATOM 2876 C C . GLU A 1 353 ? 6.702 -3.990 -7.739 1.00 92.25 353 GLU A C 1
ATOM 2878 O O . GLU A 1 353 ? 7.468 -4.389 -8.622 1.00 92.25 353 GLU A O 1
ATOM 2883 N N . TYR A 1 354 ? 6.014 -4.841 -6.973 1.00 91.81 354 TYR A N 1
ATOM 2884 C CA . TYR A 1 354 ? 6.056 -6.297 -7.082 1.00 91.81 354 TYR A CA 1
ATOM 2885 C C . TYR A 1 354 ? 4.684 -6.819 -7.523 1.00 91.81 354 TYR A C 1
ATOM 2887 O O . TYR A 1 354 ? 3.745 -6.916 -6.732 1.00 91.81 354 TYR A O 1
ATOM 2895 N N . GLU A 1 355 ? 4.551 -7.109 -8.820 1.00 89.69 355 GLU A N 1
ATOM 2896 C CA . GLU A 1 355 ? 3.263 -7.467 -9.436 1.00 89.69 355 GLU A CA 1
ATOM 2897 C C . GLU A 1 355 ? 2.691 -8.792 -8.910 1.00 89.69 355 GLU A C 1
ATOM 2899 O O . GLU A 1 355 ? 1.470 -8.958 -8.859 1.00 89.69 355 GLU A O 1
ATOM 2904 N N . ASP A 1 356 ? 3.559 -9.715 -8.499 1.00 89.56 356 ASP A N 1
ATOM 2905 C CA . ASP A 1 356 ? 3.213 -11.033 -7.971 1.00 89.56 356 ASP A CA 1
ATOM 2906 C C . ASP A 1 356 ? 2.575 -10.968 -6.576 1.00 89.56 356 ASP A C 1
ATOM 2908 O O . ASP A 1 356 ? 1.748 -11.809 -6.235 1.00 89.56 356 ASP A O 1
ATOM 2912 N N . GLU A 1 357 ? 2.849 -9.918 -5.798 1.00 90.62 357 GLU A N 1
ATOM 2913 C CA . GLU A 1 357 ? 2.398 -9.822 -4.405 1.00 90.62 357 GLU A CA 1
ATOM 2914 C C . GLU A 1 357 ? 0.909 -9.540 -4.240 1.00 90.62 357 GLU A C 1
ATOM 2916 O O . GLU A 1 357 ? 0.394 -9.635 -3.125 1.00 90.62 357 GLU A O 1
ATOM 2921 N N . SER A 1 358 ? 0.196 -9.191 -5.315 1.00 93.00 358 SER A N 1
ATOM 2922 C CA . SER A 1 358 ? -1.246 -8.905 -5.282 1.00 93.00 358 SER A CA 1
ATOM 2923 C C . SER A 1 358 ? -1.637 -7.971 -4.122 1.00 93.00 358 SER A C 1
ATOM 2925 O O . SER A 1 358 ? -2.560 -8.239 -3.344 1.00 93.00 358 SER A O 1
ATOM 2927 N N . GLU A 1 359 ? -0.873 -6.887 -3.972 1.00 95.31 359 GLU A N 1
ATOM 2928 C CA . GLU A 1 359 ? -0.909 -6.035 -2.787 1.00 95.31 359 GLU A CA 1
ATOM 2929 C C . GLU A 1 359 ? -2.226 -5.246 -2.661 1.00 95.31 359 GLU A C 1
ATOM 2931 O O . GLU A 1 359 ? -2.697 -4.576 -3.587 1.00 95.31 359 GLU A O 1
ATOM 2936 N N . ILE A 1 360 ? -2.794 -5.275 -1.458 1.00 97.44 360 ILE A N 1
ATOM 2937 C CA . ILE A 1 360 ? -3.883 -4.423 -0.994 1.00 97.44 360 ILE A CA 1
ATOM 2938 C C . ILE A 1 360 ? -3.341 -3.507 0.102 1.00 97.44 360 ILE A C 1
ATOM 2940 O O . ILE A 1 360 ? -2.935 -3.963 1.174 1.00 97.44 360 ILE A O 1
ATOM 2944 N N . LEU A 1 361 ? -3.394 -2.201 -0.142 1.00 95.94 361 LEU A N 1
ATOM 2945 C CA . LEU A 1 361 ? -2.979 -1.185 0.814 1.00 95.94 361 LEU A CA 1
ATOM 2946 C C . LEU A 1 361 ? -4.165 -0.722 1.657 1.00 95.94 361 LEU A C 1
ATOM 2948 O O . LEU A 1 361 ? -5.106 -0.109 1.148 1.00 95.94 361 LEU A O 1
ATOM 2952 N N . ILE A 1 362 ? -4.102 -0.972 2.960 1.00 93.94 362 ILE A N 1
ATOM 2953 C CA . ILE A 1 362 ? -5.067 -0.461 3.931 1.00 93.94 362 ILE A CA 1
ATOM 2954 C C . ILE A 1 362 ? -4.560 0.885 4.452 1.00 93.94 362 ILE A C 1
ATOM 2956 O O . ILE A 1 362 ? -3.444 0.999 4.963 1.00 93.94 362 ILE A O 1
ATOM 2960 N N . LEU A 1 363 ? -5.385 1.919 4.312 1.00 91.25 363 LEU A N 1
ATOM 2961 C CA . LEU A 1 363 ? -5.052 3.283 4.700 1.00 91.25 363 LEU A CA 1
ATOM 2962 C C . LEU A 1 363 ? -5.283 3.519 6.206 1.00 91.25 363 LEU A C 1
ATOM 2964 O O . LEU A 1 363 ? -6.131 2.851 6.818 1.00 91.25 363 LEU A O 1
ATOM 2968 N N . PRO A 1 364 ? -4.600 4.521 6.793 1.00 86.62 364 PRO A N 1
ATOM 2969 C CA . PRO A 1 364 ? -4.935 5.053 8.111 1.00 86.62 364 PRO A CA 1
ATOM 2970 C C . PRO A 1 364 ? -6.430 5.361 8.272 1.00 86.62 364 PRO A C 1
ATOM 2972 O O . PRO A 1 364 ? -7.111 5.706 7.307 1.00 86.62 364 PRO A O 1
ATOM 2975 N N . LEU A 1 365 ? -6.922 5.292 9.514 1.00 81.50 365 LEU A N 1
ATOM 2976 C CA . LEU A 1 365 ? -8.338 5.480 9.882 1.00 81.50 365 LEU A CA 1
ATOM 2977 C C . LEU A 1 365 ? -9.278 4.360 9.395 1.00 81.50 365 LEU A C 1
ATOM 2979 O O . LEU A 1 365 ? -10.496 4.542 9.368 1.00 81.50 365 LEU A O 1
ATOM 2983 N N . THR A 1 366 ? -8.740 3.186 9.055 1.00 87.56 366 THR A N 1
ATOM 2984 C CA . THR A 1 366 ? -9.547 1.979 8.812 1.00 87.56 366 THR A CA 1
ATOM 2985 C C . THR A 1 366 ? -9.767 1.220 10.120 1.00 87.56 366 THR A C 1
ATOM 2987 O O . THR A 1 366 ? -8.814 0.986 10.862 1.00 87.56 366 THR A O 1
ATOM 2990 N N . PHE A 1 367 ? -11.009 0.814 10.405 1.00 88.38 367 PHE A N 1
ATOM 2991 C CA . PHE A 1 367 ? -11.374 0.132 11.651 1.00 88.38 367 PHE A CA 1
ATOM 2992 C C . PHE A 1 367 ? -11.740 -1.334 11.429 1.00 88.38 367 PHE A C 1
ATOM 2994 O O . PHE A 1 367 ? -12.356 -1.691 10.421 1.00 88.38 367 PHE A O 1
ATOM 3001 N N . PHE A 1 368 ? -11.415 -2.168 12.412 1.00 89.44 368 PHE A N 1
ATOM 3002 C CA . PHE A 1 368 ? -11.684 -3.599 12.421 1.00 89.44 368 PHE A CA 1
ATOM 3003 C C . PHE A 1 368 ? -12.195 -4.072 13.783 1.00 89.44 368 PHE A C 1
ATOM 3005 O O . PHE A 1 368 ? -11.864 -3.501 14.819 1.00 89.44 368 PHE A O 1
ATOM 3012 N N . ARG A 1 369 ? -12.973 -5.153 13.783 1.00 89.25 369 ARG A N 1
ATOM 3013 C CA . ARG A 1 369 ? -13.262 -5.966 14.972 1.00 89.25 369 ARG A CA 1
ATOM 3014 C C . ARG A 1 369 ? -12.453 -7.249 14.920 1.00 89.25 369 ARG A C 1
ATOM 3016 O O . ARG A 1 369 ? -12.386 -7.870 13.860 1.00 89.25 369 ARG A O 1
ATOM 3023 N N . VAL A 1 370 ? -11.916 -7.677 16.057 1.00 89.69 370 VAL A N 1
ATOM 3024 C CA . VAL A 1 370 ? -11.336 -9.020 16.181 1.00 89.69 370 VAL A CA 1
ATOM 3025 C C . VAL A 1 370 ? -12.474 -10.026 16.268 1.00 89.69 370 VAL A C 1
ATOM 3027 O O . VAL A 1 370 ? -13.373 -9.875 17.088 1.00 89.69 370 VAL A O 1
ATOM 3030 N N . LYS A 1 371 ? -12.466 -11.019 15.381 1.00 93.69 371 LYS A N 1
ATOM 3031 C CA . LYS A 1 371 ? -13.497 -12.063 15.305 1.00 93.69 371 LYS A CA 1
ATOM 3032 C C . LYS A 1 371 ? -13.022 -13.394 15.841 1.00 93.69 371 LYS A C 1
ATOM 3034 O O . LYS A 1 371 ? -13.822 -14.128 16.404 1.00 93.69 371 LYS A O 1
ATOM 3039 N N . ASN A 1 372 ? -11.752 -13.713 15.615 1.00 93.44 372 ASN A N 1
ATOM 3040 C CA . ASN A 1 372 ? -11.169 -14.952 16.094 1.00 93.44 372 ASN A CA 1
ATOM 3041 C C . ASN A 1 372 ? -9.652 -14.835 16.239 1.00 93.44 372 ASN A C 1
ATOM 3043 O O . ASN A 1 372 ? -9.025 -14.055 15.518 1.00 93.44 372 ASN A O 1
ATOM 3047 N N . ILE A 1 373 ? -9.086 -15.639 17.135 1.00 91.81 373 ILE A N 1
ATOM 3048 C CA . ILE A 1 373 ? -7.648 -15.866 17.271 1.00 91.81 373 ILE A CA 1
ATOM 3049 C C . ILE A 1 373 ? -7.445 -17.379 17.361 1.00 91.81 373 ILE A C 1
ATOM 3051 O O . ILE A 1 373 ? -7.844 -18.002 18.342 1.00 91.81 373 ILE A O 1
ATOM 3055 N N . GLU A 1 374 ? -6.851 -17.963 16.326 1.00 91.50 374 GLU A N 1
ATOM 3056 C CA . GLU A 1 374 ? -6.554 -19.397 16.227 1.00 91.50 374 GLU A CA 1
ATOM 3057 C C . GLU A 1 374 ? -5.048 -19.629 16.382 1.00 91.50 374 GLU A C 1
ATOM 3059 O O . GLU A 1 374 ? -4.244 -18.733 16.119 1.00 91.50 374 GLU A O 1
ATOM 3064 N N . ILE A 1 375 ? -4.666 -20.832 16.804 1.00 86.44 375 ILE A N 1
ATOM 3065 C CA . ILE A 1 375 ? -3.268 -21.254 16.907 1.00 86.44 375 ILE A CA 1
ATOM 3066 C C . ILE A 1 375 ? -3.105 -22.490 16.035 1.00 86.44 375 ILE A C 1
ATOM 3068 O O . ILE A 1 375 ? -3.740 -23.512 16.292 1.00 86.44 375 ILE A O 1
ATOM 3072 N N . ASN A 1 376 ? -2.243 -22.396 15.027 1.00 81.00 376 ASN A N 1
ATOM 3073 C CA . ASN A 1 376 ? -1.880 -23.524 14.186 1.00 81.00 376 ASN A CA 1
ATOM 3074 C C . ASN A 1 376 ? -0.478 -24.008 14.550 1.00 81.00 376 ASN A C 1
ATOM 3076 O O . ASN A 1 376 ? 0.492 -23.246 14.517 1.00 81.00 376 ASN A O 1
ATOM 3080 N N . ASN A 1 377 ? -0.375 -25.300 14.856 1.00 67.62 377 ASN A N 1
ATOM 3081 C CA . ASN A 1 377 ? 0.908 -25.972 15.001 1.00 67.62 377 ASN A CA 1
ATOM 3082 C C . ASN A 1 377 ? 1.459 -26.243 13.600 1.00 67.62 377 ASN A C 1
ATOM 3084 O O . ASN A 1 377 ? 0.885 -27.042 12.859 1.00 67.62 377 ASN A O 1
ATOM 3088 N N . LEU A 1 378 ? 2.554 -25.580 13.227 1.00 62.31 378 LEU A N 1
ATOM 3089 C CA . LEU A 1 378 ? 3.257 -25.913 11.991 1.00 62.31 378 LEU A CA 1
ATOM 3090 C C . LEU A 1 378 ? 3.928 -27.286 12.147 1.00 62.31 378 LEU A C 1
ATOM 3092 O O . LEU A 1 378 ? 4.468 -27.613 13.208 1.00 62.31 378 LEU A O 1
ATOM 3096 N N . SER A 1 379 ? 3.903 -28.082 11.075 1.00 49.47 379 SER A N 1
ATOM 3097 C CA . SER A 1 379 ? 4.300 -29.500 10.991 1.00 49.47 379 SER A CA 1
ATOM 3098 C C . SER A 1 379 ? 5.708 -29.824 11.514 1.00 49.47 379 SER A C 1
ATOM 3100 O O . SER A 1 379 ? 6.019 -30.987 11.756 1.00 49.47 379 SER A O 1
ATOM 3102 N N . ASN A 1 380 ? 6.546 -28.804 11.718 1.00 48.62 380 ASN A N 1
ATOM 3103 C CA . ASN A 1 380 ? 7.928 -28.922 12.184 1.00 48.62 380 ASN A CA 1
ATOM 3104 C C . ASN A 1 380 ? 8.086 -28.763 13.713 1.00 48.62 380 ASN A C 1
ATOM 3106 O O . ASN A 1 380 ? 9.208 -28.728 14.214 1.00 48.62 380 ASN A O 1
ATOM 3110 N N . GLY A 1 381 ? 6.988 -28.652 14.473 1.00 46.94 381 GLY A N 1
ATOM 3111 C CA . GLY A 1 381 ? 6.981 -28.783 15.939 1.00 46.94 381 GLY A CA 1
ATOM 3112 C C . GLY A 1 381 ? 7.663 -27.661 16.736 1.00 46.94 381 GLY A C 1
ATOM 3113 O O . GLY A 1 381 ? 7.742 -27.766 17.957 1.00 46.94 381 GLY A O 1
ATOM 3114 N N . ARG A 1 382 ? 8.155 -26.596 16.088 1.00 47.19 382 ARG A N 1
ATOM 3115 C CA . ARG A 1 382 ? 8.900 -25.506 16.751 1.00 47.19 382 ARG A CA 1
ATOM 3116 C C . ARG A 1 382 ? 8.278 -24.115 16.645 1.00 47.19 382 ARG A C 1
ATOM 3118 O O . ARG A 1 382 ? 8.728 -23.227 17.358 1.00 47.19 382 ARG A O 1
ATOM 3125 N N . GLN A 1 383 ? 7.253 -23.905 15.817 1.00 56.88 383 GLN A N 1
ATOM 3126 C CA . GLN A 1 383 ? 6.695 -22.567 15.611 1.00 56.88 383 GLN A CA 1
ATOM 3127 C C . GLN A 1 383 ? 5.166 -22.586 15.622 1.00 56.88 383 GLN A C 1
ATOM 3129 O O . GLN A 1 383 ? 4.520 -23.263 14.821 1.00 56.88 383 GLN A O 1
ATOM 3134 N N . LEU A 1 384 ? 4.597 -21.846 16.574 1.00 61.66 384 LEU A N 1
ATOM 3135 C CA . LEU A 1 384 ? 3.169 -21.563 16.639 1.00 61.66 384 LEU A CA 1
ATOM 3136 C C . LEU A 1 384 ? 2.876 -20.419 15.670 1.00 61.66 384 LEU A C 1
ATOM 3138 O O . LEU A 1 384 ? 3.426 -19.329 15.830 1.00 61.66 384 LEU A O 1
ATOM 3142 N N . LEU A 1 385 ? 2.006 -20.662 14.691 1.00 75.19 385 LEU A N 1
ATOM 3143 C CA . LEU A 1 385 ? 1.457 -19.602 13.856 1.00 75.19 385 LEU A CA 1
ATOM 3144 C C . LEU A 1 385 ? 0.115 -19.176 14.443 1.00 75.19 385 LEU A C 1
ATOM 3146 O O . LEU A 1 385 ? -0.856 -19.937 14.416 1.00 75.19 385 LEU A O 1
ATOM 3150 N N . TYR A 1 386 ? 0.052 -17.956 14.966 1.00 86.31 386 TYR A N 1
ATOM 3151 C CA . TYR A 1 386 ? -1.223 -17.372 15.367 1.00 86.31 386 TYR A CA 1
ATOM 3152 C C . TYR A 1 386 ? -1.953 -16.837 14.144 1.00 86.31 386 TYR A C 1
ATOM 3154 O O . TYR A 1 386 ? -1.360 -16.162 13.308 1.00 86.31 386 TYR A O 1
ATOM 3162 N N . ILE A 1 387 ? -3.255 -17.081 14.057 1.00 90.88 387 ILE A N 1
ATOM 3163 C CA . ILE A 1 387 ? -4.107 -16.522 13.010 1.00 90.88 387 ILE A CA 1
ATOM 3164 C C . ILE A 1 387 ? -5.107 -15.577 13.660 1.00 90.88 387 ILE A C 1
ATOM 3166 O O . ILE A 1 387 ? -6.002 -16.013 14.381 1.00 90.88 387 ILE A O 1
ATOM 3170 N N . ILE A 1 388 ? -4.977 -14.280 13.387 1.00 90.75 388 ILE A N 1
ATOM 3171 C CA . ILE A 1 388 ? -5.885 -13.251 13.908 1.00 90.75 388 ILE A CA 1
ATOM 3172 C C . ILE A 1 388 ? -6.841 -12.836 12.795 1.00 90.75 388 ILE A C 1
ATOM 3174 O O . ILE A 1 388 ? -6.425 -12.265 11.788 1.00 90.75 388 ILE A O 1
ATOM 3178 N N . ARG A 1 389 ? -8.140 -13.088 12.981 1.00 95.38 389 ARG A N 1
ATOM 3179 C CA . ARG A 1 389 ? -9.182 -12.723 12.014 1.00 95.38 389 ARG A CA 1
ATOM 3180 C C . ARG A 1 389 ? -9.824 -11.395 12.389 1.00 95.38 389 ARG A C 1
ATOM 3182 O O . ARG A 1 389 ? -10.409 -11.255 13.465 1.00 95.38 389 ARG A O 1
ATOM 3189 N N . LEU A 1 390 ? -9.750 -10.441 11.473 1.00 93.50 390 LEU A N 1
ATOM 3190 C CA . LEU A 1 390 ? -10.257 -9.082 11.591 1.00 93.50 390 LEU A CA 1
ATOM 3191 C C . LEU A 1 390 ? -11.382 -8.850 10.581 1.00 93.50 390 LEU A C 1
ATOM 3193 O O . LEU A 1 390 ? -11.252 -9.186 9.409 1.00 93.50 390 LEU A O 1
ATOM 3197 N N . GLU A 1 391 ? -12.476 -8.226 11.008 1.00 95.00 391 GLU A N 1
ATOM 3198 C CA . GLU A 1 391 ? -13.579 -7.833 10.124 1.00 95.00 391 GLU A CA 1
ATOM 3199 C C . GLU A 1 391 ? -13.705 -6.315 10.069 1.00 95.00 391 GLU A C 1
ATOM 3201 O O . GLU A 1 391 ? -13.828 -5.660 11.107 1.00 95.00 391 GLU A O 1
ATOM 3206 N N . ASN A 1 392 ? -13.673 -5.757 8.859 1.00 94.38 392 ASN A N 1
ATOM 3207 C CA . ASN A 1 392 ? -13.766 -4.324 8.634 1.00 94.38 392 ASN A CA 1
ATOM 3208 C C . ASN A 1 392 ? -15.109 -3.764 9.121 1.00 94.38 392 ASN A C 1
ATOM 3210 O O . ASN A 1 392 ? -16.177 -4.302 8.823 1.00 94.38 392 ASN A O 1
ATOM 3214 N N . VAL A 1 393 ? -15.042 -2.640 9.833 1.00 88.38 393 VAL A N 1
ATOM 3215 C CA . VAL A 1 393 ? -16.210 -1.874 10.266 1.00 88.38 393 VAL A CA 1
ATOM 3216 C C . VAL A 1 393 ? -16.398 -0.693 9.328 1.00 88.38 393 VAL A C 1
ATOM 3218 O O . VAL A 1 393 ? -15.552 0.195 9.242 1.00 88.38 393 VAL A O 1
ATOM 3221 N N . LEU A 1 394 ? -17.521 -0.700 8.616 1.00 77.75 394 LEU A N 1
ATOM 3222 C CA . LEU A 1 394 ? -17.865 0.327 7.642 1.00 77.75 394 LEU A CA 1
ATOM 3223 C C . LEU A 1 394 ? -18.617 1.481 8.298 1.00 77.75 394 LEU A C 1
ATOM 3225 O O . LEU A 1 394 ? -19.398 1.295 9.230 1.00 77.75 394 LEU A O 1
ATOM 3229 N N . PHE A 1 395 ? -18.421 2.669 7.738 1.00 70.31 395 PHE A N 1
ATOM 3230 C CA . PHE A 1 395 ? -19.194 3.852 8.091 1.00 70.31 395 PHE A CA 1
ATOM 3231 C C . PHE A 1 395 ? -20.457 3.927 7.234 1.00 70.31 395 PHE A C 1
ATOM 3233 O O . PHE A 1 395 ? -20.385 3.747 6.011 1.00 70.31 395 PHE A O 1
ATOM 3240 N N . GLU A 1 396 ? -21.587 4.280 7.844 1.00 61.44 396 GLU A N 1
ATOM 3241 C CA . GLU A 1 396 ? -22.742 4.749 7.083 1.00 61.44 396 GLU A CA 1
ATOM 3242 C C . GLU A 1 396 ? -22.356 6.007 6.294 1.00 61.44 396 GLU A C 1
ATOM 3244 O O . GLU A 1 396 ? -21.628 6.878 6.782 1.00 61.44 396 GLU A O 1
ATOM 3249 N N . LYS A 1 397 ? -22.816 6.102 5.042 1.00 61.16 397 LYS A N 1
ATOM 3250 C CA . LYS A 1 397 ? -22.614 7.307 4.233 1.00 61.16 397 LYS A CA 1
ATOM 3251 C C . LYS A 1 397 ? -23.398 8.452 4.866 1.00 61.16 397 LYS A C 1
ATOM 3253 O O . LYS A 1 397 ? -24.609 8.538 4.697 1.00 61.16 397 LYS A O 1
ATOM 3258 N N . ALA A 1 398 ? -22.697 9.338 5.558 1.00 62.62 398 ALA A N 1
ATOM 3259 C CA . ALA A 1 398 ? -23.283 10.526 6.152 1.00 62.62 398 ALA A CA 1
ATOM 3260 C C . ALA A 1 398 ? -22.892 11.779 5.355 1.00 62.62 398 ALA A C 1
ATOM 3262 O O . ALA A 1 398 ? -21.745 11.949 4.942 1.00 62.62 398 ALA A O 1
ATOM 3263 N N . SER A 1 399 ? -23.866 12.665 5.140 1.00 66.50 399 SER A N 1
ATOM 3264 C CA . SER A 1 399 ? -23.637 13.998 4.574 1.00 66.50 399 SER A CA 1
ATOM 3265 C C . SER A 1 399 ? -22.721 14.815 5.487 1.00 66.50 399 SER A C 1
ATOM 3267 O O . SER A 1 399 ? -22.836 14.731 6.710 1.00 66.50 399 SER A O 1
ATOM 3269 N N . VAL A 1 400 ? -21.864 15.666 4.913 1.00 65.31 400 VAL A N 1
ATOM 3270 C CA . VAL A 1 400 ? -21.003 16.570 5.697 1.00 65.31 400 VAL A CA 1
ATOM 3271 C C . VAL A 1 400 ? -21.824 17.462 6.633 1.00 65.31 400 VAL A C 1
ATOM 3273 O O . VAL A 1 400 ? -21.423 17.697 7.769 1.00 65.31 400 VAL A O 1
ATOM 3276 N N . LEU A 1 401 ? -23.008 17.903 6.192 1.00 65.44 401 LEU A N 1
ATOM 3277 C CA . LEU A 1 401 ? -23.924 18.712 7.006 1.00 65.44 401 LEU A CA 1
ATOM 3278 C C . LEU A 1 401 ? -24.413 17.965 8.253 1.00 65.44 401 LEU A C 1
ATOM 3280 O O . LEU A 1 401 ? -24.703 18.592 9.265 1.00 65.44 401 LEU A O 1
ATOM 3284 N N . HIS A 1 402 ? -24.469 16.633 8.196 1.00 69.44 402 HIS A N 1
ATOM 3285 C CA . HIS A 1 402 ? -24.817 15.792 9.338 1.00 69.44 402 HIS A CA 1
ATOM 3286 C C . HIS A 1 402 ? -23.600 15.435 10.202 1.00 69.44 402 HIS A C 1
ATOM 3288 O O . HIS A 1 402 ? -23.730 15.361 11.423 1.00 69.44 402 HIS A O 1
ATOM 3294 N N . THR A 1 403 ? -22.418 15.230 9.608 1.00 69.19 403 THR A N 1
ATOM 3295 C CA . THR A 1 403 ? -21.219 14.818 10.362 1.00 69.19 403 THR A CA 1
ATOM 3296 C C . THR A 1 403 ? -20.519 15.979 11.059 1.00 69.19 403 THR A C 1
ATOM 3298 O O . THR A 1 403 ? -20.009 15.794 12.163 1.00 69.19 403 THR A O 1
ATOM 3301 N N . LEU A 1 404 ? -20.517 17.180 10.470 1.00 68.06 404 LEU A N 1
ATOM 3302 C CA . LEU A 1 404 ? -19.821 18.347 11.017 1.00 68.06 404 LEU A CA 1
ATOM 3303 C C . LEU A 1 404 ? -20.370 18.785 12.391 1.00 68.06 404 LEU A C 1
ATOM 3305 O O . LEU A 1 404 ? -19.560 18.948 13.303 1.00 68.06 404 LEU A O 1
ATOM 3309 N N . PRO A 1 405 ? -21.695 18.920 12.619 1.00 69.06 405 PRO A N 1
ATOM 3310 C CA . PRO A 1 405 ? -22.215 19.275 13.941 1.00 69.06 405 PRO A CA 1
ATOM 3311 C C . PRO A 1 405 ? -21.893 18.223 15.005 1.00 69.06 405 PRO A C 1
ATOM 3313 O O . PRO A 1 405 ? -21.574 18.571 16.141 1.00 69.06 405 PRO A O 1
ATOM 3316 N N . ALA A 1 406 ? -21.946 16.936 14.644 1.00 67.69 406 ALA A N 1
ATOM 3317 C CA . ALA A 1 406 ? -21.604 15.840 15.545 1.00 67.69 406 ALA A CA 1
ATOM 3318 C C . ALA A 1 406 ? -20.116 15.872 15.928 1.00 67.69 406 ALA A C 1
ATOM 3320 O O . ALA A 1 406 ? -19.789 15.801 17.113 1.00 67.69 406 ALA A O 1
ATOM 3321 N N . TYR A 1 407 ? -19.231 16.061 14.945 1.00 65.94 407 TYR A N 1
ATOM 3322 C CA . TYR A 1 407 ? -17.796 16.245 15.157 1.00 65.94 407 TYR A CA 1
ATOM 3323 C C . TYR A 1 407 ? -17.513 17.453 16.061 1.00 65.94 407 TYR A C 1
ATOM 3325 O O . TYR A 1 407 ? -16.895 17.307 17.114 1.00 65.94 407 TYR A O 1
ATOM 3333 N N . MET A 1 408 ? -18.062 18.623 15.722 1.00 65.56 408 MET A N 1
ATOM 3334 C CA . MET A 1 408 ? -17.890 19.857 16.492 1.00 65.56 408 MET A CA 1
ATOM 3335 C C . MET A 1 408 ? -18.377 19.709 17.937 1.00 65.56 408 MET A C 1
ATOM 3337 O O . MET A 1 408 ? -17.667 20.075 18.871 1.00 65.56 408 MET A O 1
ATOM 3341 N N . LYS A 1 409 ? -19.556 19.111 18.148 1.00 67.88 409 LYS A N 1
ATOM 3342 C CA . LYS A 1 409 ? -20.110 18.866 19.487 1.00 67.88 409 LYS A CA 1
ATOM 3343 C C . LYS A 1 409 ? -19.210 17.951 20.321 1.00 67.88 409 LYS A C 1
ATOM 3345 O O . LYS A 1 409 ? -19.046 18.187 21.517 1.00 67.88 409 LYS A O 1
ATOM 3350 N N . LEU A 1 410 ? -18.625 16.922 19.707 1.00 61.28 410 LEU A N 1
ATOM 3351 C CA . LEU A 1 410 ? -17.712 15.995 20.376 1.00 61.28 410 LEU A CA 1
ATOM 3352 C C . LEU A 1 410 ? -16.362 16.646 20.719 1.00 61.28 410 LEU A C 1
ATOM 3354 O O . LEU A 1 410 ? -15.868 16.438 21.828 1.00 61.28 410 LEU A O 1
ATOM 3358 N N . CYS A 1 411 ? -15.805 17.465 19.822 1.00 56.47 411 CYS A N 1
ATOM 3359 C CA . CYS A 1 411 ? -14.588 18.244 20.075 1.00 56.47 411 CYS A CA 1
ATOM 3360 C C . CYS A 1 411 ? -14.787 19.236 21.225 1.00 56.47 411 CYS A C 1
ATOM 3362 O O . CYS A 1 411 ? -14.013 19.245 22.179 1.00 56.47 411 CYS A O 1
ATOM 3364 N N . ILE A 1 412 ? -15.877 20.007 21.180 1.00 59.94 412 ILE A N 1
ATOM 3365 C CA . ILE A 1 412 ? -16.210 21.005 22.200 1.00 59.94 412 ILE A CA 1
ATOM 3366 C C . ILE A 1 412 ? -16.429 20.331 23.564 1.00 59.94 412 ILE A C 1
ATOM 3368 O O . ILE A 1 412 ? -15.840 20.748 24.560 1.00 59.94 412 ILE A O 1
ATOM 3372 N N . LYS A 1 413 ? -17.215 19.245 23.632 1.00 58.53 413 LYS A N 1
ATOM 3373 C CA . LYS A 1 413 ? -17.482 18.520 24.890 1.00 58.53 413 LYS A CA 1
ATOM 3374 C C . LYS A 1 413 ? -16.203 17.966 25.532 1.00 58.53 413 LYS A C 1
ATOM 3376 O O . LYS A 1 413 ? -16.101 17.942 26.758 1.00 58.53 413 LYS A O 1
ATOM 3381 N N . HIS A 1 414 ? -15.241 17.518 24.726 1.00 55.75 414 HIS A N 1
ATOM 3382 C CA . HIS A 1 414 ? -13.959 17.023 25.225 1.00 55.75 414 HIS A CA 1
ATOM 3383 C C . HIS A 1 414 ? -13.111 18.145 25.836 1.00 55.75 414 HIS A C 1
ATOM 3385 O O . HIS A 1 414 ? -12.604 17.980 26.943 1.00 55.75 414 HIS A O 1
ATOM 3391 N N . GLU A 1 415 ? -13.018 19.297 25.171 1.00 55.22 415 GLU A N 1
ATOM 3392 C CA . GLU A 1 415 ? -12.256 20.444 25.677 1.00 55.22 415 GLU A CA 1
ATOM 3393 C C . GLU A 1 415 ? -12.876 21.047 26.944 1.00 55.22 415 GLU A C 1
ATOM 3395 O O . GLU A 1 415 ? -12.156 21.326 27.902 1.00 55.22 415 GLU A O 1
ATOM 3400 N N . TYR A 1 416 ? -14.210 21.131 27.032 1.00 54.25 416 TYR A N 1
ATOM 3401 C CA . TYR A 1 416 ? -14.886 21.522 28.277 1.00 54.25 416 TYR A CA 1
ATOM 3402 C C . TYR A 1 416 ? -14.564 20.576 29.441 1.00 54.25 416 TYR A C 1
ATOM 3404 O O . TYR A 1 416 ? -14.381 21.028 30.572 1.00 54.25 416 TYR A O 1
ATOM 3412 N N . LYS A 1 417 ? -14.467 19.265 29.181 1.00 54.31 417 LYS A N 1
ATOM 3413 C CA . LYS A 1 417 ? -14.092 18.282 30.206 1.00 54.31 417 LYS A CA 1
ATOM 3414 C C . LYS A 1 417 ? -12.639 18.479 30.660 1.00 54.31 417 LYS A C 1
ATOM 3416 O O . LYS A 1 417 ? -12.404 18.548 31.862 1.00 54.31 417 LYS A O 1
ATOM 3421 N N . LYS A 1 418 ? -11.701 18.697 29.727 1.00 54.38 418 LYS A N 1
ATOM 3422 C CA . LYS A 1 418 ? -10.293 19.008 30.046 1.00 54.38 418 LYS A CA 1
ATOM 3423 C C . LYS A 1 418 ? -10.131 20.292 30.856 1.00 54.38 418 LYS A C 1
ATOM 3425 O O . LYS A 1 418 ? -9.314 20.346 31.770 1.00 54.38 418 LYS A O 1
ATOM 3430 N N . GLN A 1 419 ? -10.878 21.341 30.513 1.00 50.22 419 GLN A N 1
ATOM 3431 C CA . GLN A 1 419 ? -10.832 22.612 31.239 1.00 50.22 419 GLN A CA 1
ATOM 3432 C C . GLN A 1 419 ? -11.365 22.462 32.666 1.00 50.22 419 GLN A C 1
ATOM 3434 O O . GLN A 1 419 ? -10.760 22.989 33.596 1.00 50.22 419 GLN A O 1
ATOM 3439 N N . LYS A 1 420 ? -12.441 21.687 32.848 1.00 48.97 420 LYS A N 1
ATOM 3440 C CA . LYS A 1 420 ? -13.019 21.404 34.167 1.00 48.97 420 LYS A CA 1
ATOM 3441 C C . LYS A 1 420 ? -12.092 20.555 35.045 1.00 48.97 420 LYS A C 1
ATOM 3443 O O . LYS A 1 420 ? -11.991 20.817 36.235 1.00 48.97 420 LYS A O 1
ATOM 3448 N N . GLU A 1 421 ? -11.380 19.594 34.459 1.00 47.56 421 GLU A N 1
ATOM 3449 C CA . GLU A 1 421 ? -10.353 18.798 35.152 1.00 47.56 421 GLU A CA 1
ATOM 3450 C C . GLU A 1 421 ? -9.129 19.646 35.543 1.00 47.56 421 GLU A C 1
ATOM 3452 O O . GLU A 1 421 ? -8.579 19.456 36.621 1.00 47.56 421 GLU A O 1
ATOM 3457 N N . LYS A 1 422 ? -8.755 20.650 34.735 1.00 48.19 422 LYS A N 1
ATOM 3458 C CA . LYS A 1 422 ? -7.684 21.612 35.064 1.00 48.19 422 LYS A CA 1
ATOM 3459 C C . LYS A 1 422 ? -8.045 22.642 36.142 1.00 48.19 422 LYS A C 1
ATOM 3461 O O . LYS A 1 422 ? -7.138 23.255 36.678 1.00 48.19 422 LYS A O 1
ATOM 3466 N N . HIS A 1 423 ? -9.330 22.892 36.402 1.00 47.91 423 HIS A N 1
ATOM 3467 C CA . HIS A 1 423 ? -9.791 23.843 37.432 1.00 47.91 423 HIS A CA 1
ATOM 3468 C C . HIS A 1 423 ? -10.095 23.162 38.782 1.00 47.91 423 HIS A C 1
ATOM 3470 O O . HIS A 1 423 ? -10.525 23.827 39.722 1.00 47.91 423 HIS A O 1
ATOM 3476 N N . HIS A 1 424 ? -9.908 21.841 38.871 1.00 44.31 424 HIS A N 1
ATOM 3477 C CA . HIS A 1 424 ? -10.080 21.041 40.088 1.00 44.31 424 HIS A CA 1
ATOM 3478 C C . HIS A 1 424 ? -8.758 20.451 40.622 1.00 44.31 424 HIS A C 1
ATOM 3480 O O . HIS A 1 424 ? -8.789 19.591 41.501 1.00 44.31 424 HIS A O 1
ATOM 3486 N N . ILE A 1 425 ? -7.623 20.934 40.112 1.00 38.78 425 ILE A N 1
ATOM 3487 C CA . ILE A 1 425 ? -6.268 20.774 40.663 1.00 38.78 425 ILE A CA 1
ATOM 3488 C C . ILE A 1 425 ? -5.807 22.177 41.045 1.00 38.78 425 ILE A C 1
ATOM 3490 O O . ILE A 1 425 ? -5.209 22.320 42.132 1.00 38.78 425 ILE A O 1
#

Organism: NCBI:txid1234261

pLDDT: mean 75.38, std 19.86, range [23.52, 97.94]

Radius of gyration: 23.7 Å; chains: 1; bounding box: 57×61×78 Å

InterPro domains:
  IPR036770 Ankyrin repeat-containing domain superfamily [G3DSA:1.25.40.20] (6-75)
  IPR036770 Ankyrin repeat-containing domain superfamily [SSF48403] (10-62)

Foldseek 3Di:
DPDPQDQCRQCDADPQRDGPLLVCQLVVVQVSNLCSVAVAQHDQCRATNVRDGSLRSHPDVVSNVSLADDLPQQPFEPPDPVLFVLLDDDPDPDDDDDDDDDDDDDDDDDDDLDDDDGDQWDKQDDPLSVLLLQLVLLLLLQQLVDPVSLVVVLVVLVVVVVPDDDVPVPPVSVLLSCLQPPPVSLLVVLVVLLPPFVPPSHSCSVVLVVLSVCCVPPVDLLSVLLSCQDSTCSVVVCSRHNVRSNQSSCSSCLVVQQVFFDAFKWKAKYKDFPSVVSNLVVLQVPQPIKIFRAHKDKTAPDQVLRQSSLPSVPPDPPPTIAIEMEMEHHNDGDSQKGFQEQDVVVRRHHSRSRNVRRIIMGGGSWMWGWNDWDWDQDPVRPHIYIYTYIYTDDRDNDHSVVSVVSNVVSVVVVVVVVVVSVVVD

Secondary structure (DSSP, 8-state):
------HHHHT---TTS--HHHHHHHHT-HHHHHIIIIIS---TT---TTS--HHHH--SHHHHGGGSPPTT--TT----TTTTTTS---------------------S---------SSEEEE-SHHHHHHHHHHHHHHHHHHT-HHHHHHHHHHHHHHHHTS--TTSHHHHHHHHHHHH-HHHHHHHHHHHHHHHS-TTSTTHHHHHHHHHHHHHH--THHHHHHHHSSSTHHHHHHHT-HHHHHHHHHHHGGGGGGGEEEEEEEEEEEEEHHHHHHHHHHHH-TT-EEEE-S-EEEES-HHHHHHHHHTTTT---TTEEEEEEEEEEEEEEEEEEE-S-BGGGTBPP-SS-GGG-EEEEPTT-EEEEEEEEEEE-TTSS-EEEEEEEEEEPPP---HHHHHHHHHHHHHHHHHHHHHHHT--

Sequence (425 aa):
MLPNIAYSELNRLESNDSTSLHEATLSGHKEIVWLLLHERGCQRHQRNNHGLTAYEVAKTDEMRQLFHRPSNINRFCDNLDQDMQLTFEIISLTTNDKASQSHDAKDDADENDEIMPGGFVQGLQTKEEIQRALAFAAHCRACLQSKGMIYISCFIGKYIYNNHHDHNKHVKQKEFYNSFIDKTFRITELQNIIDTEVLFTHPEYEKCNELLSIYSNSGKCESLLQLYTLETPFYKKLREKQVLPLFSCIALNLPYLKRRYFRGESYRGVTMTNDDLRSYRWALKNNDRLIQIKTFASTSTDREIAESFAQSLETSSIENKISVLMTFRFPQVCDTAINLGKIPKYDLPCLSEYEDESEILILPLTFFRVKNIEINNLSNGRQLLYIIRLENVLFEKASVLHTLPAYMKLCIKHEYKKQKEKHHI